Protein AF-0000000075212877 (afdb_homodimer)

Foldseek 3Di:
DDDDDDPPPDDDDPDPDPDDDDDDDDDDDDDDPPPPPPPVPPPPVPPPDPPPCPVPPPPDDDPPLPDAFDFDPPDDFPAWQWKFKWFADVVVPQLLQLCVLLLVQAARGKDWAFHKDKSCSRSHAQDVVSRWDWDWDDDPQDTDTDTSRNNQVLVLRVQLTVLQSVFAWDFFADDQADDDRDDVVSTGDDDPPPGITMTTRNQPFMKTWHWDRPDRMTMIIITTPDHSRFPPWDWDWDDDPQKIKIWIDGPRRTDDIDIYGYDHHDPDPPPPPPPCVVVPPPVPPPVPPVVPPD/DCPDDDDDDDDPDDDDDDDDDDDDDDDDDDPDPPPPPPPVPPPPPPPPDPPPPPVPPPPDDDPPLPPAFDFDPPDDFPAWQWKFKWFADVVVPQLLQLCVLLLVQAARGKAWAFHKDKSCSRSHAQDVVSRWDWDWDDDPQDTDTDTSRNNQVLVLRVQLTVLQSVFAWDFFADDQADDDRDDVVSTGDDDPPPGITMTTRNQPFMKTWHWDRPDRMTMIIITTPDHSRFDPWDWDWDDDPQKIKIWIDGPNRTDDIDIYGYDHHDPDPPPPPPPCVVVVPPVPPPVPPVPPPD

InterPro domains:
  IPR007391 Vancomycin resistance VanW [PF04294] (95-223)
  IPR052913 Glycopeptide antibiotic resistance protein [PTHR35788] (81-235)

Organism: NCBI:txid290054

Sequence (588 aa):
MKKKRNKNIIAVLLILTIIICTVTGCTAGGDKEEETSETTTETTTKPTTTEDLETTFKESDTMKVYPGLSKDSEGDYPYELATYTSYYRSSDETRTANLKAAVSKLNNIKIPDDAVFSFNQTVGKRTITAGYETAKVINGGEFVDGLGGGVCQVSSTLFECVLRANVEIVYRTNHSLEIGYVPLGGDATVQWNSKDFKFKNTLGCDVRIKMTCEGGKLTCKLYGKKDVKPNNVKINIKKDGDQYILTRTVDGKQNYRTVSKYSKPKPKPTTTKKSDKNKKDKKGQRQKRQENHNMKKKRNKNIIAVLLILTIIICTVTGCTAGGDKEEETSETTTETTTKPTTTEDLETTFKESDTMKVYPGLSKDSEGDYPYELATYTSYYRSSDETRTANLKAAVSKLNNIKIPDDAVFSFNQTVGKRTITAGYETAKVINGGEFVDGLGGGVCQVSSTLFECVLRANVEIVYRTNHSLEIGYVPLGGDATVQWNSKDFKFKNTLGCDVRIKMTCEGGKLTCKLYGKKDVKPNNVKINIKKDGDQYILTRTVDGKQNYRTVSKYSKPKPKPTTTKKSDKNKKDKKGQRQKRQENHN

Solvent-accessible surface area (backbone atoms only — not comparable to full-atom values): 34788 Å² total; per-residue (Å²): 137,85,79,86,87,84,84,83,76,78,86,77,86,72,85,72,84,75,86,81,78,82,75,83,88,81,83,78,83,84,78,82,72,78,77,74,75,75,72,74,73,75,72,74,74,69,78,75,72,77,73,75,75,69,74,70,75,68,77,66,76,81,72,73,74,66,77,75,71,49,71,48,85,76,63,79,46,85,28,77,35,27,64,31,74,32,36,38,40,61,77,45,53,45,32,41,46,13,37,42,47,46,36,64,52,43,38,26,29,35,42,48,49,70,35,72,46,44,47,51,73,55,55,46,70,70,34,62,91,69,56,29,33,64,19,63,31,81,55,95,53,35,83,38,80,31,65,28,8,46,39,44,56,54,44,15,34,44,47,52,13,44,57,51,40,65,43,47,79,72,41,75,37,55,46,62,47,71,52,41,58,46,50,59,53,46,49,27,29,59,37,83,96,76,38,45,41,28,34,31,35,71,73,81,40,45,30,33,35,43,48,49,72,56,75,20,33,39,35,28,33,38,24,18,63,50,88,62,54,59,62,65,64,43,80,46,71,44,72,55,89,76,32,20,40,28,37,35,24,48,74,83,39,73,79,46,74,49,78,26,59,59,49,72,66,67,75,72,77,69,76,69,75,72,72,72,66,70,64,64,66,62,65,63,61,61,64,61,61,66,63,65,76,106,139,87,84,74,84,92,87,83,86,89,75,90,73,87,88,79,91,75,90,74,84,86,83,90,87,89,86,84,77,83,80,74,81,71,79,75,74,76,72,78,72,77,72,73,73,68,78,74,74,78,73,75,75,68,74,71,74,69,78,69,76,81,74,75,75,66,77,74,69,49,70,46,85,77,64,81,46,85,27,78,34,28,64,30,74,32,37,38,40,60,76,45,53,45,33,41,45,13,38,42,48,46,36,66,51,44,39,26,27,35,42,46,49,72,35,71,46,45,47,49,73,55,55,46,68,70,34,63,91,67,56,30,33,64,19,63,32,81,56,95,56,34,81,39,80,32,64,28,8,46,38,43,56,54,44,14,34,45,48,52,12,43,57,52,39,65,44,45,80,71,40,75,37,56,45,61,48,72,52,40,58,46,50,60,54,46,48,26,31,59,37,82,95,76,37,46,38,26,32,30,34,72,72,81,39,44,31,34,34,42,48,49,72,56,76,19,34,39,38,28,33,37,23,18,62,49,89,62,54,59,63,65,63,42,81,44,71,45,72,54,89,74,32,20,40,27,38,34,25,48,73,85,39,74,79,45,74,49,79,27,60,58,50,72,67,68,74,72,76,70,74,65,74,74,71,73,67,70,66,67,65,61,70,65,63,64,68,64,64,70,60,66,79,106

pLDDT: mean 72.87, std 33.04, range [15.93, 98.88]

Nearest PDB structures (foldseek):
  7wn7-assembly1_A  TM=7.641E-01  e=2.310E+00  Helicoverpa armigera nucleopolyhedrovirus G4
  6iei-assembly1_A-2  TM=3.269E-01  e=4.871E+00  Borreliella burgdorferi B31
  3a0o-assembly1_A  TM=3.237E-01  e=6.873E+00  Agrobacterium fabrum str. C58
  6h1q-assembly2_B  TM=1.123E-01  e=2.906E+00  Proteus mirabilis HI4320
  5j8b-assembly1_z  TM=1.299E-01  e=5.786E+00  Thermus thermophilus HB8

Secondary structure (DSSP, 8-state):
------------------------------------------------------------S---------B-SSS---EEEEEEEEE--TT-HHHHHHHHHHHHHHTTBEE-TTPEEEHHHHH----TTTT--EEEEEETTEEEEEETTTHHHHHHHHHHHHHHTTPEEEE----SB--SSS-TT-----BTTTB--EEE--SSS-EEEEEEEETTEEEEEEEESS--PPSSEEEEEEEETTEEEEEEEETTEEEEEEEEE-BPPPPP--------GGGSGGGGTGGGTGGGG-/------------------------------------------------------------S-------PPB-SSS---EEEEEEEEE--TT-HHHHHHHHHHHHHHTTBEE-TTPEEEHHHHH----TTTT--EEEEEETTEEEEEETTTHHHHHHHHHHHHHHTTPEEEE----SB--SSS-TT-----BTTTB--EEE--SSS-EEEEEEEETTEEEEEEEESS--PPSSEEEEEEEETTEEEEEEEETTEEEEEEEEE-BPPPPP--------GGGGGGGSGGGGGGGGG-

Radius of gyration: 38.79 Å; Cα contacts (8 Å, |Δi|>4): 1041; chains: 2; bounding box: 151×91×124 Å

Structure (mmCIF, N/CA/C/O backbone):
data_AF-0000000075212877-model_v1
#
loop_
_entity.id
_entity.type
_entity.pdbx_description
1 polymer 'VanW like protein'
#
loop_
_atom_site.group_PDB
_atom_site.id
_atom_site.type_symbol
_atom_site.label_atom_id
_atom_site.label_alt_id
_atom_site.label_comp_id
_atom_site.label_asym_id
_atom_site.label_entity_id
_atom_site.label_seq_id
_atom_site.pdbx_PDB_ins_code
_atom_site.Cartn_x
_atom_site.Cartn_y
_atom_site.Cartn_z
_atom_site.occupancy
_atom_site.B_iso_or_equiv
_atom_site.auth_seq_id
_atom_site.auth_comp_id
_atom_site.auth_asym_id
_atom_site.auth_atom_id
_atom_site.pdbx_PDB_model_num
ATOM 1 N N . MET A 1 1 ? -76.25 20.5 21.688 1 19.52 1 MET A N 1
ATOM 2 C CA . MET A 1 1 ? -76.875 21 20.469 1 19.52 1 MET A CA 1
ATOM 3 C C . MET A 1 1 ? -76 20.703 19.25 1 19.52 1 MET A C 1
ATOM 5 O O . MET A 1 1 ? -74.75 20.688 19.344 1 19.52 1 MET A O 1
ATOM 9 N N . LYS A 1 2 ? -76.5 20.547 17.984 1 18.95 2 LYS A N 1
ATOM 10 C CA . LYS A 1 2 ? -76.25 19.656 16.859 1 18.95 2 LYS A CA 1
ATOM 11 C C . LYS A 1 2 ? -75 20.047 16.094 1 18.95 2 LYS A C 1
ATOM 13 O O . LYS A 1 2 ? -74.312 19.203 15.516 1 18.95 2 LYS A O 1
ATOM 18 N N . LYS A 1 3 ? -74.25 21.203 15.727 1 17.47 3 LYS A N 1
ATOM 19 C CA . LYS A 1 3 ? -74.688 21.562 14.383 1 17.47 3 LYS A CA 1
ATOM 20 C C . LYS A 1 3 ? -73.812 20.875 13.328 1 17.47 3 LYS A C 1
ATOM 22 O O . LYS A 1 3 ? -74.25 20.578 12.227 1 17.47 3 LYS A O 1
ATOM 27 N N . LYS A 1 4 ? -72.375 20.906 13.336 1 21.28 4 LYS A N 1
ATOM 28 C CA . LYS A 1 4 ? -71.812 21.391 12.07 1 21.28 4 LYS A CA 1
ATOM 29 C C . LYS A 1 4 ? -71.938 20.344 10.977 1 21.28 4 LYS A C 1
ATOM 31 O O . LYS A 1 4 ? -72.062 19.156 11.266 1 21.28 4 LYS A O 1
ATOM 36 N N . ARG A 1 5 ? -71.438 20.75 9.68 1 19.56 5 ARG A N 1
ATOM 37 C CA . ARG A 1 5 ? -71.75 20.922 8.258 1 19.56 5 ARG A CA 1
ATOM 38 C C . ARG A 1 5 ? -71.25 19.719 7.453 1 19.56 5 ARG A C 1
ATOM 40 O O . ARG A 1 5 ? -70.375 19 7.867 1 19.56 5 ARG A O 1
ATOM 47 N N . ASN A 1 6 ? -72 19.5 6.367 1 18.17 6 ASN A N 1
ATOM 48 C CA . ASN A 1 6 ? -72.375 18.672 5.238 1 18.17 6 ASN A CA 1
ATOM 49 C C . ASN A 1 6 ? -71.25 18.406 4.273 1 18.17 6 ASN A C 1
ATOM 51 O O . ASN A 1 6 ? -70.375 19.281 4.055 1 18.17 6 ASN A O 1
ATOM 55 N N . LYS A 1 7 ? -70.875 17.094 3.934 1 20.92 7 LYS A N 1
ATOM 56 C CA . LYS A 1 7 ? -70.125 16.141 3.121 1 20.92 7 LYS A CA 1
ATOM 57 C C . LYS A 1 7 ? -70.312 16.422 1.633 1 20.92 7 LYS A C 1
ATOM 59 O O . LYS A 1 7 ? -71.062 15.727 0.96 1 20.92 7 LYS A O 1
ATOM 64 N N . ASN A 1 8 ? -70.25 17.906 1.256 1 17.84 8 ASN A N 1
ATOM 65 C CA . ASN A 1 8 ? -70.688 18.062 -0.124 1 17.84 8 ASN A CA 1
ATOM 66 C C . ASN A 1 8 ? -69.875 17.141 -1.07 1 17.84 8 ASN A C 1
ATOM 68 O O . ASN A 1 8 ? -68.688 17.062 -0.998 1 17.84 8 ASN A O 1
ATOM 72 N N . ILE A 1 9 ? -70.5 16.203 -1.883 1 19.92 9 ILE A N 1
ATOM 73 C CA . ILE A 1 9 ? -70.5 15.094 -2.822 1 19.92 9 ILE A CA 1
ATOM 74 C C . ILE A 1 9 ? -70 15.562 -4.188 1 19.92 9 ILE A C 1
ATOM 76 O O . ILE A 1 9 ? -69.875 14.758 -5.113 1 19.92 9 ILE A O 1
ATOM 80 N N . ILE A 1 10 ? -69.562 16.953 -4.328 1 18.31 10 ILE A N 1
ATOM 81 C CA . ILE A 1 10 ? -70.062 17.375 -5.641 1 18.31 10 ILE A CA 1
ATOM 82 C C . ILE A 1 10 ? -69.438 16.5 -6.723 1 18.31 10 ILE A C 1
ATOM 84 O O . ILE A 1 10 ? -68.375 15.859 -6.496 1 18.31 10 ILE A O 1
ATOM 88 N N . ALA A 1 11 ? -69 17.188 -7.863 1 16.73 11 ALA A N 1
ATOM 89 C CA . ALA A 1 11 ? -69.5 17.312 -9.227 1 16.73 11 ALA A CA 1
ATOM 90 C C . ALA A 1 11 ? -68.688 16.391 -10.18 1 16.73 11 ALA A C 1
ATOM 92 O O . ALA A 1 11 ? -67.5 16.156 -9.992 1 16.73 11 ALA A O 1
ATOM 93 N N . VAL A 1 12 ? -69.375 15.727 -11.164 1 17.75 12 VAL A N 1
ATOM 94 C CA . VAL A 1 12 ? -69.625 14.75 -12.227 1 17.75 12 VAL A CA 1
ATOM 95 C C . VAL A 1 12 ? -68.75 15.094 -13.438 1 17.75 12 VAL A C 1
ATOM 97 O O . VAL A 1 12 ? -68.312 14.203 -14.18 1 17.75 12 VAL A O 1
ATOM 100 N N . LEU A 1 13 ? -68.188 16.359 -13.688 1 17.2 13 LEU A N 1
ATOM 101 C CA . LEU A 1 13 ? -68.5 16.672 -15.078 1 17.2 13 LEU A CA 1
ATOM 102 C C . LEU A 1 13 ? -67.625 15.867 -16.031 1 17.2 13 LEU A C 1
ATOM 104 O O . LEU A 1 13 ? -66.438 15.883 -15.914 1 17.2 13 LEU A O 1
ATOM 108 N N . LEU A 1 14 ? -68.25 14.914 -16.859 1 18.52 14 LEU A N 1
ATOM 109 C CA . LEU A 1 14 ? -68 13.875 -17.859 1 18.52 14 LEU A CA 1
ATOM 110 C C . LEU A 1 14 ? -67.438 14.484 -19.141 1 18.52 14 LEU A C 1
ATOM 112 O O . LEU A 1 14 ? -67 13.758 -20.031 1 18.52 14 LEU A O 1
ATOM 116 N N . ILE A 1 15 ? -67.25 15.844 -19.281 1 17.92 15 ILE A N 1
ATOM 117 C CA . ILE A 1 15 ? -67.562 16.141 -20.656 1 17.92 15 ILE A CA 1
ATOM 118 C C . ILE A 1 15 ? -66.625 15.445 -21.594 1 17.92 15 ILE A C 1
ATOM 120 O O . ILE A 1 15 ? -65.375 15.477 -21.375 1 17.92 15 ILE A O 1
ATOM 124 N N . LEU A 1 16 ? -67.125 14.703 -22.672 1 18.7 16 LEU A N 1
ATOM 125 C CA . LEU A 1 16 ? -67 13.797 -23.797 1 18.7 16 LEU A CA 1
ATOM 126 C C . LEU A 1 16 ? -66.312 14.469 -24.953 1 18.7 16 LEU A C 1
ATOM 128 O O . LEU A 1 16 ? -65.875 13.805 -25.922 1 18.7 16 LEU A O 1
ATOM 132 N N . THR A 1 17 ? -65.812 15.75 -24.781 1 17.48 17 THR A N 1
ATOM 133 C CA . THR A 1 17 ? -65.875 16.344 -26.109 1 17.48 17 THR A CA 1
ATOM 134 C C . THR A 1 17 ? -65.062 15.578 -27.125 1 17.48 17 THR A C 1
ATOM 136 O O . THR A 1 17 ? -63.938 15.109 -26.797 1 17.48 17 THR A O 1
ATOM 139 N N . ILE A 1 18 ? -65.625 15.328 -28.406 1 18.27 18 ILE A N 1
ATOM 140 C CA . ILE A 1 18 ? -65.688 14.641 -29.688 1 18.27 18 ILE A CA 1
ATOM 141 C C . ILE A 1 18 ? -64.562 15.172 -30.609 1 18.27 18 ILE A C 1
ATOM 143 O O . ILE A 1 18 ? -64.25 14.547 -31.609 1 18.27 18 ILE A O 1
ATOM 147 N N . ILE A 1 19 ? -63.781 16.203 -30.219 1 18.06 19 ILE A N 1
ATOM 148 C CA . ILE A 1 19 ? -63.594 17.031 -31.406 1 18.06 19 ILE A CA 1
ATOM 149 C C . ILE A 1 19 ? -62.875 16.219 -32.469 1 18.06 19 ILE A C 1
ATOM 151 O O . ILE A 1 19 ? -61.969 15.438 -32.188 1 18.06 19 ILE A O 1
ATOM 155 N N . ILE A 1 20 ? -63.188 16.578 -33.812 1 17.33 20 ILE A N 1
ATOM 156 C CA . ILE A 1 20 ? -63.344 16.344 -35.219 1 17.33 20 ILE A CA 1
ATOM 157 C C . ILE A 1 20 ? -61.969 16.219 -35.875 1 17.33 20 ILE A C 1
ATOM 159 O O . ILE A 1 20 ? -61.062 16.953 -35.531 1 17.33 20 ILE A O 1
ATOM 163 N N . CYS A 1 21 ? -61.875 15.25 -36.812 1 17.59 21 CYS A N 1
ATOM 164 C CA . CYS A 1 21 ? -61.031 14.422 -37.656 1 17.59 21 CYS A CA 1
ATOM 165 C C . CYS A 1 21 ? -60.344 15.258 -38.75 1 17.59 21 CYS A C 1
ATOM 167 O O . CYS A 1 21 ? -59.562 14.742 -39.531 1 17.59 21 CYS A O 1
ATOM 169 N N . THR A 1 22 ? -60.562 16.641 -38.719 1 16.67 22 THR A N 1
ATOM 170 C CA . THR A 1 22 ? -60.625 16.953 -40.156 1 16.67 22 THR A CA 1
ATOM 171 C C . THR A 1 22 ? -59.281 16.641 -40.812 1 16.67 22 THR A C 1
ATOM 173 O O . THR A 1 22 ? -58.219 16.828 -40.25 1 16.67 22 THR A O 1
ATOM 176 N N . VAL A 1 23 ? -59.344 16.062 -42.156 1 17.3 23 VAL A N 1
ATOM 177 C CA . VAL A 1 23 ? -58.688 15.32 -43.219 1 17.3 23 VAL A CA 1
ATOM 178 C C . VAL A 1 23 ? -57.75 16.234 -43.969 1 17.3 23 VAL A C 1
ATOM 180 O O . VAL A 1 23 ? -57.094 15.805 -44.938 1 17.3 23 VAL A O 1
ATOM 183 N N . THR A 1 24 ? -57.406 17.484 -43.594 1 16.86 24 THR A N 1
ATOM 184 C CA . THR A 1 24 ? -57.312 18.281 -44.812 1 16.86 24 THR A CA 1
ATOM 185 C C . THR A 1 24 ? -56.188 17.766 -45.719 1 16.86 24 THR A C 1
ATOM 187 O O . THR A 1 24 ? -55.219 17.156 -45.219 1 16.86 24 THR A O 1
ATOM 190 N N . GLY A 1 25 ? -56.156 18.266 -47.125 1 17.17 25 GLY A N 1
ATOM 191 C CA . GLY A 1 25 ? -55.875 18.016 -48.5 1 17.17 25 GLY A CA 1
ATOM 192 C C . GLY A 1 25 ? -54.375 18.047 -48.844 1 17.17 25 GLY A C 1
ATOM 193 O O . GLY A 1 25 ? -53.594 18.609 -48.062 1 17.17 25 GLY A O 1
ATOM 194 N N . CYS A 1 26 ? -54.031 17.656 -50.156 1 16.5 26 CYS A N 1
ATOM 195 C CA . CYS A 1 26 ? -53.094 16.938 -51.031 1 16.5 26 CYS A CA 1
ATOM 196 C C . CYS A 1 26 ? -51.906 17.828 -51.406 1 16.5 26 CYS A C 1
ATOM 198 O O . CYS A 1 26 ? -50.812 17.344 -51.656 1 16.5 26 CYS A O 1
ATOM 200 N N . THR A 1 27 ? -52 19.203 -51.531 1 17.23 27 THR A N 1
ATOM 201 C CA . THR A 1 27 ? -51.625 19.531 -52.906 1 17.23 27 THR A CA 1
ATOM 202 C C . THR A 1 27 ? -50.125 19.422 -53.094 1 17.23 27 THR A C 1
ATOM 204 O O . THR A 1 27 ? -49.375 19.516 -52.125 1 17.23 27 THR A O 1
ATOM 207 N N . ALA A 1 28 ? -49.656 19.375 -54.5 1 17.09 28 ALA A N 1
ATOM 208 C CA . ALA A 1 28 ? -48.688 18.828 -55.469 1 17.09 28 ALA A CA 1
ATOM 209 C C . ALA A 1 28 ? -47.406 19.672 -55.5 1 17.09 28 ALA A C 1
ATOM 211 O O . ALA A 1 28 ? -46.406 19.266 -56.094 1 17.09 28 ALA A O 1
ATOM 212 N N . GLY A 1 29 ? -47.344 20.906 -54.906 1 16.8 29 GLY A N 1
ATOM 213 C CA . GLY A 1 29 ? -46.688 21.828 -55.812 1 16.8 29 GLY A CA 1
ATOM 214 C C . GLY A 1 29 ? -45.219 21.469 -56.062 1 16.8 29 GLY A C 1
ATOM 215 O O . GLY A 1 29 ? -44.625 20.75 -55.281 1 16.8 29 GLY A O 1
ATOM 216 N N . GLY A 1 30 ? -44.688 21.953 -57.281 1 17.84 30 GLY A N 1
ATOM 217 C CA . GLY A 1 30 ? -43.719 21.719 -58.312 1 17.84 30 GLY A CA 1
ATOM 218 C C . GLY A 1 30 ? -42.281 21.875 -57.844 1 17.84 30 GLY A C 1
ATOM 219 O O . GLY A 1 30 ? -42.031 22.297 -56.719 1 17.84 30 GLY A O 1
ATOM 220 N N . ASP A 1 31 ? -41.438 22.344 -58.781 1 18.61 31 ASP A N 1
ATOM 221 C CA . ASP A 1 31 ? -40.219 21.875 -59.469 1 18.61 31 ASP A CA 1
ATOM 222 C C . ASP A 1 31 ? -38.969 22.422 -58.812 1 18.61 31 ASP A C 1
ATOM 224 O O . ASP A 1 31 ? -37.906 21.766 -58.812 1 18.61 31 ASP A O 1
ATOM 228 N N . LYS A 1 32 ? -38.969 23.75 -58.375 1 18.73 32 LYS A N 1
ATOM 229 C CA . LYS A 1 32 ? -37.844 24.484 -58.969 1 18.73 32 LYS A CA 1
ATOM 230 C C . LYS A 1 32 ? -36.531 24.047 -58.344 1 18.73 32 LYS A C 1
ATOM 232 O O . LYS A 1 32 ? -36.438 23.75 -57.156 1 18.73 32 LYS A O 1
ATOM 237 N N . GLU A 1 33 ? -35.562 23.766 -59.188 1 19.69 33 GLU A N 1
ATOM 238 C CA . GLU A 1 33 ? -34.25 23.125 -59.281 1 19.69 33 GLU A CA 1
ATOM 239 C C . GLU A 1 33 ? -33.219 23.938 -58.5 1 19.69 33 GLU A C 1
ATOM 241 O O . GLU A 1 33 ? -32.031 23.547 -58.438 1 19.69 33 GLU A O 1
ATOM 246 N N . GLU A 1 34 ? -33.625 24.859 -57.562 1 19.12 34 GLU A N 1
ATOM 247 C CA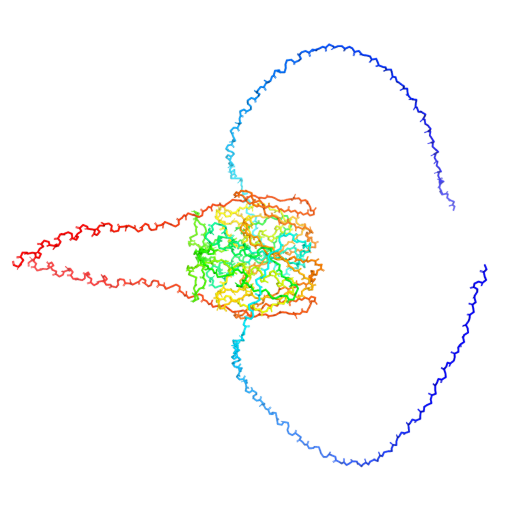 . GLU A 1 34 ? -32.531 25.844 -57.469 1 19.12 34 GLU A CA 1
ATOM 248 C C . GLU A 1 34 ? -31.219 25.188 -57.062 1 19.12 34 GLU A C 1
ATOM 250 O O . GLU A 1 34 ? -31.219 24.297 -56.188 1 19.12 34 GLU A O 1
ATOM 255 N N . GLU A 1 35 ? -30.188 25.406 -57.875 1 21.27 35 GLU A N 1
ATOM 256 C CA . GLU A 1 35 ? -28.797 25 -58.031 1 21.27 35 GLU A CA 1
ATOM 257 C C . GLU A 1 35 ? -27.969 25.391 -56.812 1 21.27 35 GLU A C 1
ATOM 259 O O . GLU A 1 35 ? -27.719 26.578 -56.562 1 21.27 35 GLU A O 1
ATOM 264 N N . THR A 1 36 ? -28.375 25.078 -55.562 1 19.56 36 THR A N 1
ATOM 265 C CA . THR A 1 36 ? -27.672 25.734 -54.5 1 19.56 36 THR A CA 1
ATOM 266 C C . THR A 1 36 ? -26.188 25.391 -54.5 1 19.56 36 THR A C 1
ATOM 268 O O . THR A 1 36 ? -25.828 24.219 -54.562 1 19.56 36 THR A O 1
ATOM 271 N N . SER A 1 37 ? -25.453 26.328 -55.062 1 21.23 37 SER A N 1
ATOM 272 C CA . SER A 1 37 ? -24 26.391 -55.219 1 21.23 37 SER A CA 1
ATOM 273 C C . SER A 1 37 ? -23.297 26.125 -53.875 1 21.23 37 SER A C 1
ATOM 275 O O . SER A 1 37 ? -23.562 26.797 -52.875 1 21.23 37 SER A O 1
ATOM 277 N N . GLU A 1 38 ? -23.094 24.875 -53.562 1 20.94 38 GLU A N 1
ATOM 278 C CA . GLU A 1 38 ? -22.484 24.469 -52.281 1 20.94 38 GLU A CA 1
ATOM 279 C C . GLU A 1 38 ? -21.109 25.109 -52.125 1 20.94 38 GLU A C 1
ATOM 281 O O . GLU A 1 38 ? -20.188 24.828 -52.875 1 20.94 38 GLU A O 1
ATOM 286 N N . THR A 1 39 ? -21.156 26.484 -51.969 1 21.67 39 THR A N 1
ATOM 287 C CA . THR A 1 39 ? -19.859 27.109 -51.719 1 21.67 39 THR A CA 1
ATOM 288 C C . THR A 1 39 ? -19.141 26.406 -50.562 1 21.67 39 THR A C 1
ATOM 290 O O . THR A 1 39 ? -19.656 26.297 -49.469 1 21.67 39 THR A O 1
ATOM 293 N N . THR A 1 40 ? -18.359 25.422 -50.938 1 20.88 40 THR A N 1
ATOM 294 C CA . THR A 1 40 ? -17.562 24.625 -50.031 1 20.88 40 THR A CA 1
ATOM 295 C C . THR A 1 40 ? -16.703 25.516 -49.125 1 20.88 40 THR A C 1
ATOM 297 O O . THR A 1 40 ? -15.82 26.219 -49.625 1 20.88 40 THR A O 1
ATOM 300 N N . THR A 1 41 ? -17.312 26.453 -48.344 1 20.64 41 THR A N 1
ATOM 301 C CA . THR A 1 41 ? -16.453 27.328 -47.562 1 20.64 41 THR A CA 1
ATOM 302 C C . THR A 1 41 ? -15.445 26.5 -46.75 1 20.64 41 THR A C 1
ATOM 304 O O . THR A 1 41 ? -15.82 25.672 -45.938 1 20.64 41 THR A O 1
ATOM 307 N N . GLU A 1 42 ? -14.352 26.188 -47.375 1 22.28 42 GLU A N 1
ATOM 308 C CA . GLU A 1 42 ? -13.211 25.562 -46.719 1 22.28 42 GLU A CA 1
ATOM 309 C C . GLU A 1 42 ? -12.836 26.297 -45.438 1 22.28 42 GLU A C 1
ATOM 311 O O . GLU A 1 42 ? -12.383 27.438 -45.5 1 22.28 42 GLU A O 1
ATOM 316 N N . THR A 1 43 ? -13.719 26.406 -44.469 1 22.27 43 THR A N 1
ATOM 317 C CA . THR A 1 43 ? -13.344 27.141 -43.25 1 22.27 43 THR A CA 1
ATOM 318 C C . THR A 1 43 ? -12.023 26.609 -42.688 1 22.27 43 THR A C 1
ATOM 320 O O . THR A 1 43 ? -11.922 25.438 -42.344 1 22.27 43 THR A O 1
ATOM 323 N N . THR A 1 44 ? -10.969 27.047 -43.219 1 21.89 44 THR A N 1
ATOM 324 C CA . THR A 1 44 ? -9.617 26.812 -42.719 1 21.89 44 THR A CA 1
ATOM 325 C C . THR A 1 44 ? -9.539 27.078 -41.219 1 21.89 44 THR A C 1
ATOM 327 O O . THR A 1 44 ? -9.719 28.219 -40.781 1 21.89 44 THR A O 1
ATOM 330 N N . THR A 1 45 ? -10.281 26.375 -40.375 1 22.31 45 THR A N 1
ATOM 331 C CA . THR A 1 45 ? -10.203 26.703 -38.969 1 22.31 45 THR A CA 1
ATOM 332 C C . THR A 1 45 ? -8.75 26.703 -38.469 1 22.31 45 THR A C 1
ATOM 334 O O . THR A 1 45 ? -8.062 25.688 -38.594 1 22.31 45 THR A O 1
ATOM 337 N N . LYS A 1 46 ? -8.078 27.812 -38.656 1 23.83 46 LYS A N 1
ATOM 338 C CA . LYS A 1 46 ? -6.754 28.062 -38.094 1 23.83 46 LYS A CA 1
ATOM 339 C C . LYS A 1 46 ? -6.652 27.547 -36.656 1 23.83 46 LYS A C 1
ATOM 341 O O . LYS A 1 46 ? -7.496 27.875 -35.812 1 23.83 46 LYS A O 1
ATOM 346 N N . PRO A 1 47 ? -5.98 26.422 -36.469 1 22.64 47 PRO A N 1
ATOM 347 C CA . PRO A 1 47 ? -5.902 25.875 -35.125 1 22.64 47 PRO A CA 1
ATOM 348 C C . PRO A 1 47 ? -5.484 26.922 -34.094 1 22.64 47 PRO A C 1
ATOM 350 O O . PRO A 1 47 ? -4.492 27.625 -34.281 1 22.64 47 PRO A O 1
ATOM 353 N N . THR A 1 48 ? -6.387 27.75 -33.531 1 23.67 48 THR A N 1
ATOM 354 C CA . THR A 1 48 ? -6.031 28.703 -32.469 1 23.67 48 THR A CA 1
ATOM 355 C C . THR A 1 48 ? -5.008 28.094 -31.516 1 23.67 48 THR A C 1
ATOM 357 O O . THR A 1 48 ? -5.203 26.984 -31.016 1 23.67 48 THR A O 1
ATOM 360 N N . THR A 1 49 ? -3.803 28.516 -31.641 1 23.2 49 THR A N 1
ATOM 361 C CA . THR A 1 49 ? -2.631 28.312 -30.797 1 23.2 49 THR A CA 1
ATOM 362 C C . THR A 1 49 ? -3.014 28.344 -29.328 1 23.2 49 THR A C 1
ATOM 364 O O . THR A 1 49 ? -3.658 29.281 -28.859 1 23.2 49 THR A O 1
ATOM 367 N N . THR A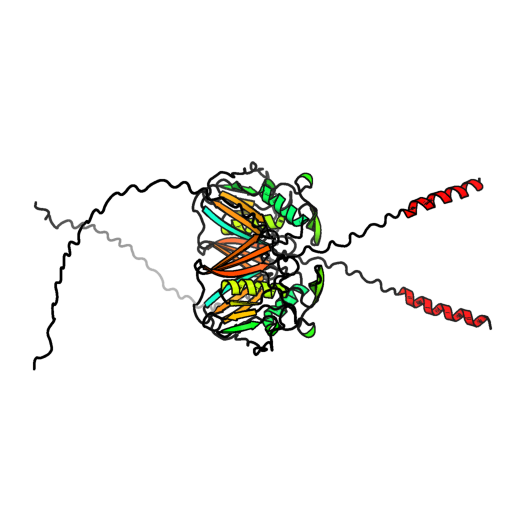 1 50 ? -3.131 27.188 -28.734 1 23 50 THR A N 1
ATOM 368 C CA . THR A 1 50 ? -3.498 26.938 -27.344 1 23 50 THR A CA 1
ATOM 369 C C . THR A 1 50 ? -2.83 27.938 -26.422 1 23 50 THR A C 1
ATOM 371 O O . THR A 1 50 ? -1.604 28.094 -26.422 1 23 50 THR A O 1
ATOM 374 N N . GLU A 1 51 ? -3.424 29.125 -26.203 1 25.5 51 GLU A N 1
ATOM 375 C CA . GLU A 1 51 ? -3.086 30.109 -25.172 1 25.5 51 GLU A CA 1
ATOM 376 C C . GLU A 1 51 ? -2.416 29.438 -23.984 1 25.5 51 GLU A C 1
ATOM 378 O O . GLU A 1 51 ? -2.863 28.391 -23.516 1 25.5 51 GLU A O 1
ATOM 383 N N . ASP A 1 52 ? -1.182 29.703 -23.891 1 24.19 52 ASP A N 1
ATOM 384 C CA . ASP A 1 52 ? -0.278 29.469 -22.766 1 24.19 52 ASP A CA 1
ATOM 385 C C . ASP A 1 52 ? -0.95 29.812 -21.438 1 24.19 52 ASP A C 1
ATOM 387 O O . ASP A 1 52 ? -1.182 30.984 -21.141 1 24.19 52 ASP A O 1
ATOM 391 N N . LEU A 1 53 ? -2.057 29.219 -21.141 1 24.42 53 LEU A N 1
ATOM 392 C CA . LEU A 1 53 ? -2.67 29.516 -19.859 1 24.42 53 LEU A CA 1
ATOM 393 C C . LEU A 1 53 ? -1.609 29.641 -18.766 1 24.42 53 LEU A C 1
ATOM 395 O O . LEU A 1 53 ? -1.058 28.625 -18.312 1 24.42 53 LEU A O 1
ATOM 399 N N . GLU A 1 54 ? -0.757 30.656 -18.953 1 25.47 54 GLU A N 1
ATOM 400 C CA . GLU A 1 54 ? -0.008 31.141 -17.797 1 25.47 54 GLU A CA 1
ATOM 401 C C . GLU A 1 54 ? -0.878 31.156 -16.531 1 25.47 54 GLU A C 1
ATOM 403 O O . GLU A 1 54 ? -1.812 31.953 -16.438 1 25.47 54 GLU A O 1
ATOM 408 N N . THR A 1 55 ? -1.248 30.031 -16.094 1 25.78 55 THR A N 1
ATOM 409 C CA . THR A 1 55 ? -1.886 30.031 -14.781 1 25.78 55 THR A CA 1
ATOM 410 C C . THR A 1 55 ? -1.154 30.984 -13.828 1 25.78 55 THR A C 1
ATOM 412 O O . THR A 1 55 ? -0.025 30.703 -13.422 1 25.78 55 THR A O 1
ATOM 415 N N . THR A 1 56 ? -1.17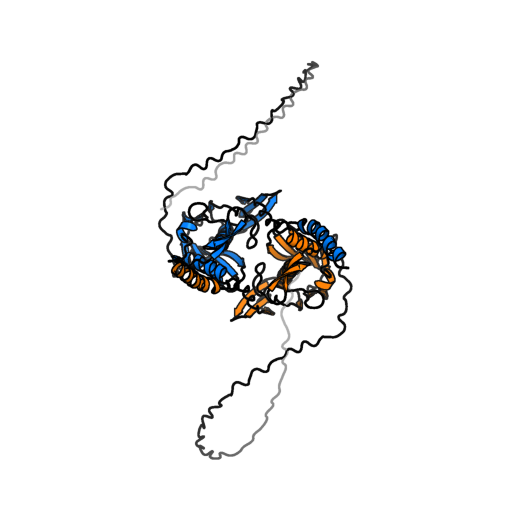4 32.25 -14.125 1 25.3 56 THR A N 1
ATOM 416 C CA . THR A 1 56 ? -0.829 33.219 -13.094 1 25.3 56 THR A CA 1
ATOM 417 C C . THR A 1 56 ? -1.4 32.812 -11.742 1 25.3 56 THR A C 1
ATOM 419 O O . THR A 1 56 ? -2.617 32.719 -11.586 1 25.3 56 THR A O 1
ATOM 422 N N . PHE A 1 57 ? -0.635 32.062 -11.141 1 25.5 57 PHE A N 1
ATOM 423 C CA . PHE A 1 57 ? -0.892 31.828 -9.727 1 25.5 57 PHE A CA 1
ATOM 424 C C . PHE A 1 57 ? -1.093 33.125 -8.984 1 25.5 57 PHE A C 1
ATOM 426 O O . PHE A 1 57 ? -0.156 33.938 -8.844 1 25.5 57 PHE A O 1
ATOM 433 N N . LYS A 1 58 ? -2.195 33.812 -9.211 1 29.62 58 LYS A N 1
ATOM 434 C CA . LYS A 1 58 ? -2.477 34.906 -8.289 1 29.62 58 LYS A CA 1
ATOM 435 C C . LYS A 1 58 ? -2.254 34.469 -6.844 1 29.62 58 LYS A C 1
ATOM 437 O O . LYS A 1 58 ? -2.766 33.438 -6.41 1 29.62 58 LYS A O 1
ATOM 442 N N . GLU A 1 59 ? -1.132 34.906 -6.266 1 28.89 59 GLU A N 1
ATOM 443 C CA . GLU A 1 59 ? -0.915 34.938 -4.82 1 28.89 59 GLU A CA 1
ATOM 444 C C . GLU A 1 59 ? -2.197 35.312 -4.082 1 28.89 59 GLU A C 1
ATOM 446 O O . GLU A 1 59 ? -2.654 36.438 -4.156 1 28.89 59 GLU A O 1
ATOM 451 N N . SER A 1 60 ? -3.297 34.625 -4.336 1 29.41 60 SER A N 1
ATOM 452 C CA . SER A 1 60 ? -4.434 35.125 -3.576 1 29.41 60 SER A CA 1
ATOM 453 C C . SER A 1 60 ? -3.994 35.656 -2.215 1 29.41 60 SER A C 1
ATOM 455 O O . SER A 1 60 ? -2.928 35.281 -1.717 1 29.41 60 SER A O 1
ATOM 457 N N . ASP A 1 61 ? -4.785 36.625 -1.636 1 29.45 61 ASP A N 1
ATOM 458 C CA . ASP A 1 61 ? -4.75 37.406 -0.403 1 29.45 61 ASP A CA 1
ATOM 459 C C . ASP A 1 61 ? -4.203 36.562 0.757 1 29.45 61 ASP A C 1
ATOM 461 O O . ASP A 1 61 ? -4.102 35.344 0.66 1 29.45 61 ASP A O 1
ATOM 465 N N . THR A 1 62 ? -4.461 37.156 2.08 1 31 62 THR A N 1
ATOM 466 C CA . THR A 1 62 ? -4.109 36.938 3.477 1 31 62 THR A CA 1
ATOM 467 C C . THR A 1 62 ? -4.434 35.5 3.885 1 31 62 THR A C 1
ATOM 469 O O . THR A 1 62 ? -5.598 35.094 3.873 1 31 62 THR A O 1
ATOM 472 N N . MET A 1 63 ? -3.818 34.625 3.471 1 33.38 63 MET A N 1
ATOM 473 C CA . MET A 1 63 ? -4.082 33.281 3.943 1 33.38 63 MET A CA 1
ATOM 474 C C . MET A 1 63 ? -4.387 33.25 5.438 1 33.38 63 MET A C 1
ATOM 476 O O . MET A 1 63 ? -3.525 33.594 6.254 1 33.38 63 MET A O 1
ATOM 480 N N . LYS A 1 64 ? -5.582 33.656 5.738 1 35.78 64 LYS A N 1
ATOM 481 C CA . LYS A 1 64 ? -6.082 33.531 7.105 1 35.78 64 LYS A CA 1
ATOM 482 C C . LYS A 1 64 ? -5.531 32.281 7.773 1 35.78 64 LYS A C 1
ATOM 484 O O . LYS A 1 64 ? -5.68 31.172 7.246 1 35.78 64 LYS A O 1
ATOM 489 N N . VAL A 1 65 ? -4.383 32.438 8.438 1 36.97 65 VAL A N 1
ATOM 490 C CA . VAL A 1 65 ? -3.914 31.484 9.43 1 36.97 65 VAL A CA 1
ATOM 491 C C . VAL A 1 65 ? -5.09 31 10.273 1 36.97 65 VAL A C 1
ATOM 493 O O . VAL A 1 65 ? -5.73 31.797 10.969 1 36.97 65 VAL A O 1
ATOM 496 N N . TYR A 1 66 ? -5.93 30.188 9.836 1 43.72 66 TYR A N 1
ATOM 497 C CA . TYR A 1 66 ? -6.902 29.609 10.758 1 43.72 66 TYR A CA 1
ATOM 498 C C . TYR A 1 66 ? -6.242 29.234 12.078 1 43.72 66 TYR A C 1
ATOM 500 O O . TYR A 1 66 ? -5.059 28.875 12.109 1 43.72 66 TYR A O 1
ATOM 508 N N . PRO A 1 67 ? -6.711 29.719 13.164 1 50.44 67 PRO A N 1
ATOM 509 C CA . PRO A 1 67 ? -6.246 29.266 14.477 1 50.44 67 PRO A CA 1
ATOM 510 C C . PRO A 1 67 ? -5.957 27.766 14.516 1 50.44 67 PRO A C 1
ATOM 512 O O . PRO A 1 67 ? -6.547 27 13.75 1 50.44 67 PRO A O 1
ATOM 515 N N . GLY A 1 68 ? -4.672 27.312 14.961 1 63.84 68 GLY A N 1
ATOM 516 C CA . GLY A 1 68 ? -4.195 25.953 15.109 1 63.84 68 GLY A CA 1
ATOM 517 C C . GLY A 1 68 ? -5.262 25 15.625 1 63.84 68 GLY A C 1
ATOM 518 O O . GLY A 1 68 ? -6.047 25.359 16.516 1 63.84 68 GLY A O 1
ATOM 519 N N . LEU A 1 69 ? -5.75 24.062 14.789 1 83.06 69 LEU A N 1
ATOM 520 C CA . LEU A 1 69 ? -6.625 22.984 15.234 1 83.06 69 LEU A CA 1
ATOM 521 C C . LEU A 1 69 ? -6.109 22.359 16.516 1 83.06 69 LEU A C 1
ATOM 523 O O . LEU A 1 69 ? -4.902 22.344 16.766 1 83.06 69 LEU A O 1
ATOM 527 N N . SER A 1 70 ? -7.086 22.094 17.453 1 87.56 70 SER A N 1
ATOM 528 C CA . SER A 1 70 ? -6.715 21.516 18.734 1 87.56 70 SER A CA 1
ATOM 529 C C . SER A 1 70 ? -6.914 20 18.75 1 87.56 70 SER A C 1
ATOM 531 O O . SER A 1 70 ? -7.719 19.469 17.984 1 87.56 70 SER A O 1
ATOM 533 N N . LYS A 1 71 ? -6.137 19.406 19.625 1 91.56 71 LYS A N 1
ATOM 534 C CA . LYS A 1 71 ? -6.312 17.969 19.844 1 91.56 71 LYS A CA 1
ATOM 535 C C . LYS A 1 71 ? -7.492 17.688 20.766 1 91.56 71 LYS A C 1
ATOM 537 O O . LYS A 1 71 ? -7.77 18.469 21.688 1 91.56 71 LYS A O 1
ATOM 542 N N . ASP A 1 72 ? -8.219 16.703 20.531 1 90.19 72 ASP A N 1
ATOM 543 C CA . ASP A 1 72 ? -9.289 16.203 21.391 1 90.19 72 ASP A CA 1
ATOM 544 C C . ASP A 1 72 ? -9.148 14.703 21.625 1 90.19 72 ASP A C 1
ATOM 546 O O . ASP A 1 72 ? -9.805 13.898 20.953 1 90.19 72 ASP A O 1
ATOM 550 N N . SER A 1 73 ? -8.375 14.328 22.641 1 88.19 73 SER A N 1
ATOM 551 C CA . SER A 1 73 ? -8.062 12.93 22.922 1 88.19 73 SER A CA 1
ATOM 552 C C . SER A 1 73 ? -9.164 12.266 23.734 1 88.19 73 SER A C 1
ATOM 554 O O . SER A 1 73 ? -9.273 11.039 23.75 1 88.19 73 SER A O 1
ATOM 556 N N . GLU A 1 74 ? -9.977 13.078 24.266 1 89 74 GLU A N 1
ATOM 557 C CA . GLU A 1 74 ? -10.93 12.523 25.219 1 89 74 GLU A CA 1
ATOM 558 C C . GLU A 1 74 ? -12.344 12.523 24.641 1 89 74 GLU A C 1
ATOM 560 O O . GLU A 1 74 ? -13.242 11.891 25.203 1 89 74 GLU A O 1
ATOM 565 N N . GLY A 1 75 ? -12.5 13.297 23.672 1 91.44 75 GLY A N 1
ATOM 566 C CA . GLY A 1 75 ? -13.828 13.375 23.094 1 91.44 75 GLY A CA 1
ATOM 567 C C . GLY A 1 75 ? -14.32 12.055 22.547 1 91.44 75 GLY A C 1
ATOM 568 O O . GLY A 1 75 ? -13.516 11.164 22.234 1 91.44 75 GLY A O 1
ATOM 569 N N . ASP A 1 76 ? -15.641 11.969 22.438 1 93.69 76 ASP A N 1
ATOM 570 C CA . ASP A 1 76 ? -16.266 10.758 21.922 1 93.69 76 ASP A CA 1
ATOM 571 C C . ASP A 1 76 ? -16.562 10.883 20.438 1 93.69 76 ASP A C 1
ATOM 573 O O . ASP A 1 76 ? -17.375 11.719 20.016 1 93.69 76 ASP A O 1
ATOM 577 N N . TYR A 1 77 ? -15.953 10.148 19.672 1 97.25 77 TYR A N 1
ATOM 578 C CA . TYR A 1 77 ? -16.141 10.016 18.219 1 97.25 77 TYR A CA 1
ATOM 579 C C . TYR A 1 77 ? -16.422 8.57 17.844 1 97.25 77 TYR A C 1
ATOM 581 O O . TYR A 1 77 ? -15.547 7.887 17.297 1 97.25 77 TYR A O 1
ATOM 589 N N . PRO A 1 78 ? -17.609 8.125 17.969 1 96.88 78 PRO A N 1
ATOM 590 C CA . PRO A 1 78 ? -17.844 6.684 17.938 1 96.88 78 PRO A CA 1
ATOM 591 C C . PRO A 1 78 ? -17.906 6.125 16.516 1 96.88 78 PRO A C 1
ATOM 593 O O . PRO A 1 78 ? -17.891 4.906 16.328 1 96.88 78 PRO A O 1
ATOM 596 N N . TYR A 1 79 ? -17.984 6.949 15.508 1 98.12 79 TYR A N 1
ATOM 597 C CA . TYR A 1 79 ? -18.203 6.434 14.164 1 98.12 79 TYR A CA 1
ATOM 598 C C . TYR A 1 79 ? -16.953 6.543 13.32 1 98.12 79 TYR A C 1
ATOM 600 O O . TYR A 1 79 ? -16.469 7.645 13.047 1 98.12 79 TYR A O 1
ATOM 608 N N . GLU A 1 80 ? -16.406 5.371 12.898 1 98.38 80 GLU A N 1
ATOM 609 C CA . GLU A 1 80 ? -15.336 5.383 11.906 1 98.38 80 GLU A CA 1
ATOM 610 C C . GLU A 1 80 ? -15.875 5.676 10.508 1 98.38 80 GLU A C 1
ATOM 612 O O . GLU A 1 80 ? -16.703 4.93 9.992 1 98.38 80 GLU A O 1
ATOM 617 N N . LEU A 1 81 ? -15.367 6.754 9.93 1 98.5 81 LEU A N 1
ATOM 618 C CA . LEU A 1 81 ? -15.906 7.215 8.656 1 98.5 81 LEU A CA 1
ATOM 619 C C . LEU A 1 81 ? -15.062 6.695 7.492 1 98.5 81 LEU A C 1
ATOM 621 O O . LEU A 1 81 ? -15.578 6.496 6.391 1 98.5 81 LEU A O 1
ATOM 625 N N . ALA A 1 82 ? -13.797 6.57 7.691 1 98.56 82 ALA A N 1
ATOM 626 C CA . ALA A 1 82 ? -12.875 6.094 6.664 1 98.56 82 ALA A CA 1
ATOM 627 C C . ALA A 1 82 ? -11.547 5.652 7.281 1 98.56 82 ALA A C 1
ATOM 629 O O . ALA A 1 82 ? -11.219 6.039 8.406 1 98.56 82 ALA A O 1
ATOM 630 N N . THR A 1 83 ? -10.812 4.844 6.57 1 98.5 83 THR A N 1
ATOM 631 C CA . THR A 1 83 ? -9.5 4.359 6.973 1 98.5 83 THR A CA 1
ATOM 632 C C . THR A 1 83 ? -8.617 4.121 5.754 1 98.5 83 THR A C 1
ATOM 634 O O . THR A 1 83 ? -9.117 3.795 4.672 1 98.5 83 THR A O 1
ATOM 637 N N . TYR A 1 84 ? -7.398 4.34 5.875 1 98.56 84 TYR A N 1
ATOM 638 C CA . TYR A 1 84 ? -6.406 4.008 4.863 1 98.56 84 TYR A CA 1
ATOM 639 C C . TYR A 1 84 ? -5.062 3.68 5.504 1 98.56 84 TYR A C 1
ATOM 641 O O . TYR A 1 84 ? -4.668 4.305 6.488 1 98.56 84 TYR A O 1
ATOM 649 N N . THR A 1 85 ? -4.344 2.705 4.934 1 98.56 85 THR A N 1
ATOM 650 C CA . THR A 1 85 ? -3.055 2.271 5.461 1 98.56 85 THR A CA 1
ATOM 651 C C . THR A 1 85 ? -2.01 2.221 4.348 1 98.56 85 THR A C 1
ATOM 653 O O . THR A 1 85 ? -2.293 1.751 3.244 1 98.56 85 THR A O 1
ATOM 656 N N . SER A 1 86 ? -0.898 2.826 4.555 1 98.38 86 SER A N 1
ATOM 657 C CA . SER A 1 86 ? 0.305 2.639 3.75 1 98.38 86 SER A CA 1
ATOM 658 C C . SER A 1 86 ? 1.404 1.95 4.555 1 98.38 86 SER A C 1
ATOM 660 O O . SER A 1 86 ? 1.287 1.796 5.77 1 98.38 86 SER A O 1
ATOM 662 N N . TYR A 1 87 ? 2.498 1.529 3.885 1 97.69 87 TYR A N 1
ATOM 663 C CA . TYR A 1 87 ? 3.486 0.681 4.543 1 97.69 87 TYR A CA 1
ATOM 664 C C . TYR A 1 87 ? 4.887 1.271 4.414 1 97.69 87 TYR A C 1
ATOM 666 O O . TYR A 1 87 ? 5.156 2.047 3.494 1 97.69 87 TYR A O 1
ATOM 674 N N . TYR A 1 88 ? 5.691 0.941 5.355 1 96.38 88 TYR A N 1
ATOM 675 C CA . TYR A 1 88 ? 7.07 1.417 5.402 1 96.38 88 TYR A CA 1
ATOM 676 C C . TYR A 1 88 ? 7.973 0.407 6.098 1 96.38 88 TYR A C 1
ATOM 678 O O . TYR A 1 88 ? 7.492 -0.505 6.773 1 96.38 88 TYR A O 1
ATOM 686 N N . ARG A 1 89 ? 9.273 0.517 5.863 1 94 89 ARG A N 1
ATOM 687 C CA . ARG A 1 89 ? 10.266 -0.307 6.559 1 94 89 ARG A CA 1
ATOM 688 C C . ARG A 1 89 ? 10.641 0.31 7.898 1 94 89 ARG A C 1
ATOM 690 O O . ARG A 1 89 ? 11.305 1.351 7.945 1 94 89 ARG A O 1
ATOM 697 N N . SER A 1 90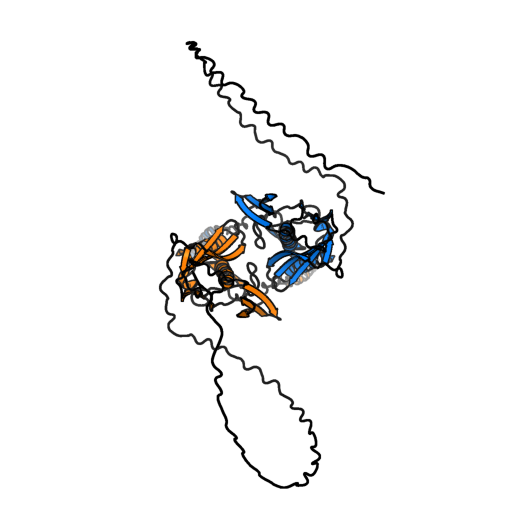 ? 10.289 -0.376 8.93 1 94 90 SER A N 1
ATOM 698 C CA . SER A 1 90 ? 10.57 0.16 10.258 1 94 90 SER A CA 1
ATOM 699 C C . SER A 1 90 ? 12.07 0.16 10.547 1 94 90 SER A C 1
ATOM 701 O O . SER A 1 90 ? 12.539 0.875 11.438 1 94 90 SER A O 1
ATOM 703 N N . SER A 1 91 ? 12.844 -0.591 9.758 1 91.81 91 SER A N 1
ATOM 704 C CA . SER A 1 91 ? 14.289 -0.668 9.93 1 91.81 91 SER A CA 1
ATOM 705 C C . SER A 1 91 ? 14.969 0.619 9.477 1 91.81 91 SER A C 1
ATOM 707 O O . SER A 1 91 ? 16.141 0.86 9.805 1 91.81 91 SER A O 1
ATOM 709 N N . ASP A 1 92 ? 14.328 1.355 8.594 1 93 92 ASP A N 1
ATOM 710 C CA . ASP A 1 92 ? 14.797 2.699 8.273 1 93 92 ASP A CA 1
ATOM 711 C C . ASP A 1 92 ? 14.516 3.664 9.43 1 93 92 ASP A C 1
ATOM 713 O O . ASP A 1 92 ? 13.516 4.379 9.414 1 93 92 ASP A O 1
ATOM 717 N N . GLU A 1 93 ? 15.375 3.721 10.312 1 93.56 93 GLU A N 1
ATOM 718 C CA . GLU A 1 93 ? 15.133 4.324 11.617 1 93.56 93 GLU A CA 1
ATOM 719 C C . GLU A 1 93 ? 14.883 5.824 11.492 1 93.56 93 GLU A C 1
ATOM 721 O O . GLU A 1 93 ? 13.969 6.359 12.133 1 93.56 93 GLU A O 1
ATOM 726 N N . THR A 1 94 ? 15.695 6.559 10.688 1 94.88 94 THR A N 1
ATOM 727 C CA . THR A 1 94 ? 15.555 8.008 10.594 1 94.88 94 THR A CA 1
ATOM 728 C C . THR A 1 94 ? 14.25 8.375 9.883 1 94.88 94 THR A C 1
ATOM 730 O O . THR A 1 94 ? 13.547 9.289 10.312 1 94.88 94 THR A O 1
ATOM 733 N N . ARG A 1 95 ? 13.977 7.648 8.828 1 96.62 95 ARG A N 1
ATOM 734 C CA . ARG A 1 95 ? 12.711 7.879 8.133 1 96.62 95 ARG A CA 1
ATOM 735 C C . ARG A 1 95 ? 11.523 7.574 9.039 1 96.62 95 ARG A C 1
ATOM 737 O O . ARG A 1 95 ? 10.547 8.328 9.07 1 96.62 95 ARG A O 1
ATOM 744 N N . THR A 1 96 ? 11.609 6.523 9.797 1 97 96 THR A N 1
ATOM 745 C CA . THR A 1 96 ? 10.547 6.125 10.719 1 97 96 THR A CA 1
ATOM 746 C C . THR A 1 96 ? 10.352 7.18 11.805 1 97 96 THR A C 1
ATOM 748 O O . THR A 1 96 ? 9.211 7.5 12.164 1 97 96 THR A O 1
ATOM 751 N N . ALA A 1 97 ? 11.453 7.66 12.32 1 97.12 97 ALA A N 1
ATOM 752 C CA . ALA A 1 97 ? 11.359 8.719 13.328 1 97.12 97 ALA A CA 1
ATOM 753 C C . ALA A 1 97 ? 10.617 9.93 12.773 1 97.12 97 ALA A C 1
ATOM 755 O O . ALA A 1 97 ? 9.82 10.555 13.477 1 97.12 97 ALA A O 1
ATOM 756 N N . ASN A 1 98 ? 10.891 10.297 11.508 1 97.81 98 ASN A N 1
ATOM 757 C CA . ASN A 1 98 ? 10.211 11.414 10.859 1 97.81 98 ASN A CA 1
ATOM 758 C C . ASN A 1 98 ? 8.711 11.156 10.719 1 97.81 98 ASN A C 1
ATOM 760 O O . ASN A 1 98 ? 7.898 12.055 10.961 1 97.81 98 ASN A O 1
ATOM 764 N N . LEU A 1 99 ? 8.359 9.891 10.305 1 98.44 99 LEU A N 1
ATOM 765 C CA . LEU A 1 99 ? 6.953 9.508 10.234 1 98.44 99 LEU A CA 1
ATOM 766 C C . LEU A 1 99 ? 6.273 9.695 11.586 1 98.44 99 LEU A C 1
ATOM 768 O O . LEU A 1 99 ? 5.207 10.312 11.664 1 98.44 99 LEU A O 1
ATOM 772 N N . LYS A 1 100 ? 6.914 9.211 12.602 1 97.81 100 LYS A N 1
ATOM 773 C CA . LYS A 1 100 ? 6.348 9.266 13.945 1 97.81 100 LYS A CA 1
ATOM 774 C C . LYS A 1 100 ? 6.215 10.711 14.43 1 97.81 100 LYS A C 1
ATOM 776 O O . LYS A 1 100 ? 5.234 11.062 15.086 1 97.81 100 LYS A O 1
ATOM 781 N N . ALA A 1 101 ? 7.207 11.523 14.133 1 97.25 101 ALA A N 1
ATOM 782 C CA . ALA A 1 101 ? 7.152 12.93 14.516 1 97.25 101 ALA A CA 1
ATOM 783 C C . ALA A 1 101 ? 5.957 13.633 13.875 1 97.25 101 ALA A C 1
ATOM 785 O O . ALA A 1 101 ? 5.219 14.359 14.547 1 97.25 101 ALA A O 1
ATOM 786 N N . ALA A 1 102 ? 5.734 13.414 12.625 1 97.75 102 ALA A N 1
ATOM 787 C CA . ALA A 1 102 ? 4.602 14.023 11.93 1 97.75 102 ALA A CA 1
ATOM 788 C C . ALA A 1 102 ? 3.277 13.492 12.469 1 97.75 102 ALA A C 1
ATOM 790 O O . ALA A 1 102 ? 2.34 14.258 12.695 1 97.75 102 ALA A O 1
ATOM 791 N N . VAL A 1 103 ? 3.213 12.188 12.664 1 98.19 103 VAL A N 1
ATOM 792 C CA . VAL A 1 103 ? 2.01 11.531 13.164 1 98.19 103 VAL A CA 1
ATOM 793 C C . VAL A 1 103 ? 1.645 12.094 14.531 1 98.19 103 VAL A C 1
ATOM 795 O O . VAL A 1 103 ? 0.468 12.32 14.828 1 98.19 103 VAL A O 1
ATOM 798 N N . SER A 1 104 ? 2.623 12.305 15.344 1 96.81 104 SER A N 1
ATOM 799 C CA . SER A 1 104 ? 2.379 12.805 16.688 1 96.81 104 SER A CA 1
ATOM 800 C C . SER A 1 104 ? 1.684 14.164 16.656 1 96.81 104 SER A C 1
ATOM 802 O O . SER A 1 104 ? 0.933 14.508 17.578 1 96.81 104 SER A O 1
ATOM 804 N N . LYS A 1 105 ? 1.896 14.938 15.641 1 95.31 105 LYS A N 1
ATOM 805 C CA . LYS A 1 105 ? 1.281 16.25 15.5 1 95.31 105 LYS A CA 1
ATOM 806 C C . LYS A 1 105 ? -0.146 16.141 14.969 1 95.31 105 LYS A C 1
ATOM 808 O O . LYS A 1 105 ? -0.965 17.047 15.188 1 95.31 105 LYS A O 1
ATOM 813 N N . LEU A 1 106 ? -0.436 15.062 14.375 1 97.12 106 LEU A N 1
ATOM 814 C CA . LEU A 1 106 ? -1.711 14.906 13.688 1 97.12 106 LEU A CA 1
ATOM 815 C C . LEU A 1 106 ? -2.691 14.094 14.523 1 97.12 106 LEU A C 1
ATOM 817 O O . LEU A 1 106 ? -3.902 14.32 14.461 1 97.12 106 LEU A O 1
ATOM 821 N N . ASN A 1 107 ? -2.15 13.156 15.273 1 97.75 107 ASN A N 1
ATOM 822 C CA . ASN A 1 107 ? -3.006 12.234 16 1 97.75 107 ASN A CA 1
ATOM 823 C C . ASN A 1 107 ? -3.91 12.961 16.984 1 97.75 107 ASN A C 1
ATOM 825 O O . ASN A 1 107 ? -3.436 13.773 17.781 1 97.75 107 ASN A O 1
ATOM 829 N N . ASN A 1 108 ? -5.203 12.75 16.844 1 97.81 108 ASN A N 1
ATOM 830 C CA . ASN A 1 108 ? -6.262 13.242 17.719 1 97.81 108 ASN A CA 1
ATOM 831 C C . ASN A 1 108 ? -6.613 14.695 17.406 1 97.81 108 ASN A C 1
ATOM 833 O O . ASN A 1 108 ? -7.277 15.367 18.203 1 97.81 108 ASN A O 1
ATOM 837 N N . ILE A 1 109 ? -6.18 15.188 16.312 1 97.31 109 ILE A N 1
ATOM 838 C CA . ILE A 1 109 ? -6.594 16.531 15.914 1 97.31 109 ILE A CA 1
ATOM 839 C C . ILE A 1 109 ? -8.094 16.531 15.625 1 97.31 109 ILE A C 1
ATOM 841 O O . ILE A 1 109 ? -8.602 15.672 14.914 1 97.31 109 ILE A O 1
ATOM 845 N N . LYS A 1 110 ? -8.734 17.453 16.219 1 97.44 110 LYS A N 1
ATOM 846 C CA . LYS A 1 110 ? -10.148 17.719 15.93 1 97.44 110 LYS A CA 1
ATOM 847 C C . LYS A 1 110 ? -10.305 18.719 14.797 1 97.44 110 LYS A C 1
ATOM 849 O O . LYS A 1 110 ? -9.633 19.766 14.781 1 97.44 110 LYS A O 1
ATOM 854 N N . ILE A 1 111 ? -11.172 18.406 13.922 1 97.88 111 ILE A N 1
ATOM 855 C CA . ILE A 1 111 ? -11.531 19.328 12.852 1 97.88 111 ILE A CA 1
ATOM 856 C C . ILE A 1 111 ? -13.016 19.672 12.945 1 97.88 111 ILE A C 1
ATOM 858 O O . ILE A 1 111 ? -13.867 18.844 12.633 1 97.88 111 ILE A O 1
ATOM 862 N N . PRO A 1 112 ? -13.258 20.891 13.336 1 96.94 112 PRO A N 1
ATOM 863 C CA . PRO A 1 112 ? -14.664 21.297 13.453 1 96.94 112 PRO A CA 1
ATOM 864 C C . PRO A 1 112 ? -15.398 21.266 12.117 1 96.94 112 PRO A C 1
ATOM 866 O O . PRO A 1 112 ? -14.773 21.359 11.062 1 96.94 112 PRO A O 1
ATOM 869 N N . ASP A 1 113 ? -16.688 21.109 12.312 1 96.81 113 ASP A N 1
ATOM 870 C CA . ASP A 1 113 ? -17.516 21.219 11.125 1 96.81 113 ASP A CA 1
ATOM 871 C C . ASP A 1 113 ? -17.25 22.516 10.367 1 96.81 113 ASP A C 1
ATOM 873 O O . ASP A 1 113 ? -17.078 23.578 10.984 1 96.81 113 ASP A O 1
ATOM 877 N N . ASP A 1 114 ? -17.062 22.406 9.109 1 96.69 114 ASP A N 1
ATOM 878 C CA . ASP A 1 114 ? -16.922 23.516 8.164 1 96.69 114 ASP A CA 1
ATOM 879 C C . ASP A 1 114 ? -15.531 24.141 8.266 1 96.69 114 ASP A C 1
ATOM 881 O O . ASP A 1 114 ? -15.234 25.125 7.582 1 96.69 114 ASP A O 1
ATOM 885 N N . ALA A 1 115 ? -14.656 23.578 9.062 1 96.94 115 ALA A N 1
ATOM 886 C CA . ALA A 1 115 ? -13.297 24.094 9.172 1 96.94 115 ALA A CA 1
ATOM 887 C C . ALA A 1 115 ? -12.398 23.531 8.07 1 96.94 115 ALA A C 1
ATOM 889 O O . ALA A 1 115 ? -12.609 22.406 7.617 1 96.94 115 ALA A O 1
ATOM 890 N N . VAL A 1 116 ? -11.445 24.297 7.695 1 97.38 116 VAL A N 1
ATOM 891 C CA . VAL A 1 116 ? -10.43 23.859 6.742 1 97.38 116 VAL A CA 1
ATOM 892 C C . VAL A 1 116 ? -9.195 23.375 7.488 1 97.38 116 VAL A C 1
ATOM 894 O O . VAL A 1 116 ? -8.68 24.062 8.375 1 97.38 116 VAL A O 1
ATOM 897 N N . PHE A 1 117 ? -8.797 22.266 7.18 1 97.94 117 PHE A N 1
ATOM 898 C CA . PHE A 1 117 ? -7.555 21.672 7.676 1 97.94 117 PHE A CA 1
ATOM 899 C C . PHE A 1 117 ? -6.398 21.984 6.734 1 97.94 117 PHE A C 1
ATOM 901 O O . PHE A 1 117 ? -6.539 21.891 5.512 1 97.94 117 PHE A O 1
ATOM 908 N N . SER A 1 118 ? -5.344 22.344 7.324 1 97.31 118 SER A N 1
ATOM 909 C CA . SER A 1 118 ? -4.074 22.516 6.621 1 97.31 118 SER A CA 1
ATOM 910 C C . SER A 1 118 ? -2.98 21.656 7.238 1 97.31 118 SER A C 1
ATOM 912 O O . SER A 1 118 ? -2.721 21.734 8.438 1 97.31 118 SER A O 1
ATOM 914 N N . PHE A 1 119 ? -2.336 20.859 6.359 1 98.06 119 PHE A N 1
ATOM 915 C CA . PHE A 1 119 ? -1.281 19.984 6.855 1 98.06 119 PHE A CA 1
ATOM 916 C C . PHE A 1 119 ? -0.117 20.797 7.41 1 98.06 119 PHE A C 1
ATOM 918 O O . PHE A 1 119 ? 0.354 20.547 8.516 1 98.06 119 PHE A O 1
ATOM 925 N N . ASN A 1 120 ? 0.369 21.766 6.695 1 95.75 120 ASN A N 1
ATOM 926 C CA . ASN A 1 120 ? 1.534 22.547 7.098 1 95.75 120 ASN A CA 1
ATOM 927 C C . ASN A 1 120 ? 1.256 23.359 8.359 1 95.75 120 ASN A C 1
ATOM 929 O O . ASN A 1 120 ? 2.119 23.484 9.234 1 95.75 120 ASN A O 1
ATOM 933 N N . GLN A 1 121 ? 0.082 23.844 8.445 1 93.62 121 GLN A N 1
ATOM 934 C CA . GLN A 1 121 ? -0.251 24.609 9.633 1 93.62 121 GLN A CA 1
ATOM 935 C C . GLN A 1 121 ? -0.346 23.719 10.867 1 93.62 121 GLN A C 1
ATOM 937 O O . GLN A 1 121 ? -0.018 24.156 11.977 1 93.62 121 GLN A O 1
ATOM 942 N N . THR A 1 122 ? -0.703 22.531 10.641 1 95.19 122 THR A N 1
ATOM 943 C CA . THR A 1 122 ? -0.916 21.609 11.758 1 95.19 122 THR A CA 1
ATOM 944 C C . THR A 1 122 ? 0.393 20.938 12.164 1 95.19 122 THR A C 1
ATOM 946 O O . THR A 1 122 ? 0.732 20.891 13.352 1 95.19 122 THR A O 1
ATOM 949 N N . VAL A 1 123 ? 1.133 20.469 11.227 1 94.88 123 VAL A N 1
ATOM 950 C CA . VAL A 1 123 ? 2.326 19.672 11.484 1 94.88 123 VAL A CA 1
ATOM 951 C C . VAL A 1 123 ? 3.535 20.594 11.656 1 94.88 123 VAL A C 1
ATOM 953 O O . VAL A 1 123 ? 4.461 20.266 12.406 1 94.88 123 VAL A O 1
ATOM 956 N N . GLY A 1 124 ? 3.545 21.719 10.961 1 92.31 124 GLY A N 1
ATOM 957 C CA . GLY A 1 124 ? 4.617 22.688 11.102 1 92.31 124 GLY A CA 1
ATOM 958 C C . GLY A 1 124 ? 5.82 22.391 10.227 1 92.31 124 GLY A C 1
ATOM 959 O O . GLY A 1 124 ? 5.812 21.406 9.477 1 92.31 124 GLY A O 1
ATOM 960 N N . LYS A 1 125 ? 6.789 23.266 10.352 1 91.06 125 LYS A N 1
ATOM 961 C CA . LYS A 1 125 ? 8.023 23.141 9.586 1 91.06 125 LYS A CA 1
ATOM 962 C C . LYS A 1 125 ? 8.844 21.938 10.047 1 91.06 125 LYS A C 1
ATOM 964 O O . LYS A 1 125 ? 8.906 21.656 11.242 1 91.06 125 LYS A O 1
ATOM 969 N N . ARG A 1 126 ? 9.5 21.312 9.086 1 92.5 126 ARG A N 1
ATOM 970 C CA . ARG A 1 126 ? 10.344 20.156 9.414 1 92.5 126 ARG A CA 1
ATOM 971 C C . ARG A 1 126 ? 11.75 20.609 9.797 1 92.5 126 ARG A C 1
ATOM 973 O O . ARG A 1 126 ? 12.602 20.797 8.93 1 92.5 126 ARG A O 1
ATOM 980 N N . THR A 1 127 ? 11.953 20.812 11.094 1 90.25 127 THR A N 1
ATOM 981 C CA . THR A 1 127 ? 13.242 21.25 11.609 1 90.25 127 THR A CA 1
ATOM 982 C C . THR A 1 127 ? 13.828 20.234 12.57 1 90.25 127 THR A C 1
ATOM 984 O O . THR A 1 127 ? 13.117 19.359 13.062 1 90.25 127 THR A O 1
ATOM 987 N N . ILE A 1 128 ? 15.086 20.391 12.766 1 88.69 128 ILE A N 1
ATOM 988 C CA . ILE A 1 128 ? 15.758 19.531 13.742 1 88.69 128 ILE A CA 1
ATOM 989 C C . ILE A 1 128 ? 15.109 19.719 15.117 1 88.69 128 ILE A C 1
ATOM 991 O O . ILE A 1 128 ? 14.852 18.734 15.82 1 88.69 128 ILE A O 1
ATOM 995 N N . THR A 1 129 ? 14.852 20.938 15.461 1 90.25 129 THR A N 1
ATOM 996 C CA . THR A 1 129 ? 14.273 21.25 16.766 1 90.25 129 THR A CA 1
ATOM 997 C C . THR A 1 129 ? 12.883 20.641 16.891 1 90.25 129 THR A C 1
ATOM 999 O O . THR A 1 129 ? 12.453 20.297 18 1 90.25 129 THR A O 1
ATOM 1002 N N . ALA A 1 130 ? 12.305 20.422 15.812 1 89.5 130 ALA A N 1
ATOM 1003 C CA . ALA A 1 130 ? 10.961 19.844 15.82 1 89.5 130 ALA A CA 1
ATOM 1004 C C . ALA A 1 130 ? 11.023 18.328 15.852 1 89.5 130 ALA A C 1
ATOM 1006 O O . ALA A 1 130 ? 9.984 17.656 15.906 1 89.5 130 ALA A O 1
ATOM 1007 N N . GLY A 1 131 ? 12.227 17.75 15.727 1 89.88 131 GLY A N 1
ATOM 1008 C CA . GLY A 1 131 ? 12.383 16.312 15.898 1 89.88 131 GLY A CA 1
ATOM 1009 C C . GLY A 1 131 ? 12.633 15.586 14.602 1 89.88 131 GLY A C 1
ATOM 1010 O O . GLY A 1 131 ? 12.648 14.352 14.57 1 89.88 131 GLY A O 1
ATOM 1011 N N . TYR A 1 132 ? 12.875 16.297 13.586 1 93.88 132 TYR A N 1
ATOM 1012 C CA . TYR A 1 132 ? 13.031 15.656 12.289 1 93.88 132 TYR A CA 1
ATOM 1013 C C . TYR A 1 132 ? 14.492 15.367 11.992 1 93.88 132 TYR A C 1
ATOM 1015 O O . TYR A 1 132 ? 15.375 16.156 12.359 1 93.88 132 TYR A O 1
ATOM 1023 N N . GLU A 1 133 ? 14.68 14.258 11.32 1 95.25 133 GLU A N 1
ATOM 1024 C CA . GLU A 1 133 ? 16 13.773 10.938 1 95.25 133 GLU A CA 1
ATOM 1025 C C . GLU A 1 133 ? 16.156 13.742 9.422 1 95.25 133 GLU A C 1
ATOM 1027 O O . GLU A 1 133 ? 15.195 13.977 8.688 1 95.25 133 GLU A O 1
ATOM 1032 N N . THR A 1 134 ? 17.438 13.562 9.062 1 93.38 134 THR A N 1
ATOM 1033 C CA . THR A 1 134 ? 17.734 13.516 7.637 1 93.38 134 THR A CA 1
ATOM 1034 C C . THR A 1 134 ? 17.328 12.156 7.055 1 93.38 134 THR A C 1
ATOM 1036 O O . THR A 1 134 ? 17.625 11.117 7.641 1 93.38 134 THR A O 1
ATOM 1039 N N . ALA A 1 135 ? 16.641 12.164 5.977 1 94.06 135 ALA A N 1
ATOM 1040 C CA . ALA A 1 135 ? 16.234 11.023 5.156 1 94.06 135 ALA A CA 1
ATOM 1041 C C . ALA A 1 135 ? 15.953 11.461 3.721 1 94.06 135 ALA A C 1
ATOM 1043 O O . ALA A 1 135 ? 16.141 12.625 3.367 1 94.06 135 ALA A O 1
ATOM 1044 N N . LYS A 1 136 ? 15.602 10.461 2.869 1 90.56 136 LYS A N 1
ATOM 1045 C CA . LYS A 1 136 ? 15.438 10.766 1.45 1 90.56 136 LYS A CA 1
ATOM 1046 C C . LYS A 1 136 ? 14.234 11.672 1.215 1 90.56 136 LYS A C 1
ATOM 1048 O O . LYS A 1 136 ? 13.125 11.375 1.672 1 90.56 136 LYS A O 1
ATOM 1053 N N . VAL A 1 137 ? 14.461 12.75 0.553 1 91.38 137 VAL A N 1
ATOM 1054 C CA . VAL A 1 137 ? 13.445 13.688 0.081 1 91.38 137 VAL A CA 1
ATOM 1055 C C . VAL A 1 137 ? 13.586 13.891 -1.426 1 91.38 137 VAL A C 1
ATOM 1057 O O . VAL A 1 137 ? 14.617 13.539 -2.01 1 91.38 137 VAL A O 1
ATOM 1060 N N . ILE A 1 138 ? 12.555 14.406 -2.064 1 88.38 138 ILE A N 1
ATOM 1061 C CA . ILE A 1 138 ? 12.633 14.758 -3.479 1 88.38 138 ILE A CA 1
ATOM 1062 C C . ILE A 1 138 ? 12.961 16.234 -3.629 1 88.38 138 ILE A C 1
ATOM 1064 O O . ILE A 1 138 ? 12.25 17.094 -3.104 1 88.38 138 ILE A O 1
ATOM 1068 N N . ASN A 1 139 ? 13.953 16.5 -4.223 1 86 139 ASN A N 1
ATOM 1069 C CA . ASN A 1 139 ? 14.375 17.859 -4.547 1 86 139 ASN A CA 1
ATOM 1070 C C . ASN A 1 139 ? 14.977 17.938 -5.949 1 86 139 ASN A C 1
ATOM 1072 O O . ASN A 1 139 ? 15.914 17.203 -6.27 1 86 139 ASN A O 1
ATOM 1076 N N . GLY A 1 140 ? 14.414 18.828 -6.758 1 80.12 140 GLY A N 1
ATOM 1077 C CA . GLY A 1 140 ? 14.953 19.047 -8.094 1 80.12 140 GLY A CA 1
ATOM 1078 C C . GLY A 1 140 ? 14.906 17.797 -8.961 1 80.12 140 GLY A C 1
ATOM 1079 O O . GLY A 1 140 ? 15.859 17.516 -9.695 1 80.12 140 GLY A O 1
ATOM 1080 N N . GLY A 1 141 ? 14 16.984 -8.711 1 84.25 141 GLY A N 1
ATOM 1081 C CA . GLY A 1 141 ? 13.812 15.82 -9.555 1 84.25 141 GLY A CA 1
ATOM 1082 C C . GLY A 1 141 ? 14.695 14.648 -9.148 1 84.25 141 GLY A C 1
ATOM 1083 O O . GLY A 1 141 ? 14.953 13.75 -9.953 1 84.25 141 GLY A O 1
ATOM 1084 N N . GLU A 1 142 ? 15.234 14.742 -7.965 1 87.19 142 GLU A N 1
ATOM 1085 C CA . GLU A 1 142 ? 16.078 13.672 -7.457 1 87.19 142 GLU A CA 1
ATOM 1086 C C . GLU A 1 142 ? 15.75 13.336 -6.008 1 87.19 142 GLU A C 1
ATOM 1088 O O . GLU A 1 142 ? 15.25 14.188 -5.266 1 87.19 142 GLU A O 1
ATOM 1093 N N . PHE A 1 143 ? 16.078 12.055 -5.719 1 88.25 143 PHE A N 1
ATOM 1094 C CA . PHE A 1 143 ? 16.047 11.68 -4.312 1 88.25 143 PHE A CA 1
ATOM 1095 C C . PHE A 1 143 ? 17.359 12.055 -3.623 1 88.25 143 PHE A C 1
ATOM 1097 O O . PHE A 1 143 ? 18.422 11.586 -4.02 1 88.25 143 PHE A O 1
ATOM 1104 N N . VAL A 1 144 ? 17.25 13.031 -2.686 1 88.88 144 VAL A N 1
ATOM 1105 C CA . VAL A 1 144 ? 18.438 13.477 -1.97 1 88.88 144 VAL A CA 1
ATOM 1106 C C . VAL A 1 144 ? 18.188 13.422 -0.465 1 88.88 144 VAL A C 1
ATOM 1108 O O . VAL A 1 144 ? 17.031 13.32 -0.024 1 88.88 144 VAL A O 1
ATOM 1111 N N . ASP A 1 145 ? 19.234 13.414 0.288 1 90.38 145 ASP A N 1
ATOM 1112 C CA . ASP A 1 145 ? 19.078 13.477 1.737 1 90.38 145 ASP A CA 1
ATOM 1113 C C . ASP A 1 145 ? 18.594 14.859 2.176 1 90.38 145 ASP A C 1
ATOM 1115 O O . ASP A 1 145 ? 19.078 15.875 1.674 1 90.38 145 ASP A O 1
ATOM 1119 N N . GLY A 1 146 ? 17.609 14.969 2.996 1 90.31 146 GLY A N 1
ATOM 1120 C CA . GLY A 1 146 ? 17.062 16.188 3.543 1 90.31 146 GLY A CA 1
ATOM 1121 C C . GLY A 1 146 ? 16.234 15.977 4.801 1 90.31 146 GLY A C 1
ATOM 1122 O O . GLY A 1 146 ? 15.875 14.844 5.121 1 90.31 146 GLY A O 1
ATOM 1123 N N . LEU A 1 147 ? 15.977 17.016 5.477 1 91.25 147 LEU A N 1
ATOM 1124 C CA . LEU A 1 147 ? 15.234 16.938 6.727 1 91.25 147 LEU A CA 1
ATOM 1125 C C . LEU A 1 147 ? 13.773 16.562 6.465 1 91.25 147 LEU A C 1
ATOM 1127 O O . LEU A 1 147 ? 13.156 17.094 5.539 1 91.25 147 LEU A O 1
ATOM 1131 N N . GLY A 1 148 ? 13.297 15.609 7.289 1 94.38 148 GLY A N 1
ATOM 1132 C CA . GLY A 1 148 ? 11.875 15.312 7.266 1 94.38 148 GLY A CA 1
ATOM 1133 C C . GLY A 1 148 ? 11.5 14.281 6.215 1 94.38 148 GLY A C 1
ATOM 1134 O O . GLY A 1 148 ? 10.328 14.148 5.863 1 94.38 148 GLY A O 1
ATOM 1135 N N . GLY A 1 149 ? 12.531 13.648 5.648 1 95.12 149 GLY A N 1
ATOM 1136 C CA . GLY A 1 149 ? 12.188 12.562 4.738 1 95.12 149 GLY A CA 1
ATOM 1137 C C . GLY A 1 149 ? 11.164 11.602 5.316 1 95.12 149 GLY A C 1
ATOM 1138 O O . GLY A 1 149 ? 11.289 11.18 6.469 1 95.12 149 GLY A O 1
ATOM 1139 N N . GLY A 1 150 ? 10.117 11.289 4.508 1 96.06 150 GLY A N 1
ATOM 1140 C CA . GLY A 1 150 ? 9.055 10.438 5.008 1 96.06 150 GLY A CA 1
ATOM 1141 C C . GLY A 1 150 ? 7.77 11.188 5.301 1 96.06 150 GLY A C 1
ATOM 1142 O O . GLY A 1 150 ? 6.68 10.609 5.25 1 96.06 150 GLY A O 1
ATOM 1143 N N . VAL A 1 151 ? 7.762 12.414 5.512 1 97.31 151 VAL A N 1
ATOM 1144 C CA . VAL A 1 151 ? 6.617 13.188 5.965 1 97.31 151 VAL A CA 1
ATOM 1145 C C . VAL A 1 151 ? 5.535 13.195 4.887 1 97.31 151 VAL A C 1
ATOM 1147 O O . VAL A 1 151 ? 4.344 13.172 5.199 1 97.31 151 VAL A O 1
ATOM 1150 N N . CYS A 1 152 ? 5.926 13.211 3.672 1 97.62 152 CYS A N 1
ATOM 1151 C CA . CYS A 1 152 ? 4.938 13.258 2.6 1 97.62 152 CYS A CA 1
ATOM 1152 C C . CYS A 1 152 ? 4.152 11.953 2.521 1 97.62 152 CYS A C 1
ATOM 1154 O O . CYS A 1 152 ? 3.084 11.906 1.909 1 97.62 152 CYS A O 1
ATOM 1156 N N . GLN A 1 153 ? 4.695 10.828 3.016 1 98.38 153 GLN A N 1
ATOM 1157 C CA . GLN A 1 153 ? 3.875 9.633 3.129 1 98.38 153 GLN A CA 1
ATOM 1158 C C . GLN A 1 153 ? 2.721 9.844 4.105 1 98.38 153 GLN A C 1
ATOM 1160 O O . GLN A 1 153 ? 1.623 9.32 3.898 1 98.38 153 GLN A O 1
ATOM 1165 N N . VAL A 1 154 ? 2.928 10.617 5.18 1 98.75 154 VAL A N 1
ATOM 1166 C CA . VAL A 1 154 ? 1.885 10.922 6.156 1 98.75 154 VAL A CA 1
ATOM 1167 C C . VAL A 1 154 ? 0.775 11.727 5.488 1 98.75 154 VAL A C 1
ATOM 1169 O O . VAL A 1 154 ? -0.405 11.391 5.602 1 98.75 154 VAL A O 1
ATOM 1172 N N . SER A 1 155 ? 1.153 12.727 4.734 1 98.75 155 SER A N 1
ATOM 1173 C CA . SER A 1 155 ? 0.154 13.547 4.062 1 98.75 155 SER A CA 1
ATOM 1174 C C . SER A 1 155 ? -0.593 12.75 2.998 1 98.75 155 SER A C 1
ATOM 1176 O O . SER A 1 155 ? -1.806 12.906 2.836 1 98.75 155 SER A O 1
ATOM 1178 N N . SER A 1 156 ? 0.142 11.93 2.262 1 98.88 156 SER A N 1
ATOM 1179 C CA . SER A 1 156 ? -0.487 11.117 1.227 1 98.88 156 SER A CA 1
ATOM 1180 C C . SER A 1 156 ? -1.457 10.102 1.829 1 98.88 156 SER A C 1
ATOM 1182 O O . SER A 1 156 ? -2.529 9.859 1.274 1 98.88 156 SER A O 1
ATOM 1184 N N . THR A 1 157 ? -1.093 9.508 2.945 1 98.88 157 THR A N 1
ATOM 1185 C CA . THR A 1 157 ? -1.978 8.594 3.654 1 98.88 157 THR A CA 1
ATOM 1186 C C . THR A 1 157 ? -3.23 9.312 4.141 1 98.88 157 THR A C 1
ATOM 1188 O O . THR A 1 157 ? -4.34 8.789 4.035 1 98.88 157 THR A O 1
ATOM 1191 N N . LEU A 1 158 ? -3.057 10.508 4.668 1 98.88 158 LEU A N 1
ATOM 1192 C CA . LEU A 1 158 ? -4.18 11.336 5.094 1 98.88 158 LEU A CA 1
ATOM 1193 C C . LEU A 1 158 ? -5.086 11.672 3.914 1 98.88 158 LEU A C 1
ATOM 1195 O O . LEU A 1 158 ? -6.309 11.562 4.02 1 98.88 158 LEU A O 1
ATOM 1199 N N . PHE A 1 159 ? -4.508 12.031 2.777 1 98.88 159 PHE A N 1
ATOM 1200 C CA . PHE A 1 159 ? -5.266 12.352 1.575 1 98.88 159 PHE A CA 1
ATOM 1201 C C . PHE A 1 159 ? -6.141 11.172 1.156 1 98.88 159 PHE A C 1
ATOM 1203 O O . PHE A 1 159 ? -7.344 11.336 0.944 1 98.88 159 PHE A O 1
ATOM 1210 N N . GLU A 1 160 ? -5.527 10.023 1.099 1 98.81 160 GLU A N 1
ATOM 1211 C CA . GLU A 1 160 ? -6.262 8.812 0.732 1 98.81 160 GLU A CA 1
ATOM 1212 C C . GLU A 1 160 ? -7.398 8.539 1.711 1 98.81 160 GLU A C 1
ATOM 1214 O O . GLU A 1 160 ? -8.484 8.109 1.308 1 98.81 160 GLU A O 1
ATOM 1219 N N . CYS A 1 161 ? -7.172 8.789 2.971 1 98.81 161 CYS A N 1
ATOM 1220 C CA . CYS A 1 161 ? -8.172 8.547 4.004 1 98.81 161 CYS A CA 1
ATOM 1221 C C . CYS A 1 161 ? -9.352 9.5 3.854 1 98.81 161 CYS A C 1
ATOM 1223 O O . CYS A 1 161 ? -10.5 9.062 3.744 1 98.81 161 CYS A O 1
ATOM 1225 N N . VAL A 1 162 ? -9.102 10.758 3.746 1 98.62 162 VAL A N 1
ATOM 1226 C CA . VAL A 1 162 ? -10.18 11.742 3.775 1 98.62 162 VAL A CA 1
ATOM 1227 C C . VAL A 1 162 ? -10.922 11.727 2.441 1 98.62 162 VAL A C 1
ATOM 1229 O O . VAL A 1 162 ? -12.102 12.094 2.379 1 98.62 162 VAL A O 1
ATOM 1232 N N . LEU A 1 163 ? -10.266 11.328 1.321 1 98.38 163 LEU A N 1
ATOM 1233 C CA . LEU A 1 163 ? -10.961 11.078 0.066 1 98.38 163 LEU A CA 1
ATOM 1234 C C . LEU A 1 163 ? -12.117 10.109 0.274 1 98.38 163 LEU A C 1
ATOM 1236 O O . LEU A 1 163 ? -13.219 10.328 -0.245 1 98.38 163 LEU A O 1
ATOM 1240 N N . ARG A 1 164 ? -11.844 9.148 1.061 1 98.5 164 ARG A N 1
ATOM 1241 C CA . ARG A 1 164 ? -12.805 8.07 1.269 1 98.5 164 ARG A CA 1
ATOM 1242 C C . ARG A 1 164 ? -13.875 8.477 2.275 1 98.5 164 ARG A C 1
ATOM 1244 O O . ARG A 1 164 ? -14.914 7.824 2.379 1 98.5 164 ARG A O 1
ATOM 1251 N N . ALA A 1 165 ? -13.625 9.539 3.02 1 98.44 165 ALA A N 1
ATOM 1252 C CA . ALA A 1 165 ? -14.609 10.078 3.949 1 98.44 165 ALA A CA 1
ATOM 1253 C C . ALA A 1 165 ? -15.508 11.102 3.262 1 98.44 165 ALA A C 1
ATOM 1255 O O . ALA A 1 165 ? -16.422 11.656 3.883 1 98.44 165 ALA A O 1
ATOM 1256 N N . ASN A 1 166 ? -15.164 11.359 2.018 1 98 166 ASN A N 1
ATOM 1257 C CA . ASN A 1 166 ? -15.984 12.227 1.174 1 98 166 ASN A CA 1
ATOM 1258 C C . ASN A 1 166 ? -15.945 13.68 1.653 1 98 166 ASN A C 1
ATOM 1260 O O . ASN A 1 166 ? -16.953 14.367 1.637 1 98 166 ASN A O 1
ATOM 1264 N N . VAL A 1 167 ? -14.875 14.117 2.148 1 98 167 VAL A N 1
ATOM 1265 C CA . VAL A 1 167 ? -14.711 15.531 2.49 1 98 167 VAL A CA 1
ATOM 1266 C C . VAL A 1 167 ? -14.359 16.328 1.24 1 98 167 VAL A C 1
ATOM 1268 O O . VAL A 1 167 ? -14.023 15.75 0.202 1 98 167 VAL A O 1
ATOM 1271 N N . GLU A 1 168 ? -14.445 17.562 1.346 1 98.12 168 GLU A N 1
ATOM 1272 C CA . GLU A 1 168 ? -14.062 18.453 0.244 1 98.12 168 GLU A CA 1
ATOM 1273 C C . GLU A 1 168 ? -12.555 18.688 0.225 1 98.12 168 GLU A C 1
ATOM 1275 O O . GLU A 1 168 ? -11.977 19.141 1.214 1 98.12 168 GLU A O 1
ATOM 1280 N N . ILE A 1 169 ? -12.008 18.359 -0.907 1 98.62 169 ILE A N 1
ATOM 1281 C CA . ILE A 1 169 ? -10.578 18.641 -1.068 1 98.62 169 ILE A CA 1
ATOM 1282 C C . ILE A 1 169 ? -10.383 20.094 -1.517 1 98.62 169 ILE A C 1
ATOM 1284 O O . ILE A 1 169 ? -10.93 20.516 -2.539 1 98.62 169 ILE A O 1
ATOM 1288 N N . VAL A 1 170 ? -9.555 20.828 -0.73 1 98.38 170 VAL A N 1
ATOM 1289 C CA . VAL A 1 170 ? -9.359 22.266 -0.973 1 98.38 170 VAL A CA 1
ATOM 1290 C C . VAL A 1 170 ? -8.078 22.469 -1.777 1 98.38 170 VAL A C 1
ATOM 1292 O O . VAL A 1 170 ? -8.047 23.297 -2.689 1 98.38 170 VAL A O 1
ATOM 1295 N N . TYR A 1 171 ? -6.977 21.797 -1.448 1 97.88 171 TYR A N 1
ATOM 1296 C CA . TYR A 1 171 ? -5.684 21.938 -2.107 1 97.88 171 TYR A CA 1
ATOM 1297 C C . TYR A 1 171 ? -4.895 20.641 -2.041 1 97.88 171 TYR A C 1
ATOM 1299 O O . TYR A 1 171 ? -4.758 20.047 -0.969 1 97.88 171 TYR A O 1
ATOM 1307 N N . ARG A 1 172 ? -4.391 20.156 -3.199 1 98.5 172 ARG A N 1
ATOM 1308 C CA . ARG A 1 172 ? -3.6 18.938 -3.316 1 98.5 172 ARG A CA 1
ATOM 1309 C C . ARG A 1 172 ? -2.703 18.984 -4.547 1 98.5 172 ARG A C 1
ATOM 1311 O O . ARG A 1 172 ? -3.15 19.359 -5.637 1 98.5 172 ARG A O 1
ATOM 1318 N N . THR A 1 173 ? -1.438 18.672 -4.32 1 97.12 173 THR A N 1
ATOM 1319 C CA . THR A 1 173 ? -0.492 18.531 -5.418 1 97.12 173 THR A CA 1
ATOM 1320 C C . THR A 1 173 ? 0.256 17.203 -5.316 1 97.12 173 THR A C 1
ATOM 1322 O O . THR A 1 173 ? 0.525 16.719 -4.215 1 97.12 173 THR A O 1
ATOM 1325 N N . ASN A 1 174 ? 0.493 16.609 -6.496 1 97.19 174 ASN A N 1
ATOM 1326 C CA . ASN A 1 174 ? 1.287 15.391 -6.512 1 97.19 174 ASN A CA 1
ATOM 1327 C C . ASN A 1 174 ? 2.781 15.695 -6.406 1 97.19 174 ASN A C 1
ATOM 1329 O O . ASN A 1 174 ? 3.199 16.844 -6.559 1 97.19 174 ASN A O 1
ATOM 1333 N N . HIS A 1 175 ? 3.596 14.703 -6.152 1 96.31 175 HIS A N 1
ATOM 1334 C CA . HIS A 1 175 ? 5.051 14.797 -6.18 1 96.31 175 HIS A CA 1
ATOM 1335 C C . HIS A 1 175 ? 5.562 15.062 -7.59 1 96.31 175 HIS A C 1
ATOM 1337 O O . HIS A 1 175 ? 4.836 14.852 -8.562 1 96.31 175 HIS A O 1
ATOM 1343 N N . SER A 1 176 ? 6.824 15.562 -7.672 1 94.44 176 SER A N 1
ATOM 1344 C CA . SER A 1 176 ? 7.465 15.75 -8.969 1 94.44 176 SER A CA 1
ATOM 1345 C C . SER A 1 176 ? 7.934 14.414 -9.547 1 94.44 176 SER A C 1
ATOM 1347 O O . SER A 1 176 ? 7.988 14.242 -10.766 1 94.44 176 SER A O 1
ATOM 1349 N N . LEU A 1 177 ? 8.32 13.492 -8.648 1 95.25 177 LEU A N 1
ATOM 1350 C CA . LEU A 1 177 ? 8.727 12.148 -9.023 1 95.25 177 LEU A CA 1
ATOM 1351 C C . LEU A 1 177 ? 7.73 11.109 -8.523 1 95.25 177 LEU A C 1
ATOM 1353 O O . LEU A 1 177 ? 6.977 11.375 -7.586 1 95.25 177 LEU A O 1
ATOM 1357 N N . GLU A 1 178 ? 7.746 9.938 -9.188 1 95.25 178 GLU A N 1
ATOM 1358 C CA . GLU A 1 178 ? 6.887 8.844 -8.742 1 95.25 178 GLU A CA 1
ATOM 1359 C C . GLU A 1 178 ? 7.285 8.359 -7.352 1 95.25 178 GLU A C 1
ATOM 1361 O O . GLU A 1 178 ? 8.469 8.328 -7.016 1 95.25 178 GLU A O 1
ATOM 1366 N N . ILE A 1 179 ? 6.316 8.016 -6.574 1 94.31 179 ILE A N 1
ATOM 1367 C CA . ILE A 1 179 ? 6.523 7.387 -5.273 1 94.31 179 ILE A CA 1
ATOM 1368 C C . ILE A 1 179 ? 5.867 6.008 -5.258 1 94.31 179 ILE A C 1
ATOM 1370 O O . ILE A 1 179 ? 5.156 5.641 -6.199 1 94.31 179 ILE A O 1
ATOM 1374 N N . GLY A 1 180 ? 6.129 5.254 -4.148 1 94.19 180 GLY A N 1
ATOM 1375 C CA . GLY A 1 180 ? 5.695 3.867 -4.23 1 94.19 180 GLY A CA 1
ATOM 1376 C C . GLY A 1 180 ? 4.82 3.445 -3.064 1 94.19 180 GLY A C 1
ATOM 1377 O O . GLY A 1 180 ? 4.414 2.287 -2.975 1 94.19 180 GLY A O 1
ATOM 1378 N N . TYR A 1 181 ? 4.422 4.379 -2.135 1 95.75 181 TYR A N 1
ATOM 1379 C CA . TYR A 1 181 ? 3.734 3.938 -0.927 1 95.75 181 TYR A CA 1
ATOM 1380 C C . TYR A 1 181 ? 2.232 4.16 -1.042 1 95.75 181 TYR A C 1
ATOM 1382 O O . TYR A 1 181 ? 1.465 3.721 -0.182 1 95.75 181 TYR A O 1
ATOM 1390 N N . VAL A 1 182 ? 1.802 4.867 -1.985 1 97.81 182 VAL A N 1
ATOM 1391 C CA . VAL A 1 182 ? 0.409 4.992 -2.404 1 97.81 182 VAL A CA 1
ATOM 1392 C C . VAL A 1 182 ? 0.318 4.906 -3.926 1 97.81 182 VAL A C 1
ATOM 1394 O O . VAL A 1 182 ? 1.33 5.02 -4.621 1 97.81 182 VAL A O 1
ATOM 1397 N N . PRO A 1 183 ? -0.879 4.68 -4.508 1 97.69 183 PRO A N 1
ATOM 1398 C CA . PRO A 1 183 ? -0.976 4.633 -5.969 1 97.69 183 PRO A CA 1
ATOM 1399 C C . PRO A 1 183 ? -0.525 5.93 -6.633 1 97.69 183 PRO A C 1
ATOM 1401 O O . PRO A 1 183 ? -0.769 7.016 -6.102 1 97.69 183 PRO A O 1
ATOM 1404 N N . LEU A 1 184 ? 0.159 5.73 -7.801 1 97.38 184 LEU A N 1
ATOM 1405 C CA . LEU A 1 184 ? 0.464 6.93 -8.57 1 97.38 184 LEU A CA 1
ATOM 1406 C C . LEU A 1 184 ? -0.804 7.727 -8.867 1 97.38 184 LEU A C 1
ATOM 1408 O O . LEU A 1 184 ? -1.81 7.16 -9.305 1 97.38 184 LEU A O 1
ATOM 1412 N N . GLY A 1 185 ? -0.746 8.992 -8.539 1 98 185 GLY A N 1
ATOM 1413 C CA . GLY A 1 185 ? -1.922 9.844 -8.641 1 98 185 GLY A CA 1
ATOM 1414 C C . GLY A 1 185 ? -2.646 10.016 -7.316 1 98 185 GLY A C 1
ATOM 1415 O O . GLY A 1 185 ? -3.502 10.891 -7.184 1 98 185 GLY A O 1
ATOM 1416 N N . GLY A 1 186 ? -2.297 9.211 -6.355 1 98.38 186 GLY A N 1
ATOM 1417 C CA . GLY A 1 186 ? -2.971 9.242 -5.066 1 98.38 186 GLY A CA 1
ATOM 1418 C C . GLY A 1 186 ? -2.152 9.906 -3.979 1 98.38 186 GLY A C 1
ATOM 1419 O O . GLY A 1 186 ? -2.465 9.773 -2.793 1 98.38 186 GLY A O 1
ATOM 1420 N N . ASP A 1 187 ? -1.101 10.586 -4.332 1 98.44 187 ASP A N 1
ATOM 1421 C CA . ASP A 1 187 ? -0.21 11.211 -3.359 1 98.44 187 ASP A CA 1
ATOM 1422 C C . ASP A 1 187 ? -0.583 12.68 -3.137 1 98.44 187 ASP A C 1
ATOM 1424 O O . ASP A 1 187 ? -1.324 13.266 -3.93 1 98.44 187 ASP A O 1
ATOM 1428 N N . ALA A 1 188 ? -0.127 13.234 -2.062 1 98.62 188 ALA A N 1
ATOM 1429 C CA . ALA A 1 188 ? -0.224 14.648 -1.713 1 98.62 188 ALA A CA 1
ATOM 1430 C C . ALA A 1 188 ? 1.107 15.18 -1.186 1 98.62 188 ALA A C 1
ATOM 1432 O O . ALA A 1 188 ? 1.541 14.805 -0.093 1 98.62 188 ALA A O 1
ATOM 1433 N N . THR A 1 189 ? 1.669 16.078 -1.908 1 96.94 189 THR A N 1
ATOM 1434 C CA . THR A 1 189 ? 2.975 16.625 -1.549 1 96.94 189 THR A CA 1
ATOM 1435 C C . THR A 1 189 ? 2.82 17.828 -0.635 1 96.94 189 THR A C 1
ATOM 1437 O O . THR A 1 189 ? 1.921 18.656 -0.828 1 96.94 189 THR A O 1
ATOM 1440 N N . VAL A 1 190 ? 3.668 17.875 0.365 1 96.56 190 VAL A N 1
ATOM 1441 C CA . VAL A 1 190 ? 3.721 19.047 1.236 1 96.56 190 VAL A CA 1
ATOM 1442 C C . VAL A 1 190 ? 5.16 19.547 1.338 1 96.56 190 VAL A C 1
ATOM 1444 O O . VAL A 1 190 ? 6.102 18.75 1.346 1 96.56 190 VAL A O 1
ATOM 1447 N N . GLN A 1 191 ? 5.297 20.734 1.293 1 92.44 191 GLN A N 1
ATOM 1448 C CA . GLN A 1 191 ? 6.547 21.469 1.469 1 92.44 191 GLN A CA 1
ATOM 1449 C C . GLN A 1 191 ? 6.305 22.797 2.158 1 92.44 191 GLN A C 1
ATOM 1451 O O . GLN A 1 191 ? 5.488 23.609 1.701 1 92.44 191 GLN A O 1
ATOM 1456 N N . TRP A 1 192 ? 7.074 22.969 3.197 1 90 192 TRP A N 1
ATOM 1457 C CA . TRP A 1 192 ? 6.852 24.188 3.959 1 90 192 TRP A CA 1
ATOM 1458 C C . TRP A 1 192 ? 6.957 25.406 3.059 1 90 192 TRP A C 1
ATOM 1460 O O . TRP A 1 192 ? 7.91 25.547 2.285 1 90 192 TRP A O 1
ATOM 1470 N N . ASN A 1 193 ? 5.992 26.25 3.057 1 82.88 193 ASN A N 1
ATOM 1471 C CA . ASN A 1 193 ? 5.875 27.547 2.402 1 82.88 193 ASN A CA 1
ATOM 1472 C C . ASN A 1 193 ? 5.719 27.406 0.891 1 82.88 193 ASN A C 1
ATOM 1474 O O . ASN A 1 193 ? 5.938 28.359 0.145 1 82.88 193 ASN A O 1
ATOM 1478 N N . SER A 1 194 ? 5.477 26.234 0.399 1 87.19 194 SER A N 1
ATOM 1479 C CA . SER A 1 194 ? 5.273 26.109 -1.042 1 87.19 194 SER A CA 1
ATOM 1480 C C . SER A 1 194 ? 4.09 25.203 -1.362 1 87.19 194 SER A C 1
ATOM 1482 O O . SER A 1 194 ? 3.154 25.625 -2.053 1 87.19 194 SER A O 1
ATOM 1484 N N . LYS A 1 195 ? 4.137 23.984 -0.926 1 94.56 195 LYS A N 1
ATOM 1485 C CA . LYS A 1 195 ? 3.057 23.031 -1.196 1 94.56 195 LYS A CA 1
ATOM 1486 C C . LYS A 1 195 ? 2.395 22.578 0.097 1 94.56 195 LYS A C 1
ATOM 1488 O O . LYS A 1 195 ? 3.078 22.234 1.067 1 94.56 195 LYS A O 1
ATOM 1493 N N . ASP A 1 196 ? 1.068 22.562 0.111 1 96.5 196 ASP A N 1
ATOM 1494 C CA . ASP A 1 196 ? 0.281 22.141 1.265 1 96.5 196 ASP A CA 1
ATOM 1495 C C . ASP A 1 196 ? -0.788 21.125 0.857 1 96.5 196 ASP A C 1
ATOM 1497 O O . ASP A 1 196 ? -0.997 20.891 -0.333 1 96.5 196 ASP A O 1
ATOM 1501 N N . PHE A 1 197 ? -1.28 20.469 1.827 1 98.5 197 PHE A N 1
ATOM 1502 C CA . PHE A 1 197 ? -2.498 19.688 1.648 1 98.5 197 PHE A CA 1
ATOM 1503 C C . PHE A 1 197 ? -3.617 20.219 2.539 1 98.5 197 PHE A C 1
ATOM 1505 O O . PHE A 1 197 ? -3.455 20.312 3.756 1 98.5 197 PHE A O 1
ATOM 1512 N N . LYS A 1 198 ? -4.711 20.547 1.893 1 98.12 198 LYS A N 1
ATOM 1513 C CA . LYS A 1 198 ? -5.828 21.141 2.611 1 98.12 198 LYS A CA 1
ATOM 1514 C C . LYS A 1 198 ? -7.152 20.484 2.219 1 98.12 198 LYS A C 1
ATOM 1516 O O . LYS A 1 198 ? -7.375 20.188 1.046 1 98.12 198 LYS A O 1
ATOM 1521 N N . PHE A 1 199 ? -7.941 20.297 3.225 1 98.44 199 PHE A N 1
ATOM 1522 C CA . PHE A 1 199 ? -9.305 19.844 2.98 1 98.44 199 PHE A CA 1
ATOM 1523 C C . PHE A 1 199 ? -10.273 20.5 3.957 1 98.44 199 PHE A C 1
ATOM 1525 O O . PHE A 1 199 ? -9.859 21.031 4.992 1 98.44 199 PHE A O 1
ATOM 1532 N N . LYS A 1 200 ? -11.531 20.516 3.578 1 98.12 200 LYS A N 1
ATOM 1533 C CA . LYS A 1 200 ? -12.586 21.094 4.398 1 98.12 200 LYS A CA 1
ATOM 1534 C C . LYS A 1 200 ? -13.523 20.031 4.941 1 98.12 200 LYS A C 1
ATOM 1536 O O . LYS A 1 200 ? -13.953 19.141 4.203 1 98.12 200 LYS A O 1
ATOM 1541 N N . ASN A 1 201 ? -13.797 20.125 6.258 1 98 201 ASN A N 1
ATOM 1542 C CA . ASN A 1 201 ? -14.797 19.25 6.855 1 98 201 ASN A CA 1
ATOM 1543 C C . ASN A 1 201 ? -16.219 19.672 6.492 1 98 201 ASN A C 1
ATOM 1545 O O . ASN A 1 201 ? -16.75 20.625 7.082 1 98 201 ASN A O 1
ATOM 1549 N N . THR A 1 202 ? -16.797 18.922 5.652 1 97.5 202 THR A N 1
ATOM 1550 C CA . THR A 1 202 ? -18.141 19.25 5.191 1 97.5 202 THR A CA 1
ATOM 1551 C C . THR A 1 202 ? -19.141 18.188 5.625 1 97.5 202 THR A C 1
ATOM 1553 O O . THR A 1 202 ? -20.156 17.984 4.965 1 97.5 202 THR A O 1
ATOM 1556 N N . LEU A 1 203 ? -18.844 17.516 6.664 1 97.44 203 LEU A N 1
ATOM 1557 C CA . LEU A 1 203 ? -19.594 16.312 6.996 1 97.44 203 LEU A CA 1
ATOM 1558 C C . LEU A 1 203 ? -20.734 16.625 7.961 1 97.44 203 LEU A C 1
ATOM 1560 O O . LEU A 1 203 ? -21.562 15.758 8.258 1 97.44 203 LEU A O 1
ATOM 1564 N N . GLY A 1 204 ? -20.844 17.844 8.484 1 97.38 204 GLY A N 1
ATOM 1565 C CA . GLY A 1 204 ? -21.969 18.25 9.32 1 97.38 204 GLY A CA 1
ATOM 1566 C C . GLY A 1 204 ? -21.75 17.953 10.789 1 97.38 204 GLY A C 1
ATOM 1567 O O . GLY A 1 204 ? -22.688 18.031 11.586 1 97.38 204 GLY A O 1
ATOM 1568 N N . CYS A 1 205 ? -20.562 17.547 11.141 1 97.88 205 CYS A N 1
ATOM 1569 C CA . CYS A 1 205 ? -20.188 17.312 12.531 1 97.88 205 CYS A CA 1
ATOM 1570 C C . CYS A 1 205 ? -18.672 17.406 12.703 1 97.88 205 CYS A C 1
ATOM 1572 O O . CYS A 1 205 ? -17.938 17.453 11.727 1 97.88 205 CYS A O 1
ATOM 1574 N N . ASP A 1 206 ? -18.234 17.5 13.945 1 97.56 206 ASP A N 1
ATOM 1575 C CA . ASP A 1 206 ? -16.812 17.453 14.234 1 97.56 206 ASP A CA 1
ATOM 1576 C C . ASP A 1 206 ? -16.234 16.078 13.898 1 97.56 206 ASP A C 1
ATOM 1578 O O . ASP A 1 206 ? -16.891 15.062 14.086 1 97.56 206 ASP A O 1
ATOM 1582 N N . VAL A 1 207 ? -15.008 16.125 13.414 1 98.38 207 VAL A N 1
ATOM 1583 C CA . VAL A 1 207 ? -14.305 14.883 13.148 1 98.38 207 VAL A CA 1
ATOM 1584 C C . VAL A 1 207 ? -12.922 14.914 13.812 1 98.38 207 VAL A C 1
ATOM 1586 O O . VAL A 1 207 ? -12.43 15.984 14.18 1 98.38 207 VAL A O 1
ATOM 1589 N N . ARG A 1 208 ? -12.391 13.719 13.992 1 98.44 208 ARG A N 1
ATOM 1590 C CA . ARG A 1 208 ? -11.078 13.578 14.617 1 98.44 208 ARG A CA 1
ATOM 1591 C C . ARG A 1 208 ? -10.18 12.664 13.789 1 98.44 208 ARG A C 1
ATOM 1593 O O . ARG A 1 208 ? -10.617 11.602 13.336 1 98.44 208 ARG A O 1
ATOM 1600 N N . ILE A 1 209 ? -8.977 13.078 13.586 1 98.62 209 ILE A N 1
ATOM 1601 C CA . ILE A 1 209 ? -7.973 12.25 12.93 1 98.62 209 ILE A CA 1
ATOM 1602 C C . ILE A 1 209 ? -7.309 11.336 13.961 1 98.62 209 ILE A C 1
ATOM 1604 O O . ILE A 1 209 ? -6.84 11.797 15 1 98.62 209 ILE A O 1
ATOM 1608 N N . LYS A 1 210 ? -7.34 10.102 13.719 1 98.56 210 LYS A N 1
ATOM 1609 C CA . LYS A 1 210 ? -6.523 9.125 14.445 1 98.56 210 LYS A CA 1
ATOM 1610 C C . LYS A 1 210 ? -5.453 8.531 13.531 1 98.56 210 LYS A C 1
ATOM 1612 O O . LYS A 1 210 ? -5.773 7.953 12.492 1 98.56 210 LYS A O 1
ATOM 1617 N N . MET A 1 211 ? -4.254 8.75 13.914 1 98.25 211 MET A N 1
ATOM 1618 C CA . MET A 1 211 ? -3.166 8.227 13.094 1 98.25 211 MET A CA 1
ATOM 1619 C C . MET A 1 211 ? -2.186 7.418 13.93 1 98.25 211 MET A C 1
ATOM 1621 O O . MET A 1 211 ? -1.859 7.801 15.055 1 98.25 211 MET A O 1
ATOM 1625 N N . THR A 1 212 ? -1.726 6.293 13.383 1 97.94 212 THR A N 1
ATOM 1626 C CA . THR A 1 212 ? -0.762 5.426 14.055 1 97.94 212 THR A CA 1
ATOM 1627 C C . THR A 1 212 ? 0.376 5.051 13.109 1 97.94 212 THR A C 1
ATOM 1629 O O . THR A 1 212 ? 0.179 4.969 11.891 1 97.94 212 THR A O 1
ATOM 1632 N N . CYS A 1 213 ? 1.497 4.957 13.609 1 97.69 213 CYS A N 1
ATOM 1633 C CA . CYS A 1 213 ? 2.717 4.562 12.914 1 97.69 213 CYS A CA 1
ATOM 1634 C C . CYS A 1 213 ? 3.475 3.5 13.703 1 97.69 213 CYS A C 1
ATOM 1636 O O . CYS A 1 213 ? 4.344 3.824 14.516 1 97.69 213 CYS A O 1
ATOM 1638 N N . GLU A 1 214 ? 3.16 2.271 13.445 1 96.06 214 GLU A N 1
ATOM 1639 C CA . GLU A 1 214 ? 3.736 1.166 14.203 1 96.06 214 GLU A CA 1
ATOM 1640 C C . GLU A 1 214 ? 3.83 -0.097 13.352 1 96.06 214 GLU A C 1
ATOM 1642 O O . GLU A 1 214 ? 2.936 -0.381 12.555 1 96.06 214 GLU A O 1
ATOM 1647 N N . GLY A 1 215 ? 4.984 -0.827 13.539 1 94 215 GLY A N 1
ATOM 1648 C CA . GLY A 1 215 ? 5.121 -2.123 12.891 1 94 215 GLY A CA 1
ATOM 1649 C C . GLY A 1 215 ? 5.117 -2.035 11.375 1 94 215 GLY A C 1
ATOM 1650 O O . GLY A 1 215 ? 4.57 -2.91 10.703 1 94 215 GLY A O 1
ATOM 1651 N N . GLY A 1 216 ? 5.574 -0.993 10.828 1 96.44 216 GLY A N 1
ATOM 1652 C CA . GLY A 1 216 ? 5.652 -0.851 9.383 1 96.44 216 GLY A CA 1
ATOM 1653 C C . GLY A 1 216 ? 4.336 -0.433 8.75 1 96.44 216 GLY A C 1
ATOM 1654 O O . GLY A 1 216 ? 4.176 -0.504 7.531 1 96.44 216 GLY A O 1
ATOM 1655 N N . LYS A 1 217 ? 3.42 -0.049 9.602 1 98.06 217 LYS A N 1
ATOM 1656 C CA . LYS A 1 217 ? 2.111 0.4 9.141 1 98.06 217 LYS A CA 1
ATOM 1657 C C . LYS A 1 217 ? 1.863 1.857 9.523 1 98.06 217 LYS A C 1
ATOM 1659 O O . LYS A 1 217 ? 2.084 2.252 10.664 1 98.06 217 LYS A O 1
ATOM 1664 N N . LEU A 1 218 ? 1.56 2.594 8.547 1 98.69 218 LEU A N 1
ATOM 1665 C CA . LEU A 1 218 ? 1.037 3.941 8.75 1 98.69 218 LEU A CA 1
ATOM 1666 C C . LEU A 1 218 ? -0.456 3.998 8.445 1 98.69 218 LEU A C 1
ATOM 1668 O O . LEU A 1 218 ? -0.86 3.879 7.285 1 98.69 218 LEU A O 1
ATOM 1672 N N . THR A 1 219 ? -1.283 4.195 9.477 1 98.81 219 THR A N 1
ATOM 1673 C CA . THR A 1 219 ? -2.73 4.113 9.312 1 98.81 219 THR A CA 1
ATOM 1674 C C . THR A 1 219 ? -3.395 5.426 9.719 1 98.81 219 THR A C 1
ATOM 1676 O O . THR A 1 219 ? -3.068 5.996 10.766 1 98.81 219 THR A O 1
ATOM 1679 N N . CYS A 1 220 ? -4.238 5.883 8.891 1 98.88 220 CYS A N 1
ATOM 1680 C CA . CYS A 1 220 ? -5.094 7.023 9.195 1 98.88 220 CYS A CA 1
ATOM 1681 C C . CYS A 1 220 ? -6.559 6.602 9.266 1 98.88 220 CYS A C 1
ATOM 1683 O O . CYS A 1 220 ? -7.043 5.883 8.391 1 98.88 220 CYS A O 1
ATOM 1685 N N . LYS A 1 221 ? -7.188 7.031 10.273 1 98.75 221 LYS A N 1
ATOM 1686 C CA . LYS A 1 221 ? -8.633 6.895 10.43 1 98.75 221 LYS A CA 1
ATOM 1687 C C . LYS A 1 221 ? -9.289 8.242 10.703 1 98.75 221 LYS A C 1
ATOM 1689 O O . LYS A 1 221 ? -8.742 9.07 11.438 1 98.75 221 LYS A O 1
ATOM 1694 N N . LEU A 1 222 ? -10.398 8.43 10.117 1 98.75 222 LEU A N 1
ATOM 1695 C CA . LEU A 1 222 ? -11.242 9.586 10.422 1 98.75 222 LEU A CA 1
ATOM 1696 C C . LEU A 1 222 ? -12.492 9.156 11.18 1 98.75 222 LEU A C 1
ATOM 1698 O O . LEU A 1 222 ? -13.234 8.281 10.727 1 98.75 222 LEU A O 1
ATOM 1702 N N . TYR A 1 223 ? -12.68 9.789 12.336 1 98.56 223 TYR A N 1
ATOM 1703 C CA . TYR A 1 223 ? -13.836 9.484 13.164 1 98.56 223 TYR A CA 1
ATOM 1704 C C . TYR A 1 223 ? -14.789 10.68 13.234 1 98.56 223 TYR A C 1
ATOM 1706 O O . TYR A 1 223 ? -14.352 11.828 13.25 1 98.56 223 TYR A O 1
ATOM 1714 N N . GLY A 1 224 ? -16.078 10.375 13.359 1 98.5 224 GLY A N 1
ATOM 1715 C CA . GLY A 1 224 ? -17.078 11.414 13.453 1 98.5 224 GLY A CA 1
ATOM 1716 C C . GLY A 1 224 ? -17.969 11.273 14.672 1 98.5 224 GLY A C 1
ATOM 1717 O O . GLY A 1 224 ? -18.094 10.188 15.234 1 98.5 224 GLY A O 1
ATOM 1718 N N . LYS A 1 225 ? -18.547 12.336 15.055 1 97.44 225 LYS A N 1
ATOM 1719 C CA . LYS A 1 225 ? -19.5 12.352 16.172 1 97.44 225 LYS A CA 1
ATOM 1720 C C . LYS A 1 225 ? -20.859 11.828 15.734 1 97.44 225 LYS A C 1
ATOM 1722 O O . LYS A 1 225 ? -21.672 11.438 16.578 1 97.44 225 LYS A O 1
ATOM 1727 N N . LYS A 1 226 ? -21.078 11.891 14.492 1 97.62 226 LYS A N 1
ATOM 1728 C CA . LYS A 1 226 ? -22.297 11.359 13.898 1 97.62 226 LYS A CA 1
ATOM 1729 C C . LYS A 1 226 ? -21.984 10.281 12.859 1 97.62 226 LYS A C 1
ATOM 1731 O O . LYS A 1 226 ? -20.859 10.195 12.367 1 97.62 226 LYS A O 1
ATOM 1736 N N . ASP A 1 227 ? -23.016 9.43 12.594 1 96.88 227 ASP A N 1
ATOM 1737 C CA . ASP A 1 227 ? -22.859 8.398 11.57 1 96.88 227 ASP A CA 1
ATOM 1738 C C . ASP A 1 227 ? -23.078 8.977 10.172 1 96.88 227 ASP A C 1
ATOM 1740 O O . ASP A 1 227 ? -24.141 8.812 9.586 1 96.88 227 ASP A O 1
ATOM 1744 N N . VAL A 1 228 ? -22.094 9.578 9.742 1 96.94 228 VAL A N 1
ATOM 1745 C CA . VAL A 1 228 ? -22.172 10.203 8.43 1 96.94 228 VAL A CA 1
ATOM 1746 C C . VAL A 1 228 ? -21.25 9.477 7.453 1 96.94 228 VAL A C 1
ATOM 1748 O O . VAL A 1 228 ? -20.703 10.086 6.527 1 96.94 228 VAL A O 1
ATOM 1751 N N . LYS A 1 229 ? -20.969 8.227 7.719 1 96.12 229 LYS A N 1
ATOM 1752 C CA . LYS A 1 229 ? -20.141 7.422 6.816 1 96.12 229 LYS A CA 1
ATOM 1753 C C . LYS A 1 229 ? -20.734 7.406 5.406 1 96.12 229 LYS A C 1
ATOM 1755 O O . LYS A 1 229 ? -21.906 7.062 5.223 1 96.12 229 LYS A O 1
ATOM 1760 N N . PRO A 1 230 ? -19.938 7.832 4.504 1 93.81 230 PRO A N 1
ATOM 1761 C CA . PRO A 1 230 ? -20.469 7.805 3.143 1 93.81 230 PRO A CA 1
ATOM 1762 C C . PRO A 1 230 ? -20.656 6.383 2.607 1 93.81 230 PRO A C 1
ATOM 1764 O O . PRO A 1 230 ? -19.828 5.504 2.9 1 93.81 230 PRO A O 1
ATOM 1767 N N . ASN A 1 231 ? -21.656 6.266 1.918 1 90.44 231 ASN A N 1
ATOM 1768 C CA . ASN A 1 231 ? -21.891 4.969 1.296 1 90.44 231 ASN A CA 1
ATOM 1769 C C . ASN A 1 231 ? -21.391 4.934 -0.142 1 90.44 231 ASN A C 1
ATOM 1771 O O . ASN A 1 231 ? -21.422 5.945 -0.845 1 90.44 231 ASN A O 1
ATOM 1775 N N . ASN A 1 232 ? -20.891 3.848 -0.634 1 93.56 232 ASN A N 1
ATOM 1776 C CA . ASN A 1 232 ? -20.516 3.557 -2.016 1 93.56 232 ASN A CA 1
ATOM 1777 C C . ASN A 1 232 ? -19.484 4.547 -2.541 1 93.56 232 ASN A C 1
ATOM 1779 O O . ASN A 1 232 ? -19.688 5.156 -3.596 1 93.56 232 ASN A O 1
ATOM 1783 N N . VAL A 1 233 ? -18.547 4.82 -1.749 1 97.25 233 VAL A N 1
ATOM 1784 C CA . VAL A 1 233 ? -17.438 5.656 -2.207 1 97.25 233 VAL A CA 1
ATOM 1785 C C . VAL A 1 233 ? -16.469 4.82 -3.041 1 97.25 233 VAL A C 1
ATOM 1787 O O . VAL A 1 233 ? -16.031 3.748 -2.611 1 97.25 233 VAL A O 1
ATOM 1790 N N . LYS A 1 234 ? -16.188 5.281 -4.258 1 97.12 234 LYS A N 1
ATOM 1791 C CA . LYS A 1 234 ? -15.227 4.613 -5.137 1 97.12 234 LYS A CA 1
ATOM 1792 C C . LYS A 1 234 ? -14.125 5.57 -5.578 1 97.12 234 LYS A C 1
ATOM 1794 O O . LYS A 1 234 ? -14.406 6.68 -6.039 1 97.12 234 LYS A O 1
ATOM 1799 N N . ILE A 1 235 ? -12.93 5.129 -5.332 1 97.88 235 ILE A N 1
ATOM 1800 C CA . ILE A 1 235 ? -11.766 5.859 -5.836 1 97.88 235 ILE A CA 1
ATOM 1801 C C . ILE A 1 235 ? -11.164 5.113 -7.027 1 97.88 235 ILE A C 1
ATOM 1803 O O . ILE A 1 235 ? -10.867 3.92 -6.93 1 97.88 235 ILE A O 1
ATOM 1807 N N . ASN A 1 236 ? -11.07 5.844 -8.086 1 97.19 236 ASN A N 1
ATOM 1808 C CA . ASN A 1 236 ? -10.484 5.262 -9.289 1 97.19 236 ASN A CA 1
ATOM 1809 C C . ASN A 1 236 ? -9.32 6.098 -9.805 1 97.19 236 ASN A C 1
ATOM 1811 O O . ASN A 1 236 ? -9.391 7.328 -9.828 1 97.19 236 ASN A O 1
ATOM 1815 N N . ILE A 1 237 ? -8.289 5.426 -10.195 1 97.12 237 ILE A N 1
ATOM 1816 C CA . ILE A 1 237 ? -7.18 6.102 -10.852 1 97.12 237 ILE A CA 1
ATOM 1817 C C . ILE A 1 237 ? -6.898 5.434 -12.203 1 97.12 237 ILE A C 1
ATOM 1819 O O . ILE A 1 237 ? -6.613 4.238 -12.258 1 97.12 237 ILE A O 1
ATOM 1823 N N . LYS A 1 238 ? -6.93 6.203 -13.203 1 95.94 238 LYS A N 1
ATOM 1824 C CA . LYS A 1 238 ? -6.684 5.73 -14.562 1 95.94 238 LYS A CA 1
ATOM 1825 C C . LYS A 1 238 ? -5.453 6.406 -15.164 1 95.94 238 LYS A C 1
ATOM 1827 O O . LYS A 1 238 ? -5.305 7.625 -15.078 1 95.94 238 LYS A O 1
ATOM 1832 N N . LYS A 1 239 ? -4.645 5.578 -15.695 1 94.38 239 LYS A N 1
ATOM 1833 C CA . LYS A 1 239 ? -3.525 6.137 -16.453 1 94.38 239 LYS A CA 1
ATOM 1834 C C . LYS A 1 239 ? -3.947 6.508 -17.875 1 94.38 239 LYS A C 1
ATOM 1836 O O . LYS A 1 239 ? -4.59 5.715 -18.562 1 94.38 239 LYS A O 1
ATOM 1841 N N . ASP A 1 240 ? -3.717 7.715 -18.234 1 94.88 240 ASP A N 1
ATOM 1842 C CA . ASP A 1 240 ? -3.945 8.258 -19.578 1 94.88 240 ASP A CA 1
ATOM 1843 C C . ASP A 1 240 ? -2.682 8.914 -20.125 1 94.88 240 ASP A C 1
ATOM 1845 O O . ASP A 1 240 ? -2.406 10.078 -19.844 1 94.88 240 ASP A O 1
ATOM 1849 N N . GLY A 1 241 ? -1.982 8.172 -20.984 1 93.94 241 GLY A N 1
ATOM 1850 C CA . GLY A 1 241 ? -0.661 8.656 -21.359 1 93.94 241 GLY A CA 1
ATOM 1851 C C . GLY A 1 241 ? 0.273 8.797 -20.172 1 93.94 241 GLY A C 1
ATOM 1852 O O . GLY A 1 241 ? 0.508 7.828 -19.438 1 93.94 241 GLY A O 1
ATOM 1853 N N . ASP A 1 242 ? 0.727 10.055 -19.969 1 93.44 242 ASP A N 1
ATOM 1854 C CA . ASP A 1 242 ? 1.641 10.297 -18.844 1 93.44 242 ASP A CA 1
ATOM 1855 C C . ASP A 1 242 ? 0.898 10.875 -17.641 1 93.44 242 ASP A C 1
ATOM 1857 O O . ASP A 1 242 ? 1.522 11.305 -16.672 1 93.44 242 ASP A O 1
ATOM 1861 N N . GLN A 1 243 ? -0.382 10.82 -17.75 1 96.94 243 GLN A N 1
ATOM 1862 C CA . GLN A 1 243 ? -1.188 11.406 -16.688 1 96.94 243 GLN A CA 1
ATOM 1863 C C . GLN A 1 243 ? -1.898 10.32 -15.883 1 96.94 243 GLN A C 1
ATOM 1865 O O . GLN A 1 243 ? -2.209 9.25 -16.406 1 96.94 243 GLN A O 1
ATOM 1870 N N . TYR A 1 244 ? -2.043 10.633 -14.672 1 97.69 244 TYR A N 1
ATOM 1871 C CA . TYR A 1 244 ? -2.879 9.828 -13.781 1 97.69 244 TYR A CA 1
ATOM 1872 C C . TYR A 1 244 ? -4.105 10.617 -13.328 1 97.69 244 TYR A C 1
ATOM 1874 O O . TYR A 1 244 ? -3.979 11.633 -12.648 1 97.69 244 TYR A O 1
ATOM 1882 N N . ILE A 1 245 ? -5.285 10.109 -13.695 1 98.38 245 ILE A N 1
ATOM 1883 C CA . ILE A 1 245 ? -6.535 10.797 -13.398 1 98.38 245 ILE A CA 1
ATOM 1884 C C . ILE A 1 245 ? -7.254 10.102 -12.242 1 98.38 245 ILE A C 1
ATOM 1886 O O . ILE A 1 245 ? -7.711 8.969 -12.383 1 98.38 245 ILE A O 1
ATOM 1890 N N . LEU A 1 246 ? -7.285 10.758 -11.125 1 98.5 246 LEU A N 1
ATOM 1891 C CA . LEU A 1 246 ? -8 10.258 -9.961 1 98.5 246 LEU A CA 1
ATOM 1892 C C . LEU A 1 246 ? -9.398 10.859 -9.883 1 98.5 246 LEU A C 1
ATOM 1894 O O . LEU A 1 246 ? -9.562 12.078 -9.977 1 98.5 246 LEU A O 1
ATOM 1898 N N . THR A 1 247 ? -10.414 9.969 -9.703 1 98.5 247 THR A N 1
ATOM 1899 C CA . THR A 1 247 ? -11.797 10.406 -9.516 1 98.5 247 THR A CA 1
ATOM 1900 C C . THR A 1 247 ? -12.414 9.742 -8.289 1 98.5 247 THR A C 1
ATOM 1902 O O . THR A 1 247 ? -12.086 8.602 -7.965 1 98.5 247 THR A O 1
ATOM 1905 N N . ARG A 1 248 ? -13.172 10.484 -7.617 1 98.38 248 ARG A N 1
ATOM 1906 C CA . ARG A 1 248 ? -14.031 9.953 -6.562 1 98.38 248 ARG A CA 1
ATOM 1907 C C . ARG A 1 248 ? -15.5 9.984 -6.984 1 98.38 248 ARG A C 1
ATOM 1909 O O . ARG A 1 248 ? -15.984 11.008 -7.469 1 98.38 248 ARG A O 1
ATOM 1916 N N . THR A 1 249 ? -16.125 8.859 -6.832 1 97.94 249 THR A N 1
ATOM 1917 C CA . THR A 1 249 ? -17.562 8.742 -7.059 1 97.94 249 THR A CA 1
ATOM 1918 C C . THR A 1 249 ? -18.281 8.352 -5.773 1 97.94 249 THR A C 1
ATOM 1920 O O . THR A 1 249 ? -17.844 7.453 -5.055 1 97.94 249 THR A O 1
ATOM 1923 N N . VAL A 1 250 ? -19.281 9.062 -5.449 1 96.56 250 VAL A N 1
ATOM 1924 C CA . VAL A 1 250 ? -20.156 8.75 -4.316 1 96.56 250 VAL A CA 1
ATOM 1925 C C . VAL A 1 250 ? -21.578 8.508 -4.809 1 96.56 250 VAL A C 1
ATOM 1927 O O . VAL A 1 250 ? -22.156 9.367 -5.477 1 96.56 250 VAL A O 1
ATOM 1930 N N . ASP A 1 251 ? -22.078 7.316 -4.559 1 94.56 251 ASP A N 1
ATOM 1931 C CA . ASP A 1 251 ? -23.406 6.93 -5.02 1 94.56 251 ASP A CA 1
ATOM 1932 C C . ASP A 1 251 ? -23.531 7.105 -6.531 1 94.56 251 ASP A C 1
ATOM 1934 O O . ASP A 1 251 ? -24.516 7.676 -7.012 1 94.56 251 ASP A O 1
ATOM 1938 N N . GLY A 1 252 ? -22.453 6.781 -7.156 1 94.56 252 GLY A N 1
ATOM 1939 C CA . GLY A 1 252 ? -22.469 6.73 -8.609 1 94.56 252 GLY A CA 1
ATOM 1940 C C . GLY A 1 252 ? -22.188 8.078 -9.258 1 94.56 252 GLY A C 1
ATOM 1941 O O . GLY A 1 252 ? -22.078 8.172 -10.477 1 94.56 252 GLY A O 1
ATOM 1942 N N . LYS A 1 253 ? -22.094 9.102 -8.461 1 96.38 253 LYS A N 1
ATOM 1943 C CA . LYS A 1 253 ? -21.828 10.43 -9.008 1 96.38 253 LYS A CA 1
ATOM 1944 C C . LYS A 1 253 ? -20.406 10.883 -8.703 1 96.38 253 LYS A C 1
ATOM 1946 O O . LYS A 1 253 ? -19.984 10.867 -7.543 1 96.38 253 LYS A O 1
ATOM 1951 N N . GLN A 1 254 ? -19.75 11.234 -9.758 1 97.56 254 GLN A N 1
ATOM 1952 C CA . GLN A 1 254 ? -18.422 11.781 -9.547 1 97.56 254 GLN A CA 1
ATOM 1953 C C . GLN A 1 254 ? -18.469 13.148 -8.875 1 97.56 254 GLN A C 1
ATOM 1955 O O . GLN A 1 254 ? -19.172 14.047 -9.344 1 97.56 254 GLN A O 1
ATOM 1960 N N . ASN A 1 255 ? -17.688 13.367 -7.797 1 97.62 255 ASN A N 1
ATOM 1961 C CA . ASN A 1 255 ? -17.734 14.664 -7.129 1 97.62 255 ASN A CA 1
ATOM 1962 C C . ASN A 1 255 ? -16.328 15.203 -6.848 1 97.62 255 ASN A C 1
ATOM 1964 O O . ASN A 1 255 ? -16.172 16.203 -6.133 1 97.62 255 ASN A O 1
ATOM 1968 N N . TYR A 1 256 ? -15.32 14.508 -7.363 1 98.06 256 TYR A N 1
ATOM 1969 C CA . TYR A 1 256 ? -13.938 14.977 -7.27 1 98.06 256 TYR A CA 1
ATOM 1970 C C . TYR A 1 256 ? -13.094 14.406 -8.398 1 98.06 256 TYR A C 1
ATOM 1972 O O . TYR A 1 256 ? -13.266 13.25 -8.789 1 98.06 256 TYR A O 1
ATOM 1980 N N . ARG A 1 257 ? -12.211 15.156 -8.914 1 98.31 257 ARG A N 1
ATOM 1981 C CA . ARG A 1 257 ? -11.297 14.766 -9.984 1 98.31 257 ARG A CA 1
ATOM 1982 C C . ARG A 1 257 ? -9.992 15.547 -9.898 1 98.31 257 ARG A C 1
ATOM 1984 O O . ARG A 1 257 ? -9.992 16.75 -9.656 1 98.31 257 ARG A O 1
ATOM 1991 N N . THR A 1 258 ? -8.914 14.906 -10.07 1 98 258 THR A N 1
ATOM 1992 C CA . THR A 1 258 ? -7.617 15.562 -10.133 1 98 258 THR A CA 1
ATOM 1993 C C . THR A 1 258 ? -6.672 14.82 -11.078 1 98 258 THR A C 1
ATOM 1995 O O . THR A 1 258 ? -6.832 13.625 -11.305 1 98 258 THR A O 1
ATOM 1998 N N . VAL A 1 259 ? -5.746 15.539 -11.633 1 98.12 259 VAL A N 1
ATOM 1999 C CA . VAL A 1 259 ? -4.789 14.984 -12.586 1 98.12 259 VAL A CA 1
ATOM 2000 C C . VAL A 1 259 ? -3.371 15.125 -12.031 1 98.12 259 VAL A C 1
ATOM 2002 O O . VAL A 1 259 ? -3.006 16.188 -11.516 1 98.12 259 VAL A O 1
ATOM 2005 N N . SER A 1 260 ? -2.623 14.062 -12.125 1 97.94 260 SER A N 1
ATOM 2006 C CA . SER A 1 260 ? -1.234 14.062 -11.68 1 97.94 260 SER A CA 1
ATOM 2007 C C . SER A 1 260 ? -0.288 13.672 -12.812 1 97.94 260 SER A C 1
ATOM 2009 O O . SER A 1 260 ? -0.637 12.859 -13.664 1 97.94 260 SER A O 1
ATOM 2011 N N . LYS A 1 261 ? 0.898 14.266 -12.773 1 96.31 261 LYS A N 1
ATOM 2012 C CA . LYS A 1 261 ? 2.002 13.945 -13.672 1 96.31 261 LYS A CA 1
ATOM 2013 C C . LYS A 1 261 ? 3.322 13.852 -12.914 1 96.31 261 LYS A C 1
ATOM 2015 O O . LYS A 1 261 ? 3.551 14.594 -11.961 1 96.31 261 LYS A O 1
ATOM 2020 N N . TYR A 1 262 ? 4.148 12.938 -13.406 1 95.25 262 TYR A N 1
ATOM 2021 C CA . TYR A 1 262 ? 5.449 12.742 -12.773 1 95.25 262 TYR A CA 1
ATOM 2022 C C . TYR A 1 262 ? 6.574 12.852 -13.789 1 95.25 262 TYR A C 1
ATOM 2024 O O . TYR A 1 262 ? 6.426 12.438 -14.945 1 95.25 262 TYR A O 1
ATOM 2032 N N . SER A 1 263 ? 7.695 13.383 -13.328 1 91.25 263 SER A N 1
ATOM 2033 C CA . SER A 1 263 ? 8.883 13.445 -14.172 1 91.25 263 SER A CA 1
ATOM 2034 C C . SER A 1 263 ? 9.734 12.188 -14.023 1 91.25 263 SER A C 1
ATOM 2036 O O . SER A 1 263 ? 9.625 11.469 -13.031 1 91.25 263 SER A O 1
ATOM 2038 N N . LYS A 1 264 ? 10.523 11.844 -15.008 1 84.44 264 LYS A N 1
ATOM 2039 C CA . LYS A 1 264 ? 11.523 10.789 -14.867 1 84.44 264 LYS A CA 1
ATOM 2040 C C . LYS A 1 264 ? 12.719 11.281 -14.055 1 84.44 264 LYS A C 1
ATOM 2042 O O . LYS A 1 264 ? 13.148 12.43 -14.195 1 84.44 264 LYS A O 1
ATOM 2047 N N . PRO A 1 265 ? 13.219 10.359 -13.266 1 77.62 265 PRO A N 1
ATOM 2048 C CA . PRO A 1 265 ? 14.398 10.781 -12.508 1 77.62 265 PRO A CA 1
ATOM 2049 C C . PRO A 1 265 ? 15.594 11.102 -13.406 1 77.62 265 PRO A C 1
ATOM 2051 O O . PRO A 1 265 ? 15.75 10.492 -14.461 1 77.62 265 PRO A O 1
ATOM 2054 N N . LYS A 1 266 ? 16.359 12.109 -13.055 1 71.12 266 LYS A N 1
ATOM 2055 C CA . LYS A 1 266 ? 17.562 12.438 -13.797 1 71.12 266 LYS A CA 1
ATOM 2056 C C . LYS A 1 266 ? 18.562 11.273 -13.781 1 71.12 266 LYS A C 1
ATOM 2058 O O . LYS A 1 266 ? 18.75 10.633 -12.75 1 71.12 266 LYS A O 1
ATOM 2063 N N . PRO A 1 267 ? 19.016 10.758 -14.914 1 62.94 267 PRO A N 1
ATOM 2064 C CA . PRO A 1 267 ? 19.953 9.641 -14.953 1 62.94 267 PRO A CA 1
ATOM 2065 C C . PRO A 1 267 ? 21.188 9.875 -14.062 1 62.94 267 PRO A C 1
ATOM 2067 O O . PRO A 1 267 ? 21.641 11.008 -13.922 1 62.94 267 PRO A O 1
ATOM 2070 N N . LYS A 1 268 ? 21.438 8.945 -13.125 1 56.88 268 LYS A N 1
ATOM 2071 C CA . LYS A 1 268 ? 22.703 9.086 -12.414 1 56.88 268 LYS A CA 1
ATOM 2072 C C . LYS A 1 268 ? 23.859 9.32 -13.375 1 56.88 268 LYS A C 1
ATOM 2074 O O . LYS A 1 268 ? 23.938 8.688 -14.43 1 56.88 268 LYS A O 1
ATOM 2079 N N . PRO A 1 269 ? 24.609 10.438 -13.18 1 45.81 269 PRO A N 1
ATOM 2080 C CA . PRO A 1 269 ? 25.734 10.633 -14.086 1 45.81 269 PRO A CA 1
ATOM 2081 C C . PRO A 1 269 ? 26.516 9.344 -14.344 1 45.81 269 PRO A C 1
ATOM 2083 O O . PRO A 1 269 ? 26.859 8.625 -13.406 1 45.81 269 PRO A O 1
ATOM 2086 N N . THR A 1 270 ? 26.234 8.727 -15.391 1 41.75 270 THR A N 1
ATOM 2087 C CA . THR A 1 270 ? 27.141 7.648 -15.773 1 41.75 270 THR A CA 1
ATOM 2088 C C . THR A 1 270 ? 28.594 8.055 -15.531 1 41.75 270 THR A C 1
ATOM 2090 O O . THR A 1 270 ? 29.031 9.117 -15.977 1 41.75 270 THR A O 1
ATOM 2093 N N . THR A 1 271 ? 29.125 7.703 -14.43 1 38.72 271 THR A N 1
ATOM 2094 C CA . THR A 1 271 ? 30.578 7.875 -14.406 1 38.72 271 THR A CA 1
ATOM 2095 C C . THR A 1 271 ? 31.203 7.43 -15.719 1 38.72 271 THR A C 1
ATOM 2097 O O . THR A 1 271 ? 31.109 6.258 -16.094 1 38.72 271 THR A O 1
ATOM 2100 N N . THR A 1 272 ? 31.281 8.203 -16.625 1 36.5 272 THR A N 1
ATOM 2101 C CA . THR A 1 272 ? 32.156 7.922 -17.75 1 36.5 272 THR A CA 1
ATOM 2102 C C . THR A 1 272 ? 33.5 7.348 -17.266 1 36.5 272 THR A C 1
ATOM 2104 O O . THR A 1 272 ? 34.219 8 -16.5 1 36.5 272 THR A O 1
ATOM 2107 N N . LYS A 1 273 ? 33.625 6.039 -17.203 1 33.88 273 LYS A N 1
ATOM 2108 C CA . LYS A 1 273 ? 35 5.59 -17.203 1 33.88 273 LYS A CA 1
ATOM 2109 C C . LYS A 1 273 ? 35.844 6.41 -18.172 1 33.88 273 LYS A C 1
ATOM 2111 O O . LYS A 1 273 ? 35.562 6.445 -19.375 1 33.88 273 LYS A O 1
ATOM 2116 N N . LYS A 1 274 ? 36.438 7.477 -17.859 1 33.25 274 LYS A N 1
ATOM 2117 C CA . LYS A 1 274 ? 37.594 7.988 -18.625 1 33.25 274 LYS A CA 1
ATOM 2118 C C . LYS A 1 274 ? 38.469 6.848 -19.125 1 33.25 274 LYS A C 1
ATOM 2120 O O . LYS A 1 274 ? 39 6.059 -18.328 1 33.25 274 LYS A O 1
ATOM 2125 N N . SER A 1 275 ? 38.219 6.273 -20.234 1 32.78 275 SER A N 1
ATOM 2126 C CA . SER A 1 275 ? 39.156 5.418 -20.938 1 32.78 275 SER A CA 1
ATOM 2127 C C . SER A 1 275 ? 40.594 5.914 -20.766 1 32.78 275 SER A C 1
ATOM 2129 O O . SER A 1 275 ? 40.906 7.078 -21.031 1 32.78 275 SER A O 1
ATOM 2131 N N . ASP A 1 276 ? 41.219 5.414 -19.766 1 34.41 276 ASP A N 1
ATOM 2132 C CA . ASP A 1 276 ? 42.656 5.629 -19.625 1 34.41 276 ASP A CA 1
ATOM 2133 C C . ASP A 1 276 ? 43.375 5.406 -20.953 1 34.41 276 ASP A C 1
ATOM 2135 O O . ASP A 1 276 ? 43.719 4.277 -21.281 1 34.41 276 ASP A O 1
ATOM 2139 N N . LYS A 1 277 ? 42.875 5.977 -22.047 1 33.81 277 LYS A N 1
ATOM 2140 C CA . LYS A 1 277 ? 43.625 5.941 -23.297 1 33.81 277 LYS A CA 1
ATOM 2141 C C . LYS A 1 277 ? 45.094 6.336 -23.078 1 33.81 277 LYS A C 1
ATOM 2143 O O . LYS A 1 277 ? 45.875 6.414 -24.031 1 33.81 277 LYS A O 1
ATOM 2148 N N . ASN A 1 278 ? 45.281 7.023 -21.891 1 33.34 278 ASN A N 1
ATOM 2149 C CA . ASN A 1 278 ? 46.656 7.531 -21.953 1 33.34 278 ASN A CA 1
ATOM 2150 C C . ASN A 1 278 ? 47.688 6.418 -21.75 1 33.34 278 ASN A C 1
ATOM 2152 O O . ASN A 1 278 ? 48.875 6.688 -21.547 1 33.34 278 ASN A O 1
ATOM 2156 N N . LYS A 1 279 ? 47.094 5.16 -21.453 1 32.22 279 LYS A N 1
ATOM 2157 C CA . LYS A 1 279 ? 48.219 4.301 -21.094 1 32.22 279 LYS A CA 1
ATOM 2158 C C . LYS A 1 279 ? 48.969 3.855 -22.344 1 32.22 279 LYS A C 1
ATOM 2160 O O . LYS A 1 279 ? 49.844 2.994 -22.25 1 32.22 279 LYS A O 1
ATOM 2165 N N . LYS A 1 280 ? 48.375 4.188 -23.516 1 32.34 280 LYS A N 1
ATOM 2166 C CA . LYS A 1 280 ? 49.094 3.525 -24.594 1 32.34 280 LYS A CA 1
ATOM 2167 C C . LYS A 1 280 ? 50.469 4.117 -24.797 1 32.34 280 LYS A C 1
ATOM 2169 O O . LYS A 1 280 ? 51.312 3.531 -25.484 1 32.34 280 LYS A O 1
ATOM 2174 N N . ASP A 1 281 ? 50.531 5.406 -24.578 1 32.38 281 ASP A N 1
ATOM 2175 C CA . ASP A 1 281 ? 51.688 5.945 -25.281 1 32.38 281 ASP A CA 1
ATOM 2176 C C . ASP A 1 281 ? 52.969 5.586 -24.562 1 32.38 281 ASP A C 1
ATOM 2178 O O . ASP A 1 281 ? 54.062 5.902 -25.047 1 32.38 281 ASP A O 1
ATOM 2182 N N . LYS A 1 282 ? 52.75 5.371 -23.281 1 31.28 282 LYS A N 1
ATOM 2183 C CA . LYS A 1 282 ? 54.062 5.422 -22.609 1 31.28 282 LYS A CA 1
ATOM 2184 C C . LYS A 1 282 ? 54.844 4.125 -22.828 1 31.28 282 LYS A C 1
ATOM 2186 O O . LYS A 1 282 ? 55.906 3.926 -22.234 1 31.28 282 LYS A O 1
ATOM 2191 N N . LYS A 1 283 ? 54.125 3.145 -23.312 1 33.09 283 LYS A N 1
ATOM 2192 C CA . LYS A 1 283 ? 54.875 1.892 -23.375 1 33.09 283 LYS A CA 1
ATOM 2193 C C . LYS A 1 283 ? 55.969 1.968 -24.422 1 33.09 283 LYS A C 1
ATOM 2195 O O . LYS A 1 283 ? 56.75 1.017 -24.594 1 33.09 283 LYS A O 1
ATOM 2200 N N . GLY A 1 284 ? 55.75 2.986 -25.297 1 31.17 284 GLY A N 1
ATOM 2201 C CA . GLY A 1 284 ? 56.75 2.939 -26.359 1 31.17 284 GLY A CA 1
ATOM 2202 C C . GLY A 1 284 ? 58.156 3.195 -25.859 1 31.17 284 GLY A C 1
ATOM 2203 O O . GLY A 1 284 ? 59.125 2.918 -26.562 1 31.17 284 GLY A O 1
ATOM 2204 N N . GLN A 1 285 ? 58.125 4.066 -24.859 1 29.23 285 GLN A N 1
ATOM 2205 C CA . GLN A 1 285 ? 59.438 4.68 -24.734 1 29.23 285 GLN A CA 1
ATOM 2206 C C . GLN A 1 285 ? 60.438 3.721 -24.094 1 29.23 285 GLN A C 1
ATOM 2208 O O . GLN A 1 285 ? 61.625 3.986 -24.078 1 29.23 285 GLN A O 1
ATOM 2213 N N . ARG A 1 286 ? 59.875 2.848 -23.266 1 32.81 286 ARG A N 1
ATOM 2214 C CA . ARG A 1 286 ? 60.875 2.201 -22.438 1 32.81 286 ARG A CA 1
ATOM 2215 C C . ARG A 1 286 ? 61.75 1.266 -23.25 1 32.81 286 ARG A C 1
ATOM 2217 O O . ARG A 1 286 ? 62.719 0.703 -22.734 1 32.81 286 ARG A O 1
ATOM 2224 N N . GLN A 1 287 ? 61.156 0.854 -24.328 1 27.8 287 GLN A N 1
ATOM 2225 C CA . GLN A 1 287 ? 61.969 -0.205 -24.938 1 27.8 287 GLN A CA 1
ATOM 2226 C C . GLN A 1 287 ? 63.344 0.292 -25.297 1 27.8 287 GLN A C 1
ATOM 2228 O O . GLN A 1 287 ? 64.188 -0.489 -25.734 1 27.8 287 GLN A O 1
ATOM 2233 N N . LYS A 1 288 ? 63.406 1.64 -25.453 1 30.41 288 LYS A N 1
ATOM 2234 C CA . LYS A 1 288 ? 64.688 2.047 -26.078 1 30.41 288 LYS A CA 1
ATOM 2235 C C . LYS A 1 288 ? 65.875 1.776 -25.156 1 30.41 288 LYS A C 1
ATOM 2237 O O . LYS A 1 288 ? 67 1.864 -25.594 1 30.41 288 LYS A O 1
ATOM 2242 N N . ARG A 1 289 ? 65.5 1.892 -23.875 1 30.44 289 ARG A N 1
ATOM 2243 C CA . ARG A 1 289 ? 66.75 2.104 -23.141 1 30.44 289 ARG A CA 1
ATOM 2244 C C . ARG A 1 289 ? 67.562 0.813 -23.047 1 30.44 289 ARG A C 1
ATOM 2246 O O . ARG A 1 289 ? 68.75 0.84 -22.734 1 30.44 289 ARG A O 1
ATOM 2253 N N . GLN A 1 290 ? 66.75 -0.268 -22.953 1 29.11 290 GLN A N 1
ATOM 2254 C CA . GLN A 1 290 ? 67.562 -1.406 -22.516 1 29.11 290 GLN A CA 1
ATOM 2255 C C . GLN A 1 290 ? 68.5 -1.836 -23.609 1 29.11 290 GLN A C 1
ATOM 2257 O O . GLN A 1 290 ? 69.312 -2.783 -23.406 1 29.11 290 GLN A O 1
ATOM 2262 N N . GLU A 1 291 ? 68.188 -1.36 -24.812 1 32.78 291 GLU A N 1
ATOM 2263 C CA . GLU A 1 291 ? 69.062 -1.944 -25.828 1 32.78 291 GLU A CA 1
ATOM 2264 C C . GLU A 1 291 ? 70.562 -1.585 -25.562 1 32.78 291 GLU A C 1
ATOM 2266 O O . GLU A 1 291 ? 71.438 -2.141 -26.203 1 32.78 291 GLU A O 1
ATOM 2271 N N . ASN A 1 292 ? 70.75 -0.395 -24.969 1 30.78 292 ASN A N 1
ATOM 2272 C CA . ASN A 1 292 ? 72.125 0.016 -25.109 1 30.78 292 ASN A CA 1
ATOM 2273 C C . ASN A 1 292 ? 73.062 -0.891 -24.312 1 30.78 292 ASN A C 1
ATOM 2275 O O . ASN A 1 292 ? 74.25 -0.752 -24.375 1 30.78 292 ASN A O 1
ATOM 2279 N N . HIS A 1 293 ? 72.5 -1.384 -23.156 1 29.98 293 HIS A N 1
ATOM 2280 C CA . HIS A 1 293 ? 73.562 -1.846 -22.328 1 29.98 293 HIS A CA 1
ATOM 2281 C C . HIS A 1 293 ? 74.062 -3.211 -22.781 1 29.98 293 HIS A C 1
ATOM 2283 O O . HIS A 1 293 ? 74.938 -3.805 -22.141 1 29.98 293 HIS A O 1
ATOM 2289 N N . ASN A 1 294 ? 73.375 -3.82 -23.766 1 23 294 ASN A N 1
ATOM 2290 C CA . ASN A 1 294 ? 74.25 -4.934 -24.109 1 23 294 ASN A CA 1
ATOM 2291 C C . ASN A 1 294 ? 75.5 -4.453 -24.828 1 23 294 ASN A C 1
ATOM 2293 O O . ASN A 1 294 ? 75.438 -3.568 -25.688 1 23 294 ASN A O 1
ATOM 2297 N N . MET B 1 1 ? -69.625 -31.859 -2.014 1 17.33 1 MET B N 1
ATOM 2298 C CA . MET B 1 1 ? -69.812 -32.938 -1.032 1 17.33 1 MET B CA 1
ATOM 2299 C C . MET B 1 1 ? -69 -32.625 0.244 1 17.33 1 MET B C 1
ATOM 2301 O O . MET B 1 1 ? -68.062 -31.812 0.234 1 17.33 1 MET B O 1
ATOM 2305 N N . LYS B 1 2 ? -68.938 -33.625 1.284 1 18.16 2 LYS B N 1
ATOM 2306 C CA . LYS B 1 2 ? -69.312 -33.969 2.67 1 18.16 2 LYS B CA 1
ATOM 2307 C C . LYS B 1 2 ? -68.062 -34 3.535 1 18.16 2 LYS B C 1
ATOM 2309 O O . LYS B 1 2 ? -67.375 -35.031 3.643 1 18.16 2 LYS B O 1
ATOM 2314 N N . LYS B 1 3 ? -67.062 -33.094 3.51 1 17.95 3 LYS B N 1
ATOM 2315 C CA . LYS B 1 3 ? -65.625 -33.219 3.793 1 17.95 3 LYS B CA 1
ATOM 2316 C C . LYS B 1 3 ? -65.375 -33.25 5.297 1 17.95 3 LYS B C 1
ATOM 2318 O O . LYS B 1 3 ? -64.312 -32.812 5.762 1 17.95 3 LYS B O 1
ATOM 2323 N N . LYS B 1 4 ? -66.438 -33.656 6.23 1 17.34 4 LYS B N 1
ATOM 2324 C CA . LYS B 1 4 ? -66.438 -33.469 7.676 1 17.34 4 LYS B CA 1
ATOM 2325 C C . LYS B 1 4 ? -65.312 -34.219 8.344 1 17.34 4 LYS B C 1
ATOM 2327 O O . LYS B 1 4 ? -64.938 -33.906 9.477 1 17.34 4 LYS B O 1
ATOM 2332 N N . ARG B 1 5 ? -64.812 -35.5 7.918 1 17.27 5 ARG B N 1
ATOM 2333 C CA . ARG B 1 5 ? -64.875 -36.469 8.992 1 17.27 5 ARG B CA 1
ATOM 2334 C C . ARG B 1 5 ? -63.875 -36.156 10.102 1 17.27 5 ARG B C 1
ATOM 2336 O O . ARG B 1 5 ? -62.875 -35.5 9.867 1 17.27 5 ARG B O 1
ATOM 2343 N N . ASN B 1 6 ? -63.906 -36.844 11.297 1 17.17 6 ASN B N 1
ATOM 2344 C CA . ASN B 1 6 ? -63.969 -37.062 12.734 1 17.17 6 ASN B CA 1
ATOM 2345 C C . ASN B 1 6 ? -62.594 -37.25 13.336 1 17.17 6 ASN B C 1
ATOM 2347 O O . ASN B 1 6 ? -61.625 -37.5 12.609 1 17.17 6 ASN B O 1
ATOM 2351 N N . LYS B 1 7 ? -62.344 -37.531 14.781 1 18.06 7 LYS B N 1
ATOM 2352 C CA . LYS B 1 7 ? -62.062 -37.281 16.188 1 18.06 7 LYS B CA 1
ATOM 2353 C C . LYS B 1 7 ? -60.875 -38.125 16.656 1 18.06 7 LYS B C 1
ATOM 2355 O O . LYS B 1 7 ? -59.969 -37.625 17.344 1 18.06 7 LYS B O 1
ATOM 2360 N N . ASN B 1 8 ? -61 -39.562 16.891 1 15.93 8 ASN B N 1
ATOM 2361 C CA . ASN B 1 8 ? -60.906 -40.188 18.203 1 15.93 8 ASN B CA 1
ATOM 2362 C C . ASN B 1 8 ? -59.438 -40.5 18.547 1 15.93 8 ASN B C 1
ATOM 2364 O O . ASN B 1 8 ? -58.969 -40.188 19.641 1 15.93 8 ASN B O 1
ATOM 2368 N N . ILE B 1 9 ? -58.688 -41.719 18.234 1 17.08 9 ILE B N 1
ATOM 2369 C CA . ILE B 1 9 ? -58.656 -42.812 19.188 1 17.08 9 ILE B CA 1
ATOM 2370 C C . ILE B 1 9 ? -57.406 -42.719 20.047 1 17.08 9 ILE B C 1
ATOM 2372 O O . ILE B 1 9 ? -57.469 -42.719 21.281 1 17.08 9 ILE B O 1
ATOM 2376 N N . ILE B 1 10 ? -56.344 -43.719 20.016 1 16.97 10 ILE B N 1
ATOM 2377 C CA . ILE B 1 10 ? -56.031 -44.781 20.938 1 16.97 10 ILE B CA 1
ATOM 2378 C C . ILE B 1 10 ? -54.812 -44.406 21.781 1 16.97 10 ILE B C 1
ATOM 2380 O O . ILE B 1 10 ? -53.844 -43.844 21.281 1 16.97 10 ILE B O 1
ATOM 2384 N N . ALA B 1 11 ? -54.719 -44.75 23.219 1 18.11 11 ALA B N 1
ATOM 2385 C CA . ALA B 1 11 ? -54.406 -44.781 24.641 1 18.11 11 ALA B CA 1
ATOM 2386 C C . ALA B 1 11 ? -53.031 -45.406 24.859 1 18.11 11 ALA B C 1
ATOM 2388 O O . ALA B 1 11 ? -52.594 -45.531 26 1 18.11 11 ALA B O 1
ATOM 2389 N N . VAL B 1 12 ? -52 -45.531 23.984 1 17.17 12 VAL B N 1
ATOM 2390 C CA . VAL B 1 12 ? -51.188 -46.688 24.344 1 17.17 12 VAL B CA 1
ATOM 2391 C C . VAL B 1 12 ? -50.5 -46.438 25.688 1 17.17 12 VAL B C 1
ATOM 2393 O O . VAL B 1 12 ? -49.875 -45.406 25.906 1 17.17 12 VAL B O 1
ATOM 2396 N N . LEU B 1 13 ? -50.625 -47.375 26.766 1 16.67 13 LEU B N 1
ATOM 2397 C CA . LEU B 1 13 ? -50.562 -47.781 28.156 1 16.67 13 LEU B CA 1
ATOM 2398 C C . LEU B 1 13 ? -49.125 -48 28.594 1 16.67 13 LEU B C 1
ATOM 2400 O O . LEU B 1 13 ? -48.844 -48.125 29.781 1 16.67 13 LEU B O 1
ATOM 2404 N N . LEU B 1 14 ? -48 -48 27.828 1 17.22 14 LEU B N 1
ATOM 2405 C CA . LEU B 1 14 ? -47.125 -49.094 28.266 1 17.22 14 LEU B CA 1
ATOM 2406 C C . LEU B 1 14 ? -46.594 -48.844 29.656 1 17.22 14 LEU B C 1
ATOM 2408 O O . LEU B 1 14 ? -46.219 -47.688 29.984 1 17.22 14 LEU B O 1
ATOM 2412 N N . ILE B 1 15 ? -46.219 -49.875 30.391 1 16.75 15 ILE B N 1
ATOM 2413 C CA . ILE B 1 15 ? -46.156 -50.594 31.672 1 16.75 15 ILE B CA 1
ATOM 2414 C C . ILE B 1 15 ? -45 -50.062 32.5 1 16.75 15 ILE B C 1
ATOM 2416 O O . ILE B 1 15 ? -44.062 -49.469 31.953 1 16.75 15 ILE B O 1
ATOM 2420 N N . LEU B 1 16 ? -44.25 -51 33.281 1 16.88 16 LEU B N 1
ATOM 2421 C CA . LEU B 1 16 ? -44.281 -51.5 34.656 1 16.88 16 LEU B CA 1
ATOM 2422 C C . LEU B 1 16 ? -43 -51.156 35.406 1 16.88 16 LEU B C 1
ATOM 2424 O O . LEU B 1 16 ? -43.062 -50.625 36.5 1 16.88 16 LEU B O 1
ATOM 2428 N N . THR B 1 17 ? -41.719 -51.812 35.188 1 16.91 17 THR B N 1
ATOM 2429 C CA . THR B 1 17 ? -41.281 -52.625 36.312 1 16.91 17 THR B CA 1
ATOM 2430 C C . THR B 1 17 ? -40.438 -51.812 37.281 1 16.91 17 THR B C 1
ATOM 2432 O O . THR B 1 17 ? -39.844 -50.812 36.906 1 16.91 17 THR B O 1
ATOM 2435 N N . ILE B 1 18 ? -40.062 -52.344 38.656 1 18.2 18 ILE B N 1
ATOM 2436 C CA . ILE B 1 18 ? -40.031 -52.312 40.094 1 18.2 18 ILE B CA 1
ATOM 2437 C C . ILE B 1 18 ? -38.562 -52.188 40.594 1 18.2 18 ILE B C 1
ATOM 2439 O O . ILE B 1 18 ? -38.312 -51.969 41.781 1 18.2 18 ILE B O 1
ATOM 2443 N N . ILE B 1 19 ? -37.438 -52 39.844 1 18.36 19 ILE B N 1
ATOM 2444 C CA . ILE B 1 19 ? -36.344 -52.812 40.406 1 18.36 19 ILE B CA 1
ATOM 2445 C C . ILE B 1 19 ? -35.906 -52.219 41.75 1 18.36 19 ILE B C 1
ATOM 2447 O O . ILE B 1 19 ? -35.594 -51.031 41.812 1 18.36 19 ILE B O 1
ATOM 2451 N N . ILE B 1 20 ? -35.781 -53 42.938 1 17.39 20 ILE B N 1
ATOM 2452 C CA . ILE B 1 20 ? -35.812 -53 44.375 1 17.39 20 ILE B CA 1
ATOM 2453 C C . ILE B 1 20 ? -34.406 -52.688 44.906 1 17.39 20 ILE B C 1
ATOM 2455 O O . ILE B 1 20 ? -34.25 -52.312 46.094 1 17.39 20 ILE B O 1
ATOM 2459 N N . CYS B 1 21 ? -33.281 -52.688 44.188 1 16.88 21 CYS B N 1
ATOM 2460 C CA . CYS B 1 21 ? -32.25 -53.469 44.875 1 16.88 21 CYS B CA 1
ATOM 2461 C C . CYS B 1 21 ? -31.859 -52.781 46.188 1 16.88 21 CYS B C 1
ATOM 2463 O O . CYS B 1 21 ? -31.844 -51.562 46.281 1 16.88 21 CYS B O 1
ATOM 2465 N N . THR B 1 22 ? -31.172 -53.5 47.031 1 16.58 22 THR B N 1
ATOM 2466 C CA . THR B 1 22 ? -30.984 -53.906 48.438 1 16.58 22 THR B CA 1
ATOM 2467 C C . THR B 1 22 ? -30.094 -52.938 49.156 1 16.58 22 THR B C 1
ATOM 2469 O O . THR B 1 22 ? -29.359 -52.156 48.531 1 16.58 22 THR B O 1
ATOM 2472 N N . VAL B 1 23 ? -29.375 -53.375 50.375 1 16.47 23 VAL B N 1
ATOM 2473 C CA . VAL B 1 23 ? -29.453 -53.25 51.812 1 16.47 23 VAL B CA 1
ATOM 2474 C C . VAL B 1 23 ? -28.219 -52.531 52.344 1 16.47 23 VAL B C 1
ATOM 2476 O O . VAL B 1 23 ? -28.312 -51.688 53.25 1 16.47 23 VAL B O 1
ATOM 2479 N N . THR B 1 24 ? -26.828 -52.812 51.969 1 17.75 24 THR B N 1
ATOM 2480 C CA . THR B 1 24 ? -26.062 -53.312 53.125 1 17.75 24 THR B CA 1
ATOM 2481 C C . THR B 1 24 ? -25.562 -52.156 53.969 1 17.75 24 THR B C 1
ATOM 2483 O O . THR B 1 24 ? -25.422 -51.031 53.469 1 17.75 24 THR B O 1
ATOM 2486 N N . GLY B 1 25 ? -24.703 -52.406 55.219 1 16.98 25 GLY B N 1
ATOM 2487 C CA . GLY B 1 25 ? -24.609 -52.125 56.656 1 16.98 25 GLY B CA 1
ATOM 2488 C C . GLY B 1 25 ? -23.656 -50.969 56.969 1 16.98 25 GLY B C 1
ATOM 2489 O O . GLY B 1 25 ? -24.031 -50.062 57.688 1 16.98 25 GLY B O 1
ATOM 2490 N N . CYS B 1 26 ? -22.203 -51.219 57.062 1 17.16 26 CYS B N 1
ATOM 2491 C CA . CYS B 1 26 ? -21.5 -51.281 58.344 1 17.16 26 CYS B CA 1
ATOM 2492 C C . CYS B 1 26 ? -21.031 -49.875 58.75 1 17.16 26 CYS B C 1
ATOM 2494 O O . CYS B 1 26 ? -20.938 -48.969 57.906 1 17.16 26 CYS B O 1
ATOM 2496 N N . THR B 1 27 ? -19.812 -49.781 59.594 1 19.2 27 THR B N 1
ATOM 2497 C CA . THR B 1 27 ? -19.484 -49.312 60.938 1 19.2 27 THR B CA 1
ATOM 2498 C C . THR B 1 27 ? -18.812 -47.938 60.875 1 19.2 27 THR B C 1
ATOM 2500 O O . THR B 1 27 ? -18.234 -47.562 59.844 1 19.2 27 THR B O 1
ATOM 2503 N N . ALA B 1 28 ? -18.719 -47.125 62.062 1 19.44 28 ALA B N 1
ATOM 2504 C CA . ALA B 1 28 ? -18.75 -45.719 62.469 1 19.44 28 ALA B CA 1
ATOM 2505 C C . ALA B 1 28 ? -17.328 -45.125 62.531 1 19.44 28 ALA B C 1
ATOM 2507 O O . ALA B 1 28 ? -17.156 -43.969 62.875 1 19.44 28 ALA B O 1
ATOM 2508 N N . GLY B 1 29 ? -16.266 -45.875 62.188 1 19.25 29 GLY B N 1
ATOM 2509 C CA . GLY B 1 29 ? -15.094 -45.656 63.031 1 19.25 29 GLY B CA 1
ATOM 2510 C C . GLY B 1 29 ? -14.562 -44.25 62.938 1 19.25 29 GLY B C 1
ATOM 2511 O O . GLY B 1 29 ? -14.844 -43.531 61.969 1 19.25 29 GLY B O 1
ATOM 2512 N N . GLY B 1 30 ? -13.812 -43.719 64.062 1 21.03 30 GLY B N 1
ATOM 2513 C CA . GLY B 1 30 ? -13.461 -42.5 64.75 1 21.03 30 GLY B CA 1
ATOM 2514 C C . GLY B 1 30 ? -12.344 -41.719 64.125 1 21.03 30 GLY B C 1
ATOM 2515 O O . GLY B 1 30 ? -11.188 -42.156 64.125 1 21.03 30 GLY B O 1
ATOM 2516 N N . ASP B 1 31 ? -12.391 -41.219 62.875 1 19.25 31 ASP B N 1
ATOM 2517 C CA . ASP B 1 31 ? -11.242 -40.781 62.094 1 19.25 31 ASP B CA 1
ATOM 2518 C C . ASP B 1 31 ? -10.578 -39.562 62.719 1 19.25 31 ASP B C 1
ATOM 2520 O O . ASP B 1 31 ? -11.242 -38.562 62.969 1 19.25 31 ASP B O 1
ATOM 2524 N N . LYS B 1 32 ? -9.578 -39.812 63.562 1 21 32 LYS B N 1
ATOM 2525 C CA . LYS B 1 32 ? -8.633 -38.938 64.188 1 21 32 LYS B CA 1
ATOM 2526 C C . LYS B 1 32 ? -8.086 -37.875 63.25 1 21 32 LYS B C 1
ATOM 2528 O O . LYS B 1 32 ? -7.82 -38.188 62.094 1 21 32 LYS B O 1
ATOM 2533 N N . GLU B 1 33 ? -8.172 -36.562 63.594 1 20.61 33 GLU B N 1
ATOM 2534 C CA . GLU B 1 33 ? -8.031 -35.281 62.938 1 20.61 33 GLU B CA 1
ATOM 2535 C C . GLU B 1 33 ? -6.578 -35 62.594 1 20.61 33 GLU B C 1
ATOM 2537 O O . GLU B 1 33 ? -5.738 -34.781 63.469 1 20.61 33 GLU B O 1
ATOM 2542 N N . GLU B 1 34 ? -5.957 -36 61.844 1 19.77 34 GLU B N 1
ATOM 2543 C CA . GLU B 1 34 ? -4.523 -35.781 61.656 1 19.77 34 GLU B CA 1
ATOM 2544 C C . GLU B 1 34 ? -4.246 -34.406 61.094 1 19.77 34 GLU B C 1
ATOM 2546 O O . GLU B 1 34 ? -4.93 -33.938 60.156 1 19.77 34 GLU B O 1
ATOM 2551 N N . GLU B 1 35 ? -3.529 -33.594 61.906 1 22.86 35 GLU B N 1
ATOM 2552 C CA . GLU B 1 35 ? -3.051 -32.219 61.812 1 22.86 35 GLU B CA 1
ATOM 2553 C C . GLU B 1 35 ? -2.236 -32 60.531 1 22.86 35 GLU B C 1
ATOM 2555 O O . GLU B 1 35 ? -1.168 -32.594 60.375 1 22.86 35 GLU B O 1
ATOM 2560 N N . THR B 1 36 ? -2.812 -32.062 59.281 1 20.83 36 THR B N 1
ATOM 2561 C CA . THR B 1 36 ? -2.082 -32.125 58.031 1 20.83 36 THR B CA 1
ATOM 2562 C C . THR B 1 36 ? -1.261 -30.859 57.844 1 20.83 36 THR B C 1
ATOM 2564 O O . THR B 1 36 ? -1.808 -29.75 57.844 1 20.83 36 THR B O 1
ATOM 2567 N N . SER B 1 37 ? -0.093 -30.938 58.438 1 22.45 37 SER B N 1
ATOM 2568 C CA . SER B 1 37 ? 0.914 -29.891 58.312 1 22.45 37 SER B CA 1
ATOM 2569 C C . SER B 1 37 ? 1.13 -29.484 56.875 1 22.45 37 SER B C 1
ATOM 2571 O O . SER B 1 37 ? 1.394 -30.328 56 1 22.45 37 SER B O 1
ATOM 2573 N N . GLU B 1 38 ? 0.381 -28.438 56.406 1 21.48 38 GLU B N 1
ATOM 2574 C CA . GLU B 1 38 ? 0.35 -27.938 55.031 1 21.48 38 GLU B CA 1
ATOM 2575 C C . GLU B 1 38 ? 1.741 -27.516 54.562 1 21.48 38 GLU B C 1
ATOM 2577 O O . GLU B 1 38 ? 2.312 -26.562 55.094 1 21.48 38 GLU B O 1
ATOM 2582 N N . THR B 1 39 ? 2.656 -28.578 54.5 1 22 39 THR B N 1
ATOM 2583 C CA . THR B 1 39 ? 3.977 -28.203 54.031 1 22 39 THR B CA 1
ATOM 2584 C C . THR B 1 39 ? 3.865 -27.469 52.688 1 22 39 THR B C 1
ATOM 2586 O O . THR B 1 39 ? 3.305 -27.984 51.719 1 22 39 THR B O 1
ATOM 2589 N N . THR B 1 40 ? 3.762 -26.125 52.75 1 21.47 40 THR B N 1
ATOM 2590 C CA . THR B 1 40 ? 3.682 -25.25 51.594 1 21.47 40 THR B CA 1
ATOM 2591 C C . THR B 1 40 ? 4.812 -25.547 50.625 1 21.47 40 THR B C 1
ATOM 2593 O O . THR B 1 40 ? 5.988 -25.375 50.938 1 21.47 40 THR B O 1
ATOM 2596 N N . THR B 1 41 ? 4.895 -26.75 50.031 1 20.92 41 THR B N 1
ATOM 2597 C CA . THR B 1 41 ? 5.984 -27.078 49.125 1 20.92 41 THR B CA 1
ATOM 2598 C C . THR B 1 41 ? 6.125 -26.016 48.031 1 20.92 41 THR B C 1
ATOM 2600 O O . THR B 1 41 ? 5.184 -25.766 47.281 1 20.92 41 THR B O 1
ATOM 2603 N N . GLU B 1 42 ? 6.887 -25 48.312 1 22.98 42 GLU B N 1
ATOM 2604 C CA . GLU B 1 42 ? 7.25 -23.984 47.344 1 22.98 42 GLU B CA 1
ATOM 2605 C C . GLU B 1 42 ? 7.797 -24.609 46.062 1 22.98 42 GLU B C 1
ATOM 2607 O O . GLU B 1 42 ? 8.859 -25.234 46.062 1 22.98 42 GLU B O 1
ATOM 2612 N N . THR B 1 43 ? 7.012 -25.375 45.281 1 22.52 43 THR B N 1
ATOM 2613 C CA . THR B 1 43 ? 7.523 -26 44.094 1 22.52 43 THR B CA 1
ATOM 2614 C C . THR B 1 43 ? 8.211 -24.984 43.188 1 22.52 43 THR B C 1
ATOM 2616 O O . THR B 1 43 ? 7.578 -24.016 42.75 1 22.52 43 THR B O 1
ATOM 2619 N N . THR B 1 44 ? 9.43 -24.719 43.438 1 22.28 44 THR B N 1
ATOM 2620 C CA . THR B 1 44 ? 10.289 -23.906 42.594 1 22.28 44 THR B CA 1
ATOM 2621 C C . THR B 1 44 ? 10.242 -24.391 41.156 1 22.28 44 THR B C 1
ATOM 2623 O O . THR B 1 44 ? 10.672 -25.516 40.844 1 22.28 44 THR B O 1
ATOM 2626 N N . THR B 1 45 ? 9.094 -24.375 40.5 1 21.47 45 THR B N 1
ATOM 2627 C CA . THR B 1 45 ? 9.086 -24.875 39.125 1 21.47 45 THR B CA 1
ATOM 2628 C C . THR B 1 45 ? 10.18 -24.203 38.312 1 21.47 45 THR B C 1
ATOM 2630 O O . THR B 1 45 ? 10.195 -22.969 38.156 1 21.47 45 THR B O 1
ATOM 2633 N N . LYS B 1 46 ? 11.375 -24.766 38.375 1 23.52 46 LYS B N 1
ATOM 2634 C CA . LYS B 1 46 ? 12.469 -24.344 37.5 1 23.52 46 LYS B CA 1
ATOM 2635 C C . LYS B 1 46 ? 11.984 -24.203 36.062 1 23.52 46 LYS B C 1
ATOM 2637 O O . LYS B 1 46 ? 11.336 -25.109 35.531 1 23.52 46 LYS B O 1
ATOM 2642 N N . PRO B 1 47 ? 11.891 -22.984 35.562 1 22.56 47 PRO B N 1
ATOM 2643 C CA . PRO B 1 47 ? 11.398 -22.781 34.188 1 22.56 47 PRO B CA 1
ATOM 2644 C C . PRO B 1 47 ? 12.062 -23.703 33.188 1 22.56 47 PRO B C 1
ATOM 2646 O O . PRO B 1 47 ? 13.289 -23.812 33.156 1 22.56 47 PRO B O 1
ATOM 2649 N N . THR B 1 48 ? 11.586 -24.953 33 1 24.17 48 THR B N 1
ATOM 2650 C CA . THR B 1 48 ? 12.133 -25.828 31.969 1 24.17 48 THR B CA 1
ATOM 2651 C C . THR B 1 48 ? 12.539 -25.031 30.719 1 24.17 48 THR B C 1
ATOM 2653 O O . THR B 1 48 ? 11.766 -24.219 30.219 1 24.17 48 THR B O 1
ATOM 2656 N N . THR B 1 49 ? 13.82 -24.969 30.5 1 23.72 49 THR B N 1
ATOM 2657 C CA . THR B 1 49 ? 14.539 -24.438 29.359 1 23.72 49 THR B CA 1
ATOM 2658 C C . THR B 1 49 ? 13.859 -24.859 28.047 1 23.72 49 THR B C 1
ATOM 2660 O O . THR B 1 49 ? 13.594 -26.031 27.844 1 23.72 49 THR B O 1
ATOM 2663 N N . THR B 1 50 ? 13.094 -23.969 27.484 1 23.33 50 THR B N 1
ATOM 2664 C CA . THR B 1 50 ? 12.336 -24.078 26.234 1 23.33 50 THR B CA 1
ATOM 2665 C C . THR B 1 50 ? 13.133 -24.844 25.188 1 23.33 50 THR B C 1
ATOM 2667 O O . THR B 1 50 ? 14.273 -24.5 24.891 1 23.33 50 THR B O 1
ATOM 2670 N N . GLU B 1 51 ? 13.023 -26.188 25.141 1 26.06 51 GLU B N 1
ATOM 2671 C CA . GLU B 1 51 ? 13.492 -27.078 24.078 1 26.06 51 GLU B CA 1
ATOM 2672 C C . GLU B 1 51 ? 13.562 -26.344 22.734 1 26.06 51 GLU B C 1
ATOM 2674 O O . GLU B 1 51 ? 12.633 -25.609 22.375 1 26.06 51 GLU B O 1
ATOM 2679 N N . ASP B 1 52 ? 14.766 -26.125 22.328 1 24.77 52 ASP B N 1
ATOM 2680 C CA . ASP B 1 52 ? 15.25 -25.656 21.031 1 24.77 52 ASP B CA 1
ATOM 2681 C C . ASP B 1 52 ? 14.531 -26.359 19.891 1 24.77 52 ASP B C 1
ATOM 2683 O O . ASP B 1 52 ? 14.773 -27.531 19.625 1 24.77 52 ASP B O 1
ATOM 2687 N N . LEU B 1 53 ? 13.227 -26.328 19.859 1 24.88 53 LEU B N 1
ATOM 2688 C CA . LEU B 1 53 ? 12.555 -26.969 18.734 1 24.88 53 LEU B CA 1
ATOM 2689 C C . LEU B 1 53 ? 13.297 -26.703 17.438 1 24.88 53 LEU B C 1
ATOM 2691 O O . LEU B 1 53 ? 13.211 -25.609 16.875 1 24.88 53 LEU B O 1
ATOM 2695 N N . GLU B 1 54 ? 14.523 -27.25 17.406 1 25.72 54 GLU B N 1
ATOM 2696 C CA . GLU B 1 54 ? 15.164 -27.406 16.109 1 25.72 54 GLU B CA 1
ATOM 2697 C C . GLU B 1 54 ? 14.18 -27.922 15.062 1 25.72 54 GLU B C 1
ATOM 2699 O O . GLU B 1 54 ? 13.703 -29.047 15.148 1 25.72 54 GLU B O 1
ATOM 2704 N N . THR B 1 55 ? 13.266 -27.109 14.672 1 26.28 55 THR B N 1
ATOM 2705 C CA . THR B 1 55 ? 12.484 -27.5 13.508 1 26.28 55 THR B CA 1
ATOM 2706 C C . THR B 1 55 ? 13.383 -28.109 12.43 1 26.28 55 THR B C 1
ATOM 2708 O O . THR B 1 55 ? 14.195 -27.406 11.82 1 26.28 55 THR B O 1
ATOM 2711 N N . THR B 1 56 ? 13.953 -29.234 12.719 1 26 56 THR B N 1
ATOM 2712 C CA . THR B 1 56 ? 14.531 -30.047 11.648 1 26 56 THR B CA 1
ATOM 2713 C C . THR B 1 56 ? 13.633 -30.047 10.422 1 26 56 THR B C 1
ATOM 2715 O O . THR B 1 56 ? 12.5 -30.531 10.469 1 26 56 THR B O 1
ATOM 2718 N N . PHE B 1 57 ? 13.844 -29.078 9.688 1 25.66 57 PHE B N 1
ATOM 2719 C CA . PHE B 1 57 ? 13.281 -29.094 8.344 1 25.66 57 PHE B CA 1
ATOM 2720 C C . PHE B 1 57 ? 13.641 -30.375 7.617 1 25.66 57 PHE B C 1
ATOM 2722 O O . PHE B 1 57 ? 14.812 -30.625 7.316 1 25.66 57 PHE B O 1
ATOM 2729 N N . LYS B 1 58 ? 13.031 -31.469 7.969 1 29.83 58 LYS B N 1
ATOM 2730 C CA . LYS B 1 58 ? 13.188 -32.625 7.105 1 29.83 58 LYS B CA 1
ATOM 2731 C C . LYS B 1 58 ? 13.008 -32.25 5.637 1 29.83 58 LYS B C 1
ATOM 2733 O O . LYS B 1 58 ? 12.031 -31.609 5.27 1 29.83 58 LYS B O 1
ATOM 2738 N N . GLU B 1 59 ? 14.094 -32.156 4.906 1 29.41 59 GLU B N 1
ATOM 2739 C CA . GLU B 1 59 ? 14.125 -32.188 3.447 1 29.41 59 GLU B CA 1
ATOM 2740 C C . GLU B 1 59 ? 13.094 -33.188 2.891 1 29.41 59 GLU B C 1
ATOM 2742 O O . GLU B 1 59 ? 13.234 -34.375 3.047 1 29.41 59 GLU B O 1
ATOM 2747 N N . SER B 1 60 ? 11.836 -33.031 3.225 1 29.66 60 SER B N 1
ATOM 2748 C CA . SER B 1 60 ? 10.977 -34.031 2.611 1 29.66 60 SER B CA 1
ATOM 2749 C C . SER B 1 60 ? 11.445 -34.375 1.202 1 29.66 60 SER B C 1
ATOM 2751 O O . SER B 1 60 ? 12.078 -33.562 0.535 1 29.66 60 SER B O 1
ATOM 2753 N N . ASP B 1 61 ? 11.414 -35.688 0.797 1 29.94 61 ASP B N 1
ATOM 2754 C CA . ASP B 1 61 ? 11.727 -36.438 -0.402 1 29.94 61 ASP B CA 1
ATOM 2755 C C . ASP B 1 61 ? 11.438 -35.656 -1.666 1 29.94 61 ASP B C 1
ATOM 2757 O O . ASP B 1 61 ? 10.844 -34.562 -1.597 1 29.94 61 ASP B O 1
ATOM 2761 N N . THR B 1 62 ? 10.727 -36.438 -2.709 1 31.28 62 THR B N 1
ATOM 2762 C CA . THR B 1 62 ? 10.523 -36.344 -4.148 1 31.28 62 THR B CA 1
ATOM 2763 C C . THR B 1 62 ? 9.711 -35.125 -4.496 1 31.28 62 THR B C 1
ATOM 2765 O O . THR B 1 62 ? 8.547 -35 -4.098 1 31.28 62 THR B O 1
ATOM 2768 N N . MET B 1 63 ? 10.172 -34.094 -4.465 1 33.19 63 MET B N 1
ATOM 2769 C CA . MET B 1 63 ? 9.438 -32.906 -4.887 1 33.19 63 MET B CA 1
ATOM 2770 C C . MET B 1 63 ? 8.664 -33.156 -6.176 1 33.19 63 MET B C 1
ATOM 2772 O O . MET B 1 63 ? 9.266 -33.312 -7.238 1 33.19 63 MET B O 1
ATOM 2776 N N . LYS B 1 64 ? 7.629 -33.969 -6.086 1 35.31 64 LYS B N 1
ATOM 2777 C CA . LYS B 1 64 ? 6.734 -34.156 -7.223 1 35.31 64 LYS B CA 1
ATOM 2778 C C . LYS B 1 64 ? 6.57 -32.844 -7.996 1 35.31 64 LYS B C 1
ATOM 2780 O O . LYS B 1 64 ? 6.191 -31.828 -7.418 1 35.31 64 LYS B O 1
ATOM 2785 N N . VAL B 1 65 ? 7.449 -32.656 -9.031 1 37.16 65 VAL B N 1
ATOM 2786 C CA . VAL B 1 65 ? 7.25 -31.688 -10.086 1 37.16 65 VAL B CA 1
ATOM 2787 C C . VAL B 1 65 ? 5.797 -31.719 -10.547 1 37.16 65 VAL B C 1
ATOM 2789 O O . VAL B 1 65 ? 5.316 -32.75 -11.039 1 37.16 65 VAL B O 1
ATOM 2792 N N . TYR B 1 66 ? 4.871 -31.188 -9.922 1 44.56 66 TYR B N 1
ATOM 2793 C CA . TYR B 1 66 ? 3.535 -31.062 -10.492 1 44.56 66 TYR B CA 1
ATOM 2794 C C . TYR B 1 66 ? 3.598 -30.578 -11.93 1 44.56 66 TYR B C 1
ATOM 2796 O O . TYR B 1 66 ? 4.504 -29.828 -12.305 1 44.56 66 TYR B O 1
ATOM 2804 N N . PRO B 1 67 ? 3.084 -31.312 -12.883 1 50.88 67 PRO B N 1
ATOM 2805 C CA . PRO B 1 67 ? 2.953 -30.812 -14.258 1 50.88 67 PRO B CA 1
ATOM 2806 C C . PRO B 1 67 ? 2.592 -29.328 -14.32 1 50.88 67 PRO B C 1
ATOM 2808 O O . PRO B 1 67 ? 1.973 -28.812 -13.391 1 50.88 67 PRO B O 1
ATOM 2811 N N . GLY B 1 68 ? 3.408 -28.469 -15.094 1 63.81 68 GLY B N 1
ATOM 2812 C CA . GLY B 1 68 ? 3.234 -27.047 -15.305 1 63.81 68 GLY B CA 1
ATOM 2813 C C . GLY B 1 68 ? 1.786 -26.641 -15.5 1 63.81 68 GLY B C 1
ATOM 2814 O O . GLY B 1 68 ? 1.022 -27.344 -16.156 1 63.81 68 GLY B O 1
ATOM 2815 N N . LEU B 1 69 ? 1.199 -25.922 -14.547 1 83 69 LEU B N 1
ATOM 2816 C CA . LEU B 1 69 ? -0.115 -25.312 -14.703 1 83 69 LEU B CA 1
ATOM 2817 C C . LEU B 1 69 ? -0.226 -24.594 -16.047 1 83 69 LEU B C 1
ATOM 2819 O O . LEU B 1 69 ? 0.776 -24.125 -16.594 1 83 69 LEU B O 1
ATOM 2823 N N . SER B 1 70 ? -1.41 -24.797 -16.703 1 87.81 70 SER B N 1
ATOM 2824 C CA . SER B 1 70 ? -1.632 -24.188 -18.016 1 87.81 70 SER B CA 1
ATOM 2825 C C . SER B 1 70 ? -2.428 -22.891 -17.891 1 87.81 70 SER B C 1
ATOM 2827 O O . SER B 1 70 ? -3.166 -22.703 -16.922 1 87.81 70 SER B O 1
ATOM 2829 N N . LYS B 1 71 ? -2.195 -22.078 -18.906 1 91.62 71 LYS B N 1
ATOM 2830 C CA . LYS B 1 71 ? -2.982 -20.844 -19 1 91.62 71 LYS B CA 1
ATOM 2831 C C . LYS B 1 71 ? -4.363 -21.125 -19.594 1 91.62 71 LYS B C 1
ATOM 2833 O O . LYS B 1 71 ? -4.512 -22 -20.453 1 91.62 71 LYS B O 1
ATOM 2838 N N . ASP B 1 72 ? -5.344 -20.5 -19.141 1 90.69 72 ASP B N 1
ATOM 2839 C CA . ASP B 1 72 ? -6.703 -20.531 -19.672 1 90.69 72 ASP B CA 1
ATOM 2840 C C . ASP B 1 72 ? -7.246 -19.109 -19.875 1 90.69 72 ASP B C 1
ATOM 2842 O O . ASP B 1 72 ? -7.984 -18.609 -19.016 1 90.69 72 ASP B O 1
ATOM 2846 N N . SER B 1 73 ? -6.961 -18.5 -21.016 1 88.12 73 SER B N 1
ATOM 2847 C CA . SER B 1 73 ? -7.32 -17.109 -21.281 1 88.12 73 SER B CA 1
ATOM 2848 C C . SER B 1 73 ? -8.758 -17 -21.781 1 88.12 73 SER B C 1
ATOM 2850 O O . SER B 1 73 ? -9.359 -15.93 -21.703 1 88.12 73 SER B O 1
ATOM 2852 N N . GLU B 1 74 ? -9.258 -18.094 -22.141 1 89.12 74 GLU B N 1
ATOM 2853 C CA . GLU B 1 74 ? -10.555 -18.031 -22.797 1 89.12 74 GLU B CA 1
ATOM 2854 C C . GLU B 1 74 ? -11.664 -18.578 -21.906 1 89.12 74 GLU B C 1
ATOM 2856 O O . GLU B 1 74 ? -12.844 -18.391 -22.188 1 89.12 74 GLU B O 1
ATOM 2861 N N . GLY B 1 75 ? -11.234 -19.297 -20.953 1 91.5 75 GLY B N 1
ATOM 2862 C CA . GLY B 1 75 ? -12.234 -19.891 -20.078 1 91.5 75 GLY B CA 1
ATOM 2863 C C . GLY B 1 75 ? -13.07 -18.844 -19.359 1 91.5 75 GLY B C 1
ATOM 2864 O O . GLY B 1 75 ? -12.656 -17.703 -19.219 1 91.5 75 GLY B O 1
ATOM 2865 N N . ASP B 1 76 ? -14.234 -19.312 -18.938 1 93.75 76 ASP B N 1
ATOM 2866 C CA . ASP B 1 76 ? -15.156 -18.438 -18.219 1 93.75 76 ASP B CA 1
ATOM 2867 C C . ASP B 1 76 ? -15.008 -18.594 -16.703 1 93.75 76 ASP B C 1
ATOM 2869 O O . ASP B 1 76 ? -15.273 -19.672 -16.156 1 93.75 76 ASP B O 1
ATOM 2873 N N . TYR B 1 77 ? -14.562 -17.625 -16.078 1 97.31 77 TYR B N 1
ATOM 2874 C CA . TYR B 1 77 ? -14.43 -17.516 -14.641 1 97.31 77 TYR B CA 1
ATOM 2875 C C . TYR B 1 77 ? -15.18 -16.297 -14.117 1 97.31 77 TYR B C 1
ATOM 2877 O O . TYR B 1 77 ? -14.562 -15.281 -13.758 1 97.31 77 TYR B O 1
ATOM 2885 N N . PRO B 1 78 ? -16.422 -16.391 -13.922 1 96.94 78 PRO B N 1
ATOM 2886 C CA . PRO B 1 78 ? -17.219 -15.172 -13.758 1 96.94 78 PRO B CA 1
ATOM 2887 C C . PRO B 1 78 ? -17.172 -14.617 -12.336 1 96.94 78 PRO B C 1
ATOM 2889 O O . PRO B 1 78 ? -17.609 -13.484 -12.094 1 96.94 78 PRO B O 1
ATOM 2892 N N . TYR B 1 79 ? -16.641 -15.359 -11.406 1 98.19 79 TYR B N 1
ATOM 2893 C CA . T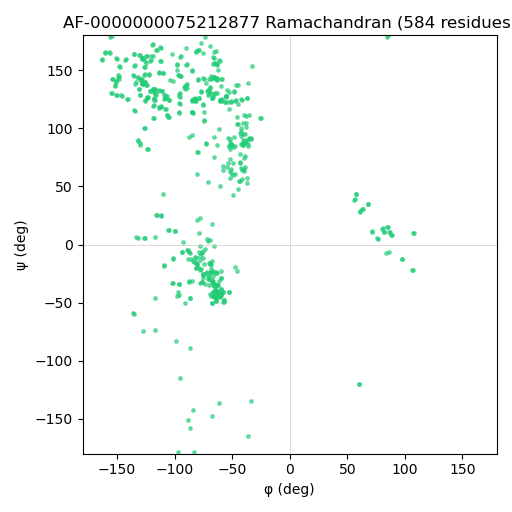YR B 1 79 ? -16.734 -14.914 -10.016 1 98.19 79 TYR B CA 1
ATOM 2894 C C . TYR B 1 79 ? -15.367 -14.445 -9.508 1 98.19 79 TYR B C 1
ATOM 2896 O O . TYR B 1 79 ? -14.43 -15.242 -9.422 1 98.19 79 TYR B O 1
ATOM 2904 N N . GLU B 1 80 ? -15.242 -13.133 -9.156 1 98.38 80 GLU B N 1
ATOM 2905 C CA . GLU B 1 80 ? -14.062 -12.641 -8.461 1 98.38 80 GLU B CA 1
ATOM 2906 C C . GLU B 1 80 ? -14.07 -13.055 -6.992 1 98.38 80 GLU B C 1
ATOM 2908 O O . GLU B 1 80 ? -14.984 -12.695 -6.25 1 98.38 80 GLU B O 1
ATOM 2913 N N . LEU B 1 81 ? -13.062 -13.789 -6.602 1 98.5 81 LEU B N 1
ATOM 2914 C CA . LEU B 1 81 ? -13.039 -14.367 -5.258 1 98.5 81 LEU B CA 1
ATOM 2915 C C . LEU B 1 81 ? -12.227 -13.484 -4.309 1 98.5 81 LEU B C 1
ATOM 2917 O O . LEU B 1 81 ? -12.484 -13.461 -3.105 1 98.5 81 LEU B O 1
ATOM 2921 N N . ALA B 1 82 ? -11.211 -12.859 -4.797 1 98.56 82 ALA B N 1
ATOM 2922 C CA . ALA B 1 82 ? -10.344 -11.992 -4.004 1 98.56 82 ALA B CA 1
ATOM 2923 C C . ALA B 1 82 ? -9.508 -11.086 -4.898 1 98.56 82 ALA B C 1
ATOM 2925 O O . ALA B 1 82 ? -9.336 -11.367 -6.086 1 98.56 82 ALA B O 1
ATOM 2926 N N . THR B 1 83 ? -9.016 -9.992 -4.359 1 98.5 83 THR B N 1
ATOM 2927 C CA . THR B 1 83 ? -8.156 -9.039 -5.043 1 98.5 83 THR B CA 1
ATOM 2928 C C . THR B 1 83 ? -7.18 -8.391 -4.062 1 98.5 83 THR B C 1
ATOM 2930 O O . THR B 1 83 ? -7.496 -8.227 -2.883 1 98.5 83 THR B O 1
ATOM 2933 N N . TYR B 1 84 ? -6.047 -8.117 -4.473 1 98.62 84 TYR B N 1
ATOM 2934 C CA . TYR B 1 84 ? -5.059 -7.355 -3.717 1 98.62 84 TYR B CA 1
ATOM 2935 C C . TYR B 1 84 ? -4.168 -6.543 -4.652 1 98.62 84 TYR B C 1
ATOM 2937 O O . TYR B 1 84 ? -3.805 -7.008 -5.734 1 98.62 84 TYR B O 1
ATOM 2945 N N . THR B 1 85 ? -3.799 -5.316 -4.223 1 98.62 85 THR B N 1
ATOM 2946 C CA . THR B 1 85 ? -2.967 -4.43 -5.031 1 98.62 85 THR B CA 1
ATOM 2947 C C . THR B 1 85 ? -1.795 -3.896 -4.211 1 98.62 85 THR B C 1
ATOM 2949 O O . THR B 1 85 ? -1.962 -3.52 -3.049 1 98.62 85 THR B O 1
ATOM 2952 N N . SER B 1 86 ? -0.612 -4.023 -4.727 1 98.38 86 SER B N 1
ATOM 2953 C CA . SER B 1 86 ? 0.569 -3.318 -4.238 1 98.38 86 SER B CA 1
ATOM 2954 C C . SER B 1 86 ? 1.057 -2.287 -5.246 1 98.38 86 SER B C 1
ATOM 2956 O O . SER B 1 86 ? 0.595 -2.264 -6.391 1 98.38 86 SER B O 1
ATOM 2958 N N . TYR B 1 87 ? 1.997 -1.406 -4.832 1 97.69 87 TYR B N 1
ATOM 2959 C CA . TYR B 1 87 ? 2.357 -0.269 -5.672 1 97.69 87 TYR B CA 1
ATOM 2960 C C . TYR B 1 87 ? 3.861 -0.23 -5.922 1 97.69 87 TYR B C 1
ATOM 2962 O O . TYR B 1 87 ? 4.641 -0.775 -5.137 1 97.69 87 TYR B O 1
ATOM 2970 N N . TYR B 1 88 ? 4.207 0.343 -7.027 1 96.44 88 TYR B N 1
ATOM 2971 C CA . TYR B 1 88 ? 5.602 0.469 -7.434 1 96.44 88 TYR B CA 1
ATOM 2972 C C . TYR B 1 88 ? 5.816 1.723 -8.273 1 96.44 88 TYR B C 1
ATOM 2974 O O . TYR B 1 88 ? 4.852 2.318 -8.766 1 96.44 88 TYR B O 1
ATOM 2982 N N . ARG B 1 89 ? 7.062 2.174 -8.359 1 94.06 89 ARG B N 1
ATOM 2983 C CA . ARG B 1 89 ? 7.418 3.291 -9.227 1 94.06 89 ARG B CA 1
ATOM 2984 C C . ARG B 1 89 ? 7.68 2.816 -10.648 1 94.06 89 ARG B C 1
ATOM 2986 O O . ARG B 1 89 ? 8.68 2.145 -10.914 1 94.06 89 ARG B O 1
ATOM 2993 N N . SER B 1 90 ? 6.844 3.232 -11.531 1 94.06 90 SER B N 1
ATOM 2994 C CA . SER B 1 90 ? 6.98 2.787 -12.914 1 94.06 90 SER B CA 1
ATOM 2995 C C . SER B 1 90 ? 8.227 3.381 -13.562 1 94.06 90 SER B C 1
ATOM 2997 O O . SER B 1 90 ? 8.711 2.869 -14.57 1 94.06 90 SER B O 1
ATOM 2999 N N . SER B 1 91 ? 8.789 4.434 -12.953 1 91.75 91 SER B N 1
ATOM 3000 C CA . SER B 1 91 ? 9.992 5.082 -13.469 1 91.75 91 SER B CA 1
ATOM 3001 C C . SER B 1 91 ? 11.227 4.207 -13.266 1 91.75 91 SER B C 1
ATOM 3003 O O . SER B 1 91 ? 12.266 4.441 -13.875 1 91.75 91 SER B O 1
ATOM 3005 N N . ASP B 1 92 ? 11.164 3.307 -12.289 1 93.06 92 ASP B N 1
ATOM 3006 C CA . ASP B 1 92 ? 12.203 2.287 -12.172 1 93.06 92 ASP B CA 1
ATOM 3007 C C . ASP B 1 92 ? 12.062 1.234 -13.273 1 93.06 92 ASP B C 1
ATOM 3009 O O . ASP B 1 92 ? 11.469 0.176 -13.047 1 93.06 92 ASP B O 1
ATOM 3013 N N . GLU B 1 93 ? 12.625 1.485 -14.336 1 93.5 93 GLU B N 1
ATOM 3014 C CA . GLU B 1 93 ? 12.344 0.763 -15.57 1 93.5 93 GLU B CA 1
ATOM 3015 C C . GLU B 1 93 ? 12.758 -0.701 -15.461 1 93.5 93 GLU B C 1
ATOM 3017 O O . GLU B 1 93 ? 12.023 -1.595 -15.883 1 93.5 93 GLU B O 1
ATOM 3022 N N . THR B 1 94 ? 13.961 -0.982 -14.922 1 94.81 94 THR B N 1
ATOM 3023 C CA . THR B 1 94 ? 14.453 -2.354 -14.867 1 94.81 94 THR B CA 1
ATOM 3024 C C . THR B 1 94 ? 13.633 -3.186 -13.891 1 94.81 94 THR B C 1
ATOM 3026 O O . THR B 1 94 ? 13.281 -4.332 -14.18 1 94.81 94 THR B O 1
ATOM 3029 N N . ARG B 1 95 ? 13.367 -2.586 -12.75 1 96.62 95 ARG B N 1
ATOM 3030 C CA . ARG B 1 95 ? 12.523 -3.277 -11.781 1 96.62 95 ARG B CA 1
ATOM 3031 C C . ARG B 1 95 ? 11.133 -3.531 -12.352 1 96.62 95 ARG B C 1
ATOM 3033 O O . ARG B 1 95 ? 10.578 -4.617 -12.18 1 96.62 95 ARG B O 1
ATOM 3040 N N . THR B 1 96 ? 10.594 -2.576 -13.047 1 97 96 THR B N 1
ATOM 3041 C CA . THR B 1 96 ? 9.273 -2.695 -13.656 1 97 96 THR B CA 1
ATOM 3042 C C . THR B 1 96 ? 9.258 -3.793 -14.719 1 97 96 THR B C 1
ATOM 3044 O O . THR B 1 96 ? 8.305 -4.566 -14.805 1 97 96 THR B O 1
ATOM 3047 N N . ALA B 1 97 ? 10.305 -3.811 -15.516 1 97.06 97 ALA B N 1
ATOM 3048 C CA . ALA B 1 97 ? 10.406 -4.867 -16.516 1 97.06 97 ALA B CA 1
ATOM 3049 C C . ALA B 1 97 ? 10.383 -6.246 -15.867 1 97.06 97 ALA B C 1
ATOM 3051 O O . ALA B 1 97 ? 9.766 -7.176 -16.391 1 97.06 97 ALA B O 1
ATOM 3052 N N . ASN B 1 98 ? 11.078 -6.406 -14.734 1 97.81 98 ASN B N 1
ATOM 3053 C CA . ASN B 1 98 ? 11.094 -7.664 -14 1 97.81 98 ASN B CA 1
ATOM 3054 C C . ASN B 1 98 ? 9.703 -8.031 -13.484 1 97.81 98 ASN B C 1
ATOM 3056 O O . ASN B 1 98 ? 9.297 -9.195 -13.57 1 97.81 98 ASN B O 1
ATOM 3060 N N . LEU B 1 99 ? 8.984 -7.004 -12.93 1 98.44 99 LEU B N 1
ATOM 3061 C CA . LEU B 1 99 ? 7.605 -7.227 -12.492 1 98.44 99 LEU B CA 1
ATOM 3062 C C . LEU B 1 99 ? 6.75 -7.742 -13.648 1 98.44 99 LEU B C 1
ATOM 3064 O O . LEU B 1 99 ? 6.043 -8.742 -13.5 1 98.44 99 LEU B O 1
ATOM 3068 N N . LYS B 1 100 ? 6.863 -7.09 -14.758 1 97.81 100 LYS B N 1
ATOM 3069 C CA . LYS B 1 100 ? 6.062 -7.441 -15.93 1 97.81 100 LYS B CA 1
ATOM 3070 C C . LYS B 1 100 ? 6.41 -8.836 -16.438 1 97.81 100 LYS B C 1
ATOM 3072 O O . LYS B 1 100 ? 5.527 -9.594 -16.844 1 97.81 100 LYS B O 1
ATOM 3077 N N . ALA B 1 101 ? 7.695 -9.164 -16.438 1 97.25 101 ALA B N 1
ATOM 3078 C CA . ALA B 1 101 ? 8.125 -10.492 -16.875 1 97.25 101 ALA B CA 1
ATOM 3079 C C . ALA B 1 101 ? 7.516 -11.586 -16 1 97.25 101 ALA B C 1
ATOM 3081 O O . ALA B 1 101 ? 6.996 -12.578 -16.5 1 97.25 101 ALA B O 1
ATOM 3082 N N . ALA B 1 102 ? 7.527 -11.406 -14.719 1 97.69 102 ALA B N 1
ATOM 3083 C CA . ALA B 1 102 ? 6.949 -12.383 -13.797 1 97.69 102 ALA B CA 1
ATOM 3084 C C . ALA B 1 102 ? 5.434 -12.461 -13.969 1 97.69 102 ALA B C 1
ATOM 3086 O O . ALA B 1 102 ? 4.863 -13.555 -14.008 1 97.69 102 ALA B O 1
ATOM 3087 N N . VAL B 1 103 ? 4.801 -11.312 -14.07 1 98.19 103 VAL B N 1
ATOM 3088 C CA . VAL B 1 103 ? 3.354 -11.227 -14.227 1 98.19 103 VAL B CA 1
ATOM 3089 C C . VAL B 1 103 ? 2.926 -11.961 -15.492 1 98.19 103 VAL B C 1
ATOM 3091 O O . VAL B 1 103 ? 1.908 -12.656 -15.5 1 98.19 103 VAL B O 1
ATOM 3094 N N . SER B 1 104 ? 3.674 -11.805 -16.547 1 96.69 104 SER B N 1
ATOM 3095 C CA . SER B 1 104 ? 3.336 -12.43 -17.812 1 96.69 104 SER B CA 1
ATOM 3096 C C . SER B 1 104 ? 3.283 -13.953 -17.688 1 96.69 104 SER B C 1
ATOM 3098 O O . SER B 1 104 ? 2.537 -14.617 -18.406 1 96.69 104 SER B O 1
ATOM 3100 N N . LYS B 1 105 ? 4.043 -14.508 -16.781 1 95.31 105 LYS B N 1
ATOM 3101 C CA . LYS B 1 105 ? 4.07 -15.953 -16.562 1 95.31 105 LYS B CA 1
ATOM 3102 C C . LYS B 1 105 ? 2.895 -16.406 -15.695 1 95.31 105 LYS B C 1
ATOM 3104 O O . LYS B 1 105 ? 2.486 -17.562 -15.75 1 95.31 105 LYS B O 1
ATOM 3109 N N . LEU B 1 106 ? 2.342 -15.5 -14.992 1 97.12 106 LEU B N 1
ATOM 3110 C CA . LEU B 1 106 ? 1.328 -15.844 -14 1 97.12 106 LEU B CA 1
ATOM 3111 C C . LEU B 1 106 ? -0.071 -15.547 -14.523 1 97.12 106 LEU B C 1
ATOM 3113 O O . LEU B 1 106 ? -1.03 -16.234 -14.18 1 97.12 106 LEU B O 1
ATOM 3117 N N . ASN B 1 107 ? -0.16 -14.5 -15.328 1 97.75 107 ASN B N 1
ATOM 3118 C CA . ASN B 1 107 ? -1.472 -14.047 -15.781 1 97.75 107 ASN B CA 1
ATOM 3119 C C . ASN B 1 107 ? -2.211 -15.133 -16.562 1 97.75 107 ASN B C 1
ATOM 3121 O O . ASN B 1 107 ? -1.658 -15.719 -17.484 1 97.75 107 ASN B O 1
ATOM 3125 N N . ASN B 1 108 ? -3.4 -15.461 -16.109 1 97.75 108 ASN B N 1
ATOM 3126 C CA . ASN B 1 108 ? -4.344 -16.391 -16.719 1 97.75 108 ASN B CA 1
ATOM 3127 C C . ASN B 1 108 ? -3.984 -17.844 -16.406 1 97.75 108 ASN B C 1
ATOM 3129 O O . ASN B 1 108 ? -4.492 -18.766 -17.047 1 97.75 108 ASN B O 1
ATOM 3133 N N . ILE B 1 109 ? -3.137 -18.062 -15.492 1 97.31 109 ILE B N 1
ATOM 3134 C CA . ILE B 1 109 ? -2.855 -19.422 -15.07 1 97.31 109 ILE B CA 1
ATOM 3135 C C . ILE B 1 109 ? -4.102 -20.031 -14.43 1 97.31 109 ILE B C 1
ATOM 3137 O O . ILE B 1 109 ? -4.734 -19.422 -13.57 1 97.31 109 ILE B O 1
ATOM 3141 N N . LYS B 1 110 ? -4.43 -21.172 -14.875 1 97.44 110 LYS B N 1
ATOM 3142 C CA . LYS B 1 110 ? -5.496 -21.969 -14.273 1 97.44 110 LYS B CA 1
ATOM 3143 C C . LYS B 1 110 ? -4.949 -22.891 -13.188 1 97.44 110 LYS B C 1
ATOM 3145 O O . LYS B 1 110 ? -3.928 -23.562 -13.391 1 97.44 110 LYS B O 1
ATOM 3150 N N . ILE B 1 111 ? -5.625 -22.891 -12.109 1 97.88 111 ILE B N 1
ATOM 3151 C CA . ILE B 1 111 ? -5.301 -23.828 -11.031 1 97.88 111 ILE B CA 1
ATOM 3152 C C . ILE B 1 111 ? -6.488 -24.75 -10.781 1 97.88 111 ILE B C 1
ATOM 3154 O O . ILE B 1 111 ? -7.504 -24.328 -10.219 1 97.88 111 ILE B O 1
ATOM 3158 N N . PRO B 1 112 ? -6.316 -25.984 -11.164 1 96.94 112 PRO B N 1
ATOM 3159 C CA . PRO B 1 112 ? -7.418 -26.922 -10.953 1 96.94 112 PRO B CA 1
ATOM 3160 C C . PRO B 1 112 ? -7.746 -27.141 -9.477 1 96.94 112 PRO B C 1
ATOM 3162 O O . PRO B 1 112 ? -6.898 -26.906 -8.617 1 96.94 112 PRO B O 1
ATOM 3165 N N . ASP B 1 113 ? -8.977 -27.547 -9.359 1 96.81 113 ASP B N 1
ATOM 3166 C CA . ASP B 1 113 ? -9.375 -27.906 -8.008 1 96.81 113 ASP B CA 1
ATOM 3167 C C . ASP B 1 113 ? -8.422 -28.953 -7.418 1 96.81 113 ASP B C 1
ATOM 3169 O O . ASP B 1 113 ? -7.996 -29.875 -8.109 1 96.81 113 ASP B O 1
ATOM 3173 N N . ASP B 1 114 ? -8.008 -28.703 -6.227 1 96.75 114 ASP B N 1
ATOM 3174 C CA . ASP B 1 114 ? -7.199 -29.594 -5.406 1 96.75 114 ASP B CA 1
ATOM 3175 C C . ASP B 1 114 ? -5.746 -29.609 -5.875 1 96.75 114 ASP B C 1
ATOM 3177 O O . ASP B 1 114 ? -4.918 -30.344 -5.336 1 96.75 114 ASP B O 1
ATOM 3181 N N . ALA B 1 115 ? -5.406 -28.781 -6.828 1 96.94 115 ALA B N 1
ATOM 3182 C CA . ALA B 1 115 ? -4.023 -28.703 -7.297 1 96.94 115 ALA B CA 1
ATOM 3183 C C . ALA B 1 115 ? -3.201 -27.766 -6.422 1 96.94 115 ALA B C 1
ATOM 3185 O O . ALA B 1 115 ? -3.734 -26.797 -5.867 1 96.94 115 ALA B O 1
ATOM 3186 N N . VAL B 1 116 ? -1.959 -28.062 -6.324 1 97.31 116 VAL B N 1
ATOM 3187 C CA . VAL B 1 116 ? -1.012 -27.203 -5.625 1 97.31 116 VAL B CA 1
ATOM 3188 C C . VAL B 1 116 ? -0.303 -26.281 -6.621 1 97.31 116 VAL B C 1
ATOM 3190 O O . VAL B 1 116 ? 0.211 -26.75 -7.641 1 97.31 116 VAL B O 1
ATOM 3193 N N . PHE B 1 117 ? -0.336 -25.094 -6.367 1 97.88 117 PHE B N 1
ATOM 3194 C CA . PHE B 1 117 ? 0.399 -24.078 -7.121 1 97.88 117 PHE B CA 1
ATOM 3195 C C . PHE B 1 117 ? 1.775 -23.844 -6.508 1 97.88 117 PHE B C 1
ATOM 3197 O O . PHE B 1 117 ? 1.91 -23.75 -5.285 1 97.88 117 PHE B O 1
ATOM 3204 N N . SER B 1 118 ? 2.711 -23.766 -7.348 1 97.31 118 SER B N 1
ATOM 3205 C CA . SER B 1 118 ? 4.066 -23.375 -6.984 1 97.31 118 SER B CA 1
ATOM 3206 C C . SER B 1 118 ? 4.527 -22.172 -7.801 1 97.31 118 SER B C 1
ATOM 3208 O O . SER B 1 118 ? 4.492 -22.203 -9.031 1 97.31 118 SER B O 1
ATOM 3210 N N . PHE B 1 119 ? 4.98 -21.141 -7.066 1 98 119 PHE B N 1
ATOM 3211 C CA . PHE B 1 119 ? 5.43 -19.938 -7.758 1 98 119 PHE B CA 1
ATOM 3212 C C . PHE B 1 119 ? 6.652 -20.234 -8.625 1 98 119 PHE B C 1
ATOM 3214 O O . PHE B 1 119 ? 6.691 -19.875 -9.797 1 98 119 PHE B O 1
ATOM 3221 N N . ASN B 1 120 ? 7.645 -20.891 -8.102 1 95.69 120 ASN B N 1
ATOM 3222 C CA . ASN B 1 120 ? 8.891 -21.141 -8.82 1 95.69 120 ASN B CA 1
ATOM 3223 C C . ASN B 1 120 ? 8.672 -22.062 -10.016 1 95.69 120 ASN B C 1
ATOM 3225 O O . ASN B 1 120 ? 9.266 -21.859 -11.078 1 95.69 120 ASN B O 1
ATOM 3229 N N . GLN B 1 121 ? 7.809 -22.969 -9.844 1 93.75 121 GLN B N 1
ATOM 3230 C CA . GLN B 1 121 ? 7.539 -23.875 -10.953 1 93.75 121 GLN B CA 1
ATOM 3231 C C . GLN B 1 121 ? 6.793 -23.172 -12.078 1 93.75 121 GLN B C 1
ATOM 3233 O O . GLN B 1 121 ? 6.992 -23.469 -13.25 1 93.75 121 GLN B O 1
ATOM 3238 N N . THR B 1 122 ? 6.047 -22.219 -11.711 1 95.19 122 THR B N 1
ATOM 3239 C CA . THR B 1 122 ? 5.215 -21.531 -12.695 1 95.19 122 THR B CA 1
ATOM 3240 C C . THR B 1 122 ? 5.996 -20.406 -13.367 1 95.19 122 THR B C 1
ATOM 3242 O O . THR B 1 122 ? 5.984 -20.281 -14.594 1 95.19 122 THR B O 1
ATOM 3245 N N . VAL B 1 123 ? 6.68 -19.625 -12.609 1 94.88 123 VAL B N 1
ATOM 3246 C CA . VAL B 1 123 ? 7.344 -18.422 -13.109 1 94.88 123 VAL B CA 1
ATOM 3247 C C . VAL B 1 123 ? 8.734 -18.781 -13.617 1 94.88 123 VAL B C 1
ATOM 3249 O O . VAL B 1 123 ? 9.234 -18.156 -14.555 1 94.88 123 VAL B O 1
ATOM 3252 N N . GLY B 1 124 ? 9.375 -19.781 -13.016 1 92.44 124 GLY B N 1
ATOM 3253 C CA . GLY B 1 124 ? 10.68 -20.234 -13.469 1 92.44 124 GLY B CA 1
ATOM 3254 C C . GLY B 1 124 ? 11.82 -19.422 -12.898 1 92.44 124 GLY B C 1
ATOM 3255 O O . GLY B 1 124 ? 11.602 -18.5 -12.109 1 92.44 124 GLY B O 1
ATOM 3256 N N . LYS B 1 125 ? 13 -19.844 -13.289 1 91.25 125 LYS B N 1
ATOM 3257 C CA . LYS B 1 125 ? 14.227 -19.188 -12.844 1 91.25 125 LYS B CA 1
ATOM 3258 C C . LYS B 1 125 ? 14.352 -17.781 -13.422 1 91.25 125 LYS B C 1
ATOM 3260 O O . LYS B 1 125 ? 14 -17.562 -14.586 1 91.25 125 LYS B O 1
ATOM 3265 N N . ARG B 1 126 ? 14.883 -16.891 -12.617 1 92.75 126 ARG B N 1
ATOM 3266 C CA . ARG B 1 126 ? 15.086 -15.531 -13.086 1 92.75 126 ARG B CA 1
ATOM 3267 C C . ARG B 1 126 ? 16.406 -15.398 -13.828 1 92.75 126 ARG B C 1
ATOM 3269 O O . ARG B 1 126 ? 17.453 -15.195 -13.203 1 92.75 126 ARG B O 1
ATOM 3276 N N . THR B 1 127 ? 16.375 -15.531 -15.148 1 90.44 127 THR B N 1
ATOM 3277 C CA . THR B 1 127 ? 17.562 -15.445 -15.984 1 90.44 127 THR B CA 1
ATOM 3278 C C . THR B 1 127 ? 17.422 -14.32 -17 1 90.44 127 THR B C 1
ATOM 3280 O O . THR B 1 127 ? 16.328 -13.836 -17.25 1 90.44 127 THR B O 1
ATOM 3283 N N . ILE B 1 128 ? 18.562 -13.969 -17.516 1 88.88 128 ILE B N 1
ATOM 3284 C CA . ILE B 1 128 ? 18.547 -12.969 -18.578 1 88.88 128 ILE B CA 1
ATOM 3285 C C . ILE B 1 128 ? 17.719 -13.469 -19.75 1 88.88 128 ILE B C 1
ATOM 3287 O O . ILE B 1 128 ? 16.922 -12.719 -20.328 1 88.88 128 ILE B O 1
ATOM 3291 N N . THR B 1 129 ? 17.906 -14.703 -20.094 1 90.44 129 THR B N 1
ATOM 3292 C CA . THR B 1 129 ? 17.203 -15.297 -21.219 1 90.44 129 THR B CA 1
ATOM 3293 C C . THR B 1 129 ? 15.695 -15.32 -20.984 1 90.44 129 THR B C 1
ATOM 3295 O O . THR B 1 129 ? 14.906 -15.227 -21.922 1 90.44 129 THR B O 1
ATOM 3298 N N . ALA B 1 130 ? 15.359 -15.312 -19.781 1 89.62 130 ALA B N 1
ATOM 3299 C CA . ALA B 1 130 ? 13.945 -15.328 -19.422 1 89.62 130 ALA B CA 1
ATOM 3300 C C . ALA B 1 130 ? 13.367 -13.914 -19.391 1 89.62 130 ALA B C 1
ATOM 3302 O O . ALA B 1 130 ? 12.172 -13.734 -19.141 1 89.62 130 ALA B O 1
ATOM 3303 N N . GLY B 1 131 ? 14.219 -12.891 -19.531 1 89.75 131 GLY B N 1
ATOM 3304 C CA . GLY B 1 131 ? 13.727 -11.531 -19.672 1 89.75 131 GLY B CA 1
ATOM 3305 C C . GLY B 1 131 ? 13.977 -10.68 -18.438 1 89.75 131 GLY B C 1
ATOM 3306 O O . GLY B 1 131 ? 13.492 -9.555 -18.344 1 89.75 131 GLY B O 1
ATOM 3307 N N . TYR B 1 132 ? 14.742 -11.195 -17.562 1 93.88 132 TYR B N 1
ATOM 3308 C CA . TYR B 1 132 ? 14.93 -10.469 -16.297 1 93.88 132 TYR B CA 1
ATOM 3309 C C . TYR B 1 132 ? 16.188 -9.602 -16.359 1 93.88 132 TYR B C 1
ATOM 3311 O O . TYR B 1 132 ? 17.188 -9.984 -16.984 1 93.88 132 TYR B O 1
ATOM 3319 N N . GLU B 1 133 ? 16.062 -8.461 -15.695 1 95.25 133 GLU B N 1
ATOM 3320 C CA . GLU B 1 133 ? 17.125 -7.469 -15.625 1 95.25 133 GLU B CA 1
ATOM 3321 C C . GLU B 1 133 ? 17.625 -7.297 -14.195 1 95.25 133 GLU B C 1
ATOM 3323 O O . GLU B 1 133 ? 17.047 -7.852 -13.258 1 95.25 133 GLU B O 1
ATOM 3328 N N . THR B 1 134 ? 18.766 -6.609 -14.156 1 93.38 134 THR B N 1
ATOM 3329 C CA . THR B 1 134 ? 19.344 -6.371 -12.836 1 93.38 134 THR B CA 1
ATOM 3330 C C . THR B 1 134 ? 18.609 -5.258 -12.109 1 93.38 134 THR B C 1
ATOM 3332 O O . THR B 1 134 ? 18.312 -4.211 -12.688 1 93.38 134 THR B O 1
ATOM 3335 N N . ALA B 1 135 ? 18.25 -5.496 -10.906 1 93.94 135 ALA B N 1
ATOM 3336 C CA . ALA B 1 135 ? 17.641 -4.57 -9.953 1 93.94 135 ALA B CA 1
ATOM 3337 C C . ALA B 1 135 ? 17.922 -4.996 -8.516 1 93.94 135 ALA B C 1
ATOM 3339 O O . ALA B 1 135 ? 18.641 -5.969 -8.273 1 93.94 135 ALA B O 1
ATOM 3340 N N . LYS B 1 136 ? 17.406 -4.176 -7.551 1 90.5 136 LYS B N 1
ATOM 3341 C CA . LYS B 1 136 ? 17.734 -4.441 -6.152 1 90.5 136 LYS B CA 1
ATOM 3342 C C . LYS B 1 136 ? 17.094 -5.746 -5.68 1 90.5 136 LYS B C 1
ATOM 3344 O O . LYS B 1 136 ? 15.891 -5.949 -5.832 1 90.5 136 LYS B O 1
ATOM 3349 N N . VAL B 1 137 ? 17.891 -6.621 -5.156 1 91.31 137 VAL B N 1
ATOM 3350 C CA . VAL B 1 137 ? 17.5 -7.859 -4.496 1 91.31 137 VAL B CA 1
ATOM 3351 C C . VAL B 1 137 ? 18.078 -7.902 -3.086 1 91.31 137 VAL B C 1
ATOM 3353 O O . VAL B 1 137 ? 18.984 -7.137 -2.756 1 91.31 137 VAL B O 1
ATOM 3356 N N . ILE B 1 138 ? 17.531 -8.758 -2.234 1 88.38 138 ILE B N 1
ATOM 3357 C CA . ILE B 1 138 ? 18.094 -8.969 -0.903 1 88.38 138 ILE B CA 1
ATOM 3358 C C . ILE B 1 138 ? 19.016 -10.18 -0.918 1 88.38 138 ILE B C 1
ATOM 3360 O O . ILE B 1 138 ? 18.609 -11.281 -1.298 1 88.38 138 ILE B O 1
ATOM 3364 N N . ASN B 1 139 ? 20.156 -9.992 -0.593 1 86.38 139 ASN B N 1
ATOM 3365 C CA . ASN B 1 139 ? 21.156 -11.039 -0.455 1 86.38 139 ASN B CA 1
ATOM 3366 C C . ASN B 1 139 ? 22.062 -10.789 0.746 1 86.38 139 ASN B C 1
ATOM 3368 O O . ASN B 1 139 ? 22.672 -9.719 0.862 1 86.38 139 ASN B O 1
ATOM 3372 N N . GLY B 1 140 ? 22.141 -11.797 1.621 1 80.44 140 GLY B N 1
ATOM 3373 C CA . GLY B 1 140 ? 23.031 -11.695 2.762 1 80.44 140 GLY B CA 1
ATOM 3374 C C . GLY B 1 140 ? 22.703 -10.539 3.684 1 80.44 140 GLY B C 1
ATOM 3375 O O . GLY B 1 140 ? 23.594 -9.852 4.172 1 80.44 140 GLY B O 1
ATOM 3376 N N . GLY B 1 141 ? 21.5 -10.195 3.701 1 84.19 141 GLY B N 1
ATOM 3377 C CA . GLY B 1 141 ? 21.062 -9.156 4.621 1 84.19 141 GLY B CA 1
ATOM 3378 C C . GLY B 1 141 ? 21.266 -7.754 4.078 1 84.19 141 GLY B C 1
ATOM 3379 O O . GLY B 1 141 ? 21.312 -6.789 4.844 1 84.19 141 GLY B O 1
ATOM 3380 N N . GLU B 1 142 ? 21.5 -7.668 2.799 1 87.06 142 GLU B N 1
ATOM 3381 C CA . GLU B 1 142 ? 21.672 -6.371 2.158 1 87.06 142 GLU B CA 1
ATOM 3382 C C . GLU B 1 142 ? 20.891 -6.281 0.856 1 87.06 142 GLU B C 1
ATOM 3384 O O . GLU B 1 142 ? 20.609 -7.301 0.22 1 87.06 142 GLU B O 1
ATOM 3389 N N . PHE B 1 143 ? 20.594 -4.996 0.564 1 88.19 143 PHE B N 1
ATOM 3390 C CA . PHE B 1 143 ? 20.062 -4.746 -0.772 1 88.19 143 PHE B CA 1
ATOM 3391 C C . PHE B 1 143 ? 21.203 -4.59 -1.78 1 88.19 143 PHE B C 1
ATOM 3393 O O . PHE B 1 143 ? 22.047 -3.715 -1.633 1 88.19 143 PHE B O 1
ATOM 3400 N N . VAL B 1 144 ? 21.25 -5.574 -2.711 1 88.81 144 VAL B N 1
ATOM 3401 C CA . VAL B 1 144 ? 22.312 -5.539 -3.723 1 88.81 144 VAL B CA 1
ATOM 3402 C C . VAL B 1 144 ? 21.688 -5.672 -5.113 1 88.81 144 VAL B C 1
ATOM 3404 O O . VAL B 1 144 ? 20.531 -6.059 -5.25 1 88.81 144 VAL B O 1
ATOM 3407 N N . ASP B 1 145 ? 22.438 -5.273 -6.098 1 90.31 145 ASP B N 1
ATOM 3408 C CA . ASP B 1 145 ? 21.953 -5.477 -7.461 1 90.31 145 ASP B CA 1
ATOM 3409 C C . ASP B 1 145 ? 21.984 -6.953 -7.84 1 90.31 145 ASP B C 1
ATOM 3411 O O . ASP B 1 145 ? 22.938 -7.664 -7.52 1 90.31 145 ASP B O 1
ATOM 3415 N N . GLY B 1 146 ? 20.969 -7.484 -8.391 1 90.38 146 GLY B N 1
ATOM 3416 C CA . GLY B 1 146 ? 20.844 -8.859 -8.852 1 90.38 146 GLY B CA 1
ATOM 3417 C C . GLY B 1 146 ? 19.734 -9.055 -9.852 1 90.38 146 GLY B C 1
ATOM 3418 O O . GLY B 1 146 ? 18.859 -8.188 -10.008 1 90.38 146 GLY B O 1
ATOM 3419 N N . LEU B 1 147 ? 19.766 -10.156 -10.508 1 91.31 147 LEU B N 1
ATOM 3420 C CA . LEU B 1 147 ? 18.766 -10.445 -11.523 1 91.31 147 LEU B CA 1
ATOM 3421 C C . LEU B 1 147 ? 17.391 -10.688 -10.891 1 91.31 147 LEU B C 1
ATOM 3423 O O . LEU B 1 147 ? 17.297 -11.375 -9.875 1 91.31 147 LEU B O 1
ATOM 3427 N N . GLY B 1 148 ? 16.375 -10.07 -11.523 1 94.44 148 GLY B N 1
ATOM 3428 C CA . GLY B 1 148 ? 15.008 -10.367 -11.133 1 94.44 148 GLY B CA 1
ATOM 3429 C C . GLY B 1 148 ? 14.523 -9.516 -9.977 1 94.44 148 GLY B C 1
ATOM 3430 O O . GLY B 1 148 ? 13.523 -9.844 -9.336 1 94.44 148 GLY B O 1
ATOM 3431 N N . GLY B 1 149 ? 15.32 -8.477 -9.648 1 95.06 149 GLY B N 1
ATOM 3432 C CA . GLY B 1 149 ? 14.805 -7.578 -8.633 1 95.06 149 GLY B CA 1
ATOM 3433 C C . GLY B 1 149 ? 13.375 -7.141 -8.891 1 95.06 149 GLY B C 1
ATOM 3434 O O . GLY B 1 149 ? 13.023 -6.77 -10.016 1 95.06 149 GLY B O 1
ATOM 3435 N N . GLY B 1 150 ? 12.523 -7.238 -7.832 1 95.94 150 GLY B N 1
ATOM 3436 C CA . GLY B 1 150 ? 11.117 -6.914 -8.008 1 95.94 150 GLY B CA 1
ATOM 3437 C C . GLY B 1 150 ? 10.219 -8.141 -8.016 1 95.94 150 GLY B C 1
ATOM 3438 O O . GLY B 1 150 ? 9.039 -8.055 -7.676 1 95.94 150 GLY B O 1
ATOM 3439 N N . VAL B 1 151 ? 10.656 -9.273 -8.281 1 97.31 151 VAL B N 1
ATOM 3440 C CA . VAL B 1 151 ? 9.852 -10.477 -8.484 1 97.31 151 VAL B CA 1
ATOM 3441 C C . VAL B 1 151 ? 9.172 -10.867 -7.18 1 97.31 151 VAL B C 1
ATOM 3443 O O . VAL B 1 151 ? 8.031 -11.336 -7.188 1 97.31 151 VAL B O 1
ATOM 3446 N N . CYS B 1 152 ? 9.812 -10.664 -6.094 1 97.56 152 CYS B N 1
ATOM 3447 C CA . CYS B 1 152 ? 9.227 -11.055 -4.816 1 97.56 152 CYS B CA 1
ATOM 3448 C C . CYS B 1 152 ? 8.023 -10.18 -4.48 1 97.56 152 CYS B C 1
ATOM 3450 O O . CYS B 1 152 ? 7.215 -10.539 -3.623 1 97.56 152 CYS B O 1
ATOM 3452 N N . GLN B 1 153 ? 7.926 -8.961 -5.023 1 98.38 153 GLN B N 1
ATOM 3453 C CA . GLN B 1 153 ? 6.691 -8.203 -4.867 1 98.38 153 GLN B CA 1
ATOM 3454 C C . GLN B 1 153 ? 5.52 -8.914 -5.539 1 98.38 153 GLN B C 1
ATOM 3456 O O . GLN B 1 153 ? 4.395 -8.875 -5.043 1 98.38 153 GLN B O 1
ATOM 3461 N N . VAL B 1 154 ? 5.754 -9.594 -6.676 1 98.81 154 VAL B N 1
ATOM 3462 C CA . VAL B 1 154 ? 4.719 -10.344 -7.379 1 98.81 154 VAL B CA 1
ATOM 3463 C C . VAL B 1 154 ? 4.234 -11.5 -6.504 1 98.81 154 VAL B C 1
ATOM 3465 O O . VAL B 1 154 ? 3.031 -11.672 -6.305 1 98.81 154 VAL B O 1
ATOM 3468 N N . SER B 1 155 ? 5.156 -12.211 -5.918 1 98.75 155 SER B N 1
ATOM 3469 C CA . SER B 1 155 ? 4.777 -13.328 -5.066 1 98.75 155 SER B CA 1
ATOM 3470 C C . SER B 1 155 ? 4.059 -12.852 -3.809 1 98.75 155 SER B C 1
ATOM 3472 O O . SER B 1 155 ? 3.092 -13.477 -3.365 1 98.75 155 SER B O 1
ATOM 3474 N N . SER B 1 156 ? 4.555 -11.773 -3.238 1 98.88 156 SER B N 1
ATOM 3475 C CA . SER B 1 156 ? 3.92 -11.227 -2.039 1 98.88 156 SER B CA 1
ATOM 3476 C C . SER B 1 156 ? 2.508 -10.734 -2.336 1 98.88 156 SER B C 1
ATOM 3478 O O . SER B 1 156 ? 1.599 -10.922 -1.522 1 98.88 156 SER B O 1
ATOM 3480 N N . THR B 1 157 ? 2.32 -10.109 -3.471 1 98.88 157 THR B N 1
ATOM 3481 C CA . THR B 1 157 ? 0.995 -9.672 -3.893 1 98.88 157 THR B CA 1
ATOM 3482 C C . THR B 1 157 ? 0.068 -10.867 -4.098 1 98.88 157 THR B C 1
ATOM 3484 O O . THR B 1 157 ? -1.099 -10.828 -3.699 1 98.88 157 THR B O 1
ATOM 3487 N N . LEU B 1 158 ? 0.565 -11.906 -4.711 1 98.88 158 LEU B N 1
ATOM 3488 C CA . LEU B 1 158 ? -0.188 -13.141 -4.891 1 98.88 158 LEU B CA 1
ATOM 3489 C C . LEU B 1 158 ? -0.562 -13.75 -3.545 1 98.88 158 LEU B C 1
ATOM 3491 O O . LEU B 1 158 ? -1.708 -14.156 -3.34 1 98.88 158 LEU B O 1
ATOM 3495 N N . PHE B 1 159 ? 0.374 -13.797 -2.604 1 98.88 159 PHE B N 1
ATOM 3496 C CA . PHE B 1 159 ? 0.132 -14.336 -1.271 1 98.88 159 PHE B CA 1
ATOM 3497 C C . PHE B 1 159 ? -1.015 -13.602 -0.589 1 98.88 159 PHE B C 1
ATOM 3499 O O . PHE B 1 159 ? -1.955 -14.227 -0.094 1 98.88 159 PHE B O 1
ATOM 3506 N N . GLU B 1 160 ? -0.926 -12.289 -0.622 1 98.81 160 GLU B N 1
ATOM 3507 C CA . GLU B 1 160 ? -1.974 -11.469 -0.022 1 98.81 160 GLU B CA 1
ATOM 3508 C C . GLU B 1 160 ? -3.326 -11.734 -0.676 1 98.81 160 GLU B C 1
ATOM 3510 O O . GLU B 1 160 ? -4.355 -11.758 0.002 1 98.81 160 GLU B O 1
ATOM 3515 N N . CYS B 1 161 ? -3.336 -11.922 -1.964 1 98.81 161 CYS B N 1
ATOM 3516 C CA . CYS B 1 161 ? -4.57 -12.164 -2.699 1 98.81 161 CYS B CA 1
ATOM 3517 C C . CYS B 1 161 ? -5.18 -13.508 -2.32 1 98.81 161 CYS B C 1
ATOM 3519 O O . CYS B 1 161 ? -6.336 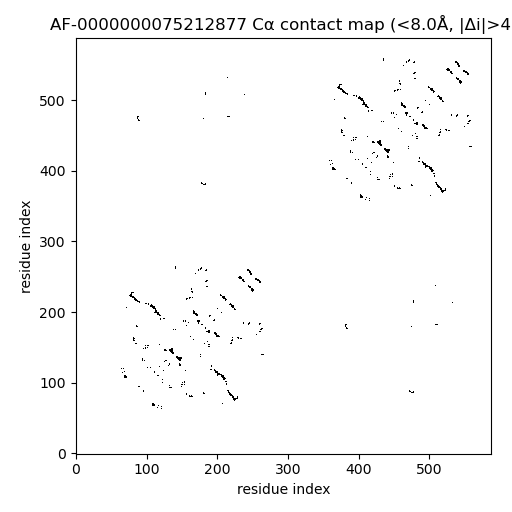-13.578 -1.905 1 98.81 161 CYS B O 1
ATOM 3521 N N . VAL B 1 162 ? -4.418 -14.562 -2.35 1 98.62 162 VAL B N 1
ATOM 3522 C CA . VAL B 1 162 ? -4.973 -15.898 -2.168 1 98.62 162 VAL B CA 1
ATOM 3523 C C . VAL B 1 162 ? -5.305 -16.125 -0.694 1 98.62 162 VAL B C 1
ATOM 3525 O O . VAL B 1 162 ? -6.172 -16.938 -0.364 1 98.62 162 VAL B O 1
ATOM 3528 N N . LEU B 1 163 ? -4.605 -15.422 0.241 1 98.38 163 LEU B N 1
ATOM 3529 C CA . LEU B 1 163 ? -5.016 -15.422 1.641 1 98.38 163 LEU B CA 1
ATOM 3530 C C . LEU B 1 163 ? -6.484 -15.023 1.775 1 98.38 163 LEU B C 1
ATOM 3532 O O . LEU B 1 163 ? -7.23 -15.648 2.535 1 98.38 163 LEU B O 1
ATOM 3536 N N . ARG B 1 164 ? -6.828 -14.07 1.007 1 98.5 164 ARG B N 1
ATOM 3537 C CA . ARG B 1 164 ? -8.164 -13.492 1.098 1 98.5 164 ARG B CA 1
ATOM 3538 C C . ARG B 1 164 ? -9.188 -14.359 0.362 1 98.5 164 ARG B C 1
ATOM 3540 O O . ARG B 1 164 ? -10.391 -14.203 0.553 1 98.5 164 ARG B O 1
ATOM 3547 N N . ALA B 1 165 ? -8.711 -15.258 -0.477 1 98.44 165 ALA B N 1
ATOM 3548 C CA . ALA B 1 165 ? -9.578 -16.203 -1.17 1 98.44 165 ALA B CA 1
ATOM 3549 C C . ALA B 1 165 ? -9.789 -17.469 -0.34 1 98.44 165 ALA B C 1
ATOM 3551 O O . ALA B 1 165 ? -10.523 -18.375 -0.747 1 98.44 165 ALA B O 1
ATOM 3552 N N . ASN B 1 166 ? -9.078 -17.5 0.767 1 98 166 ASN B N 1
ATOM 3553 C CA . ASN B 1 166 ? -9.234 -18.578 1.732 1 98 166 ASN B CA 1
ATOM 3554 C C . ASN B 1 166 ? -8.727 -19.906 1.178 1 98 166 ASN B C 1
ATOM 3556 O O . ASN B 1 166 ? -9.328 -20.953 1.405 1 98 166 ASN B O 1
ATOM 3560 N N . VAL B 1 167 ? -7.73 -19.891 0.409 1 98 167 VAL B N 1
ATOM 3561 C CA . VAL B 1 167 ? -7.098 -21.125 -0.04 1 98 167 VAL B CA 1
ATOM 3562 C C . VAL B 1 167 ? -6.148 -21.641 1.039 1 98 167 VAL B C 1
ATOM 3564 O O . VAL B 1 167 ? -5.836 -20.922 1.994 1 98 167 VAL B O 1
ATOM 3567 N N . GLU B 1 168 ? -5.758 -22.812 0.902 1 98.12 168 GLU B N 1
ATOM 3568 C CA . GLU B 1 168 ? -4.797 -23.406 1.83 1 98.12 168 GLU B CA 1
ATOM 3569 C C . GLU B 1 168 ? -3.369 -23 1.47 1 98.12 168 GLU B C 1
ATOM 3571 O O . GLU B 1 168 ? -2.916 -23.234 0.347 1 98.12 168 GLU B O 1
ATOM 3576 N N . ILE B 1 169 ? -2.734 -22.422 2.449 1 98.62 169 ILE B N 1
ATOM 3577 C CA . ILE B 1 169 ? -1.332 -22.078 2.246 1 98.62 169 ILE B CA 1
ATOM 3578 C C . ILE B 1 169 ? -0.454 -23.281 2.555 1 98.62 169 ILE B C 1
ATOM 3580 O O . ILE B 1 169 ? -0.513 -23.844 3.658 1 98.62 169 ILE B O 1
ATOM 3584 N N . VAL B 1 170 ? 0.371 -23.688 1.549 1 98.38 170 VAL B N 1
ATOM 3585 C CA . VAL B 1 170 ? 1.185 -24.891 1.66 1 98.38 170 VAL B CA 1
ATOM 3586 C C . VAL B 1 170 ? 2.596 -24.531 2.115 1 98.38 170 VAL B C 1
ATOM 3588 O O . VAL B 1 170 ? 3.188 -25.219 2.945 1 98.38 170 VAL B O 1
ATOM 3591 N N . TYR B 1 171 ? 3.213 -23.469 1.567 1 98 171 TYR B N 1
ATOM 3592 C CA . TYR B 1 171 ? 4.566 -23.031 1.884 1 98 171 TYR B CA 1
ATOM 3593 C C . TYR B 1 171 ? 4.711 -21.531 1.7 1 98 171 TYR B C 1
ATOM 3595 O O . TYR B 1 171 ? 4.328 -20.984 0.66 1 98 171 TYR B O 1
ATOM 3603 N N . ARG B 1 172 ? 5.227 -20.828 2.721 1 98.5 172 ARG B N 1
ATOM 3604 C CA . ARG B 1 172 ? 5.453 -19.391 2.703 1 98.5 172 ARG B CA 1
ATOM 3605 C C . ARG B 1 172 ? 6.562 -19 3.676 1 98.5 172 ARG B C 1
ATOM 3607 O O . ARG B 1 172 ? 6.586 -19.469 4.82 1 98.5 172 ARG B O 1
ATOM 3614 N N . THR B 1 173 ? 7.5 -18.219 3.168 1 97.19 173 THR B N 1
ATOM 3615 C CA . THR B 1 173 ? 8.539 -17.641 4.008 1 97.19 173 THR B CA 1
ATOM 3616 C C . THR B 1 173 ? 8.641 -16.141 3.795 1 97.19 173 THR B C 1
ATOM 3618 O O . THR B 1 173 ? 8.414 -15.648 2.688 1 97.19 173 THR B O 1
ATOM 3621 N N . ASN B 1 174 ? 8.891 -15.445 4.898 1 97.19 174 ASN B N 1
ATOM 3622 C CA . ASN B 1 174 ? 9.102 -14 4.785 1 97.19 174 ASN B CA 1
ATOM 3623 C C . ASN B 1 174 ? 10.508 -13.68 4.301 1 97.19 174 ASN B C 1
ATOM 3625 O O . ASN B 1 174 ? 11.383 -14.547 4.285 1 97.19 174 ASN B O 1
ATOM 3629 N N . HIS B 1 175 ? 10.766 -12.453 3.912 1 96.31 175 HIS B N 1
ATOM 3630 C CA . HIS B 1 175 ? 12.094 -11.945 3.576 1 96.31 175 HIS B CA 1
ATOM 3631 C C . HIS B 1 175 ? 12.992 -11.906 4.805 1 96.31 175 HIS B C 1
ATOM 3633 O O . HIS B 1 175 ? 12.516 -11.961 5.938 1 96.31 175 HIS B O 1
ATOM 3639 N N . SER B 1 176 ? 14.32 -11.844 4.543 1 94.5 176 SER B N 1
ATOM 3640 C CA . SER B 1 176 ? 15.273 -11.68 5.637 1 94.5 176 SER B CA 1
ATOM 3641 C C . SER B 1 176 ? 15.289 -10.242 6.148 1 94.5 176 SER B C 1
ATOM 3643 O O . SER B 1 176 ? 15.562 -10 7.324 1 94.5 176 SER B O 1
ATOM 3645 N N . LEU B 1 177 ? 15.047 -9.297 5.227 1 95.25 177 LEU B N 1
ATOM 3646 C CA . LEU B 1 177 ? 14.953 -7.887 5.566 1 95.25 177 LEU B CA 1
ATOM 3647 C C . LEU B 1 177 ? 13.531 -7.371 5.383 1 95.25 177 LEU B C 1
ATOM 3649 O O . LEU B 1 177 ? 12.742 -7.965 4.645 1 95.25 177 LEU B O 1
ATOM 3653 N N . GLU B 1 178 ? 13.227 -6.258 6.086 1 95.19 178 GLU B N 1
ATOM 3654 C CA . GLU B 1 178 ? 11.914 -5.625 5.926 1 95.19 178 GLU B CA 1
ATOM 3655 C C . GLU B 1 178 ? 11.727 -5.105 4.504 1 95.19 178 GLU B C 1
ATOM 3657 O O . GLU B 1 178 ? 12.68 -4.613 3.887 1 95.19 178 GLU B O 1
ATOM 3662 N N . ILE B 1 179 ? 10.555 -5.215 4.004 1 94.25 179 ILE B N 1
ATOM 3663 C CA . ILE B 1 179 ? 10.164 -4.633 2.725 1 94.25 179 ILE B CA 1
ATOM 3664 C C . ILE B 1 179 ? 9.023 -3.639 2.939 1 94.25 179 ILE B C 1
ATOM 3666 O O . ILE B 1 179 ? 8.469 -3.547 4.039 1 94.25 179 ILE B O 1
ATOM 3670 N N . GLY B 1 180 ? 8.688 -2.898 1.848 1 94.19 180 GLY B N 1
ATOM 3671 C CA . GLY B 1 180 ? 7.762 -1.806 2.105 1 94.19 180 GLY B CA 1
ATOM 3672 C C . GLY B 1 180 ? 6.531 -1.841 1.216 1 94.19 180 GLY B C 1
ATOM 3673 O O . GLY B 1 180 ? 5.676 -0.956 1.293 1 94.19 180 GLY B O 1
ATOM 3674 N N . TYR B 1 181 ? 6.332 -2.908 0.356 1 95.75 181 TYR B N 1
ATOM 3675 C CA . TYR B 1 181 ? 5.25 -2.852 -0.62 1 95.75 181 TYR B CA 1
ATOM 3676 C C . TYR B 1 181 ? 4.051 -3.664 -0.151 1 95.75 181 TYR B C 1
ATOM 3678 O O . TYR B 1 181 ? 2.986 -3.625 -0.772 1 95.75 181 TYR B O 1
ATOM 3686 N N . VAL B 1 182 ? 4.18 -4.43 0.843 1 97.75 182 VAL B N 1
ATOM 3687 C CA . VAL B 1 182 ? 3.109 -5.09 1.584 1 97.75 182 VAL B CA 1
ATOM 3688 C C . VAL B 1 182 ? 3.365 -4.965 3.084 1 97.75 182 VAL B C 1
ATOM 3690 O O . VAL B 1 182 ? 4.473 -4.617 3.504 1 97.75 182 VAL B O 1
ATOM 3693 N N . PRO B 1 183 ? 2.352 -5.211 3.949 1 97.62 183 PRO B N 1
ATOM 3694 C CA . PRO B 1 183 ? 2.602 -5.133 5.391 1 97.62 183 PRO B CA 1
ATOM 3695 C C . PRO B 1 183 ? 3.689 -6.098 5.855 1 97.62 183 PRO B C 1
ATOM 3697 O O . PRO B 1 183 ? 3.787 -7.215 5.34 1 97.62 183 PRO B O 1
ATOM 3700 N N . LEU B 1 184 ? 4.5 -5.582 6.832 1 97.31 184 LEU B N 1
ATOM 3701 C CA . LEU B 1 184 ? 5.445 -6.508 7.441 1 97.31 184 LEU B CA 1
ATOM 3702 C C . LEU B 1 184 ? 4.727 -7.734 7.996 1 97.31 184 LEU B C 1
ATOM 3704 O O . LEU B 1 184 ? 3.723 -7.605 8.703 1 97.31 184 LEU B O 1
ATOM 3708 N N . GLY B 1 185 ? 5.211 -8.867 7.598 1 98 185 GLY B N 1
ATOM 3709 C CA . GLY B 1 185 ? 4.543 -10.117 7.938 1 98 185 GLY B CA 1
ATOM 3710 C C . GLY B 1 185 ? 3.654 -10.641 6.824 1 98 185 GLY B C 1
ATOM 3711 O O . GLY B 1 185 ? 3.221 -11.797 6.859 1 98 185 GLY B O 1
ATOM 3712 N N . GLY B 1 186 ? 3.406 -9.828 5.848 1 98.38 186 GLY B N 1
ATOM 3713 C CA . GLY B 1 186 ? 2.51 -10.195 4.762 1 98.38 186 GLY B CA 1
ATOM 3714 C C . GLY B 1 186 ? 3.234 -10.523 3.471 1 98.38 186 GLY B C 1
ATOM 3715 O O . GLY B 1 186 ? 2.619 -10.586 2.404 1 98.38 186 GLY B O 1
ATOM 3716 N N . ASP B 1 187 ? 4.516 -10.688 3.521 1 98.44 187 ASP B N 1
ATOM 3717 C CA . ASP B 1 187 ? 5.316 -10.953 2.33 1 98.44 187 ASP B CA 1
ATOM 3718 C C . ASP B 1 187 ? 5.527 -12.453 2.129 1 98.44 187 ASP B C 1
ATOM 3720 O O . ASP B 1 187 ? 5.309 -13.242 3.047 1 98.44 187 ASP B O 1
ATOM 3724 N N . ALA B 1 188 ? 5.895 -12.836 0.954 1 98.62 188 ALA B N 1
ATOM 3725 C CA . ALA B 1 188 ? 6.297 -14.188 0.566 1 98.62 188 ALA B CA 1
ATOM 3726 C C . ALA B 1 188 ? 7.555 -14.156 -0.3 1 98.62 188 ALA B C 1
ATOM 3728 O O . ALA B 1 188 ? 7.516 -13.695 -1.445 1 98.62 188 ALA B O 1
ATOM 3729 N N . THR B 1 189 ? 8.586 -14.711 0.213 1 97.06 189 THR B N 1
ATOM 3730 C CA . THR B 1 189 ? 9.867 -14.695 -0.484 1 97.06 189 THR B CA 1
ATOM 3731 C C . THR B 1 189 ? 10.008 -15.914 -1.396 1 97.06 189 THR B C 1
ATOM 3733 O O . THR B 1 189 ? 9.594 -17.016 -1.035 1 97.06 189 THR B O 1
ATOM 3736 N N . VAL B 1 190 ? 10.516 -15.656 -2.574 1 96.62 190 VAL B N 1
ATOM 3737 C CA . VAL B 1 190 ? 10.82 -16.75 -3.494 1 96.62 190 VAL B CA 1
ATOM 3738 C C . VAL B 1 190 ? 12.266 -16.625 -3.975 1 96.62 190 VAL B C 1
ATOM 3740 O O . VAL B 1 190 ? 12.773 -15.523 -4.172 1 96.62 190 VAL B O 1
ATOM 3743 N N . GLN B 1 191 ? 12.883 -17.656 -4.027 1 92.62 191 GLN B N 1
ATOM 3744 C CA . GLN B 1 191 ? 14.234 -17.812 -4.539 1 92.62 191 GLN B CA 1
ATOM 3745 C C . GLN B 1 191 ? 14.398 -19.172 -5.219 1 92.62 191 GLN B C 1
ATOM 3747 O O . GLN B 1 191 ? 14.117 -20.219 -4.617 1 92.62 191 GLN B O 1
ATOM 3752 N N . TRP B 1 192 ? 14.891 -19.078 -6.414 1 90.19 192 TRP B N 1
ATOM 3753 C CA . TRP B 1 192 ? 15 -20.328 -7.16 1 90.19 192 TRP B CA 1
ATOM 3754 C C . TRP B 1 192 ? 15.812 -21.359 -6.379 1 90.19 192 TRP B C 1
ATOM 3756 O O . TRP B 1 192 ? 16.891 -21.047 -5.871 1 90.19 192 TRP B O 1
ATOM 3766 N N . ASN B 1 193 ? 15.305 -22.5 -6.203 1 83.81 193 ASN B N 1
ATOM 3767 C CA . ASN B 1 193 ? 15.891 -23.688 -5.609 1 83.81 193 ASN B CA 1
ATOM 3768 C C . ASN B 1 193 ? 16.062 -23.547 -4.102 1 83.81 193 ASN B C 1
ATOM 3770 O O . ASN B 1 193 ? 16.828 -24.297 -3.48 1 83.81 193 ASN B O 1
ATOM 3774 N N . SER B 1 194 ? 15.5 -22.547 -3.512 1 87.31 194 SER B N 1
ATOM 3775 C CA . SER B 1 194 ? 15.625 -22.438 -2.061 1 87.31 194 SER B CA 1
ATOM 3776 C C . SER B 1 194 ? 14.289 -22.078 -1.415 1 87.31 194 SER B C 1
ATOM 3778 O O . SER B 1 194 ? 13.797 -22.812 -0.552 1 87.31 194 SER B O 1
ATOM 3780 N N . LYS B 1 195 ? 13.734 -20.969 -1.781 1 94.75 195 LYS B N 1
ATOM 3781 C CA . LYS B 1 195 ? 12.469 -20.531 -1.203 1 94.75 195 LYS B CA 1
ATOM 3782 C C . LYS B 1 195 ? 11.383 -20.438 -2.27 1 94.75 195 LYS B C 1
ATOM 3784 O O . LYS B 1 195 ? 11.609 -19.922 -3.359 1 94.75 195 LYS B O 1
ATOM 3789 N N . ASP B 1 196 ? 10.211 -20.969 -1.95 1 96.69 196 ASP B N 1
ATOM 3790 C CA . ASP B 1 196 ? 9.062 -20.969 -2.852 1 96.69 196 ASP B CA 1
ATOM 3791 C C . ASP B 1 196 ? 7.812 -20.453 -2.145 1 96.69 196 ASP B C 1
ATOM 3793 O O . ASP B 1 196 ? 7.82 -20.25 -0.928 1 96.69 196 ASP B O 1
ATOM 3797 N N . PHE B 1 197 ? 6.887 -20.109 -2.922 1 98.5 197 PHE B N 1
ATOM 3798 C CA . PHE B 1 197 ? 5.543 -19.875 -2.408 1 98.5 197 PHE B CA 1
ATOM 3799 C C . PHE B 1 197 ? 4.555 -20.859 -3.027 1 98.5 197 PHE B C 1
ATOM 3801 O O . PHE B 1 197 ? 4.445 -20.953 -4.25 1 98.5 197 PHE B O 1
ATOM 3808 N N . LYS B 1 198 ? 3.869 -21.578 -2.152 1 98.12 198 LYS B N 1
ATOM 3809 C CA . LYS B 1 198 ? 2.953 -22.625 -2.607 1 98.12 198 LYS B CA 1
ATOM 3810 C C . LYS B 1 198 ? 1.62 -22.547 -1.869 1 98.12 198 LYS B C 1
ATOM 3812 O O . LYS B 1 198 ? 1.587 -22.297 -0.662 1 98.12 198 LYS B O 1
ATOM 3817 N N . PHE B 1 199 ? 0.603 -22.734 -2.635 1 98.44 199 PHE B N 1
ATOM 3818 C CA . PHE B 1 199 ? -0.722 -22.875 -2.039 1 98.44 199 PHE B CA 1
ATOM 3819 C C . PHE B 1 199 ? -1.544 -23.922 -2.783 1 98.44 199 PHE B C 1
ATOM 3821 O O . PHE B 1 199 ? -1.222 -24.281 -3.918 1 98.44 199 PHE B O 1
ATOM 3828 N N . LYS B 1 200 ? -2.541 -24.422 -2.115 1 98.25 200 LYS B N 1
ATOM 3829 C CA . LYS B 1 200 ? -3.428 -25.438 -2.682 1 98.25 200 LYS B CA 1
ATOM 3830 C C . LYS B 1 200 ? -4.824 -24.859 -2.922 1 98.25 200 LYS B C 1
ATOM 3832 O O . LYS B 1 200 ? -5.383 -24.188 -2.057 1 98.25 200 LYS B O 1
ATOM 3837 N N . ASN B 1 201 ? -5.324 -25.125 -4.148 1 98.06 201 ASN B N 1
ATOM 3838 C CA . ASN B 1 201 ? -6.711 -24.766 -4.434 1 98.06 201 ASN B CA 1
ATOM 3839 C C . ASN B 1 201 ? -7.688 -25.734 -3.762 1 98.06 201 ASN B C 1
ATOM 3841 O O . ASN B 1 201 ? -7.918 -26.844 -4.254 1 98.06 201 ASN B O 1
ATOM 3845 N N . THR B 1 202 ? -8.305 -25.234 -2.766 1 97.56 202 THR B N 1
ATOM 3846 C CA . THR B 1 202 ? -9.234 -26.078 -2.01 1 97.56 202 THR B CA 1
ATOM 3847 C C . THR B 1 202 ? -10.656 -25.531 -2.129 1 97.56 202 THR B C 1
ATOM 3849 O O . THR B 1 202 ? -11.477 -25.719 -1.229 1 97.56 202 THR B O 1
ATOM 3852 N N . LEU B 1 203 ? -10.938 -24.844 -3.15 1 97.44 203 LEU B N 1
ATOM 3853 C CA . LEU B 1 203 ? -12.172 -24.078 -3.223 1 97.44 203 LEU B CA 1
ATOM 3854 C C . LEU B 1 203 ? -13.281 -24.875 -3.895 1 97.44 203 LEU B C 1
ATOM 3856 O O . LEU B 1 203 ? -14.43 -24.438 -3.938 1 97.44 203 LEU B O 1
ATOM 3860 N N . GLY B 1 204 ? -13.008 -26.062 -4.449 1 97.5 204 GLY B N 1
ATOM 3861 C CA . GLY B 1 204 ? -14.023 -26.938 -5.008 1 97.5 204 GLY B CA 1
ATOM 3862 C C . GLY B 1 204 ? -14.312 -26.656 -6.473 1 97.5 204 GLY B C 1
ATOM 3863 O O . GLY B 1 204 ? -15.289 -27.156 -7.027 1 97.5 204 GLY B O 1
ATOM 3864 N N . CYS B 1 205 ? -13.547 -25.828 -7.078 1 97.88 205 CYS B N 1
ATOM 3865 C CA . CYS B 1 205 ? -13.648 -25.531 -8.5 1 97.88 205 CYS B CA 1
ATOM 3866 C C . CYS B 1 205 ? -12.32 -25 -9.047 1 97.88 205 CYS B C 1
ATOM 3868 O O . CYS B 1 205 ? -11.414 -24.688 -8.273 1 97.88 205 CYS B O 1
ATOM 3870 N N . ASP B 1 206 ? -12.195 -24.984 -10.367 1 97.56 206 ASP B N 1
ATOM 3871 C CA . ASP B 1 206 ? -11.023 -24.375 -10.984 1 97.56 206 ASP B CA 1
ATOM 3872 C C . ASP B 1 206 ? -10.992 -22.859 -10.727 1 97.56 206 ASP B C 1
ATOM 3874 O O . ASP B 1 206 ? -12.047 -22.219 -10.695 1 97.56 206 ASP B O 1
ATOM 3878 N N . VAL B 1 207 ? -9.797 -22.375 -10.555 1 98.31 207 VAL B N 1
ATOM 3879 C CA . VAL B 1 207 ? -9.625 -20.938 -10.414 1 98.31 207 VAL B CA 1
ATOM 3880 C C . VAL B 1 207 ? -8.562 -20.438 -11.391 1 98.31 207 VAL B C 1
ATOM 3882 O O . VAL B 1 207 ? -7.785 -21.234 -11.93 1 98.31 207 VAL B O 1
ATOM 3885 N N . ARG B 1 208 ? -8.617 -19.125 -11.633 1 98.38 208 ARG B N 1
ATOM 3886 C CA . ARG B 1 208 ? -7.676 -18.5 -12.547 1 98.38 208 ARG B CA 1
ATOM 3887 C C . ARG B 1 208 ? -7.055 -17.25 -11.914 1 98.38 208 ARG B C 1
ATOM 3889 O O . ARG B 1 208 ? -7.754 -16.438 -11.305 1 98.38 208 ARG B O 1
ATOM 3896 N N . ILE B 1 209 ? -5.77 -17.141 -12.039 1 98.56 209 ILE B N 1
ATOM 3897 C CA . ILE B 1 209 ? -5.062 -15.938 -11.609 1 98.56 209 ILE B CA 1
ATOM 3898 C C . ILE B 1 209 ? -5.105 -14.883 -12.719 1 98.56 209 ILE B C 1
ATOM 3900 O O . ILE B 1 209 ? -4.754 -15.172 -13.867 1 98.56 209 ILE B O 1
ATOM 3904 N N . LYS B 1 210 ? -5.582 -13.75 -12.406 1 98.5 210 LYS B N 1
ATOM 3905 C CA . LYS B 1 210 ? -5.438 -12.57 -13.25 1 98.5 210 LYS B CA 1
ATOM 3906 C C . LYS B 1 210 ? -4.523 -11.539 -12.602 1 98.5 210 LYS B C 1
ATOM 3908 O O . LYS B 1 210 ? -4.785 -11.086 -11.484 1 98.5 210 LYS B O 1
ATOM 3913 N N . MET B 1 211 ? -3.467 -11.273 -13.281 1 98.25 211 MET B N 1
ATOM 3914 C CA . MET B 1 211 ? -2.52 -10.312 -12.727 1 98.25 211 MET B CA 1
ATOM 3915 C C . MET B 1 211 ? -2.189 -9.219 -13.734 1 98.25 211 MET B C 1
ATOM 3917 O O . MET B 1 211 ? -2.016 -9.5 -14.922 1 98.25 211 MET B O 1
ATOM 3921 N N . THR B 1 212 ? -2.111 -7.969 -13.258 1 97.88 212 THR B N 1
ATOM 3922 C CA . THR B 1 212 ? -1.772 -6.824 -14.094 1 97.88 212 THR B CA 1
ATOM 3923 C C . THR B 1 212 ? -0.694 -5.969 -13.438 1 97.88 212 THR B C 1
ATOM 3925 O O . THR B 1 212 ? -0.603 -5.914 -12.211 1 97.88 212 THR B O 1
ATOM 3928 N N . CYS B 1 213 ? 0.132 -5.461 -14.188 1 97.69 213 CYS B N 1
ATOM 3929 C CA . CYS B 1 213 ? 1.215 -4.566 -13.797 1 97.69 213 CYS B CA 1
ATOM 3930 C C . CYS B 1 213 ? 1.258 -3.332 -14.688 1 97.69 213 CYS B C 1
ATOM 3932 O O . CYS B 1 213 ? 1.958 -3.318 -15.703 1 97.69 213 CYS B O 1
ATOM 3934 N N . GLU B 1 214 ? 0.547 -2.32 -14.289 1 96 214 GLU B N 1
ATOM 3935 C CA . GLU B 1 214 ? 0.418 -1.121 -15.109 1 96 214 GLU B CA 1
ATOM 3936 C C . GLU B 1 214 ? 0.193 0.117 -14.242 1 96 214 GLU B C 1
ATOM 3938 O O . GLU B 1 214 ? -0.516 0.056 -13.234 1 96 214 GLU B O 1
ATOM 3943 N N . GLY B 1 215 ? 0.861 1.238 -14.672 1 94.06 215 GLY B N 1
ATOM 3944 C CA . GLY B 1 215 ? 0.611 2.512 -14.016 1 94.06 215 GLY B CA 1
ATOM 3945 C C . GLY B 1 215 ? 1.01 2.516 -12.555 1 94.06 215 GLY B C 1
ATOM 3946 O O . GLY B 1 215 ? 0.337 3.129 -11.727 1 94.06 215 GLY B O 1
ATOM 3947 N N . GLY B 1 216 ? 1.977 1.771 -12.188 1 96.56 216 GLY B N 1
ATOM 3948 C CA . GLY B 1 216 ? 2.453 1.752 -10.812 1 96.56 216 GLY B CA 1
ATOM 3949 C C . GLY B 1 216 ? 1.622 0.867 -9.906 1 96.56 216 GLY B C 1
ATOM 3950 O O . GLY B 1 216 ? 1.749 0.932 -8.68 1 96.56 216 GLY B O 1
ATOM 3951 N N . LYS B 1 217 ? 0.762 0.099 -10.523 1 98.12 217 LYS B N 1
ATOM 3952 C CA . LYS B 1 217 ? -0.094 -0.818 -9.773 1 98.12 217 LYS B CA 1
ATOM 3953 C C . LYS B 1 217 ? 0.189 -2.268 -10.156 1 98.12 217 LYS B C 1
ATOM 3955 O O . LYS B 1 217 ? 0.262 -2.602 -11.344 1 98.12 217 LYS B O 1
ATOM 3960 N N . LEU B 1 218 ? 0.46 -3.01 -9.18 1 98.69 218 LEU B N 1
ATOM 3961 C CA . LEU B 1 218 ? 0.5 -4.461 -9.32 1 98.69 218 LEU B CA 1
ATOM 3962 C C . LEU B 1 218 ? -0.718 -5.102 -8.664 1 98.69 218 LEU B C 1
ATOM 3964 O O . LEU B 1 218 ? -0.839 -5.102 -7.434 1 98.69 218 LEU B O 1
ATOM 3968 N N . THR B 1 219 ? -1.615 -5.672 -9.469 1 98.81 219 THR B N 1
ATOM 3969 C CA . THR B 1 219 ? -2.881 -6.184 -8.953 1 98.81 219 THR B CA 1
ATOM 3970 C C . THR B 1 219 ? -3.025 -7.672 -9.25 1 98.81 219 THR B C 1
ATOM 3972 O O . THR B 1 219 ? -2.758 -8.117 -10.375 1 98.81 219 THR B O 1
ATOM 3975 N N . CYS B 1 220 ? -3.389 -8.383 -8.273 1 98.88 220 CYS B N 1
ATOM 3976 C CA . CYS B 1 220 ? -3.748 -9.789 -8.414 1 98.88 220 CYS B CA 1
ATOM 3977 C C . CYS B 1 220 ? -5.223 -10.008 -8.102 1 98.88 220 CYS B C 1
ATOM 3979 O O . CYS B 1 220 ? -5.73 -9.508 -7.098 1 98.88 220 CYS B O 1
ATOM 3981 N N . LYS B 1 221 ? -5.852 -10.711 -8.953 1 98.75 221 LYS B N 1
ATOM 3982 C CA . LYS B 1 221 ? -7.215 -11.188 -8.742 1 98.75 221 LYS B CA 1
ATOM 3983 C C . LYS B 1 221 ? -7.305 -12.703 -8.922 1 98.75 221 LYS B C 1
ATOM 3985 O O . LYS B 1 221 ? -6.668 -13.266 -9.805 1 98.75 221 LYS B O 1
ATOM 3990 N N . LEU B 1 222 ? -8.055 -13.297 -8.078 1 98.75 222 LEU B N 1
ATOM 3991 C CA . LEU B 1 222 ? -8.398 -14.703 -8.227 1 98.75 222 LEU B CA 1
ATOM 3992 C C . LEU B 1 222 ? -9.852 -14.875 -8.641 1 98.75 222 LEU B C 1
ATOM 3994 O O . LEU B 1 222 ? -10.75 -14.359 -7.969 1 98.75 222 LEU B O 1
ATOM 3998 N N . TYR B 1 223 ? -10.055 -15.602 -9.742 1 98.56 223 TYR B N 1
ATOM 3999 C CA . TYR B 1 223 ? -11.398 -15.844 -10.258 1 98.56 223 TYR B CA 1
ATOM 4000 C C . TYR B 1 223 ? -11.766 -17.312 -10.148 1 98.56 223 TYR B C 1
ATOM 4002 O O . TYR B 1 223 ? -10.914 -18.188 -10.336 1 98.56 223 TYR B O 1
ATOM 4010 N N . GLY B 1 224 ? -13.047 -17.562 -9.93 1 98.5 224 GLY B N 1
ATOM 4011 C CA . GLY B 1 224 ? -13.531 -18.938 -9.836 1 98.5 224 GLY B CA 1
ATOM 4012 C C . GLY B 1 224 ? -14.664 -19.234 -10.797 1 98.5 224 GLY B C 1
ATOM 4013 O O . GLY B 1 224 ? -15.359 -18.328 -11.25 1 98.5 224 GLY B O 1
ATOM 4014 N N . LYS B 1 225 ? -14.789 -20.469 -11.102 1 97.5 225 LYS B N 1
ATOM 4015 C CA . LYS B 1 225 ? -15.883 -20.922 -11.953 1 97.5 225 LYS B CA 1
ATOM 4016 C C . LYS B 1 225 ? -17.188 -21 -11.18 1 97.5 225 LYS B C 1
ATOM 4018 O O . LYS B 1 225 ? -18.266 -21.031 -11.773 1 97.5 225 LYS B O 1
ATOM 4023 N N . LYS B 1 226 ? -17.062 -21.078 -9.922 1 97.62 226 LYS B N 1
ATOM 4024 C CA . LYS B 1 226 ? -18.203 -21.078 -9.023 1 97.62 226 LYS B CA 1
ATOM 4025 C C . LYS B 1 226 ? -18.125 -19.922 -8.039 1 97.62 226 LYS B C 1
ATOM 4027 O O . LYS B 1 226 ? -17.062 -19.344 -7.832 1 97.62 226 LYS B O 1
ATOM 4032 N N . ASP B 1 227 ? -19.297 -19.531 -7.484 1 96.94 227 ASP B N 1
ATOM 4033 C CA . ASP B 1 227 ? -19.344 -18.469 -6.473 1 96.94 227 ASP B CA 1
ATOM 4034 C C . ASP B 1 227 ? -18.953 -19.016 -5.102 1 96.94 227 ASP B C 1
ATOM 4036 O O . ASP B 1 227 ? -19.828 -19.266 -4.262 1 96.94 227 ASP B O 1
ATOM 4040 N N . VAL B 1 228 ? -17.75 -19.125 -4.961 1 96.94 228 VAL B N 1
ATOM 4041 C CA . VAL B 1 228 ? -17.234 -19.656 -3.703 1 96.94 228 VAL B CA 1
ATOM 4042 C C . VAL B 1 228 ? -16.5 -18.562 -2.941 1 96.94 228 VAL B C 1
ATOM 4044 O O . VAL B 1 228 ? -15.555 -18.844 -2.199 1 96.94 228 VAL B O 1
ATOM 4047 N N . LYS B 1 229 ? -16.828 -17.328 -3.189 1 96.12 229 LYS B N 1
ATOM 4048 C CA . LYS B 1 229 ? -16.219 -16.203 -2.471 1 96.12 229 LYS B CA 1
ATOM 4049 C C . LYS B 1 229 ? -16.406 -16.359 -0.963 1 96.12 229 LYS B C 1
ATOM 4051 O O . LYS B 1 229 ? -17.531 -16.516 -0.487 1 96.12 229 LYS B O 1
ATOM 4056 N N . PRO B 1 230 ? -15.289 -16.359 -0.317 1 93.62 230 PRO B N 1
ATOM 4057 C CA . PRO B 1 230 ? -15.445 -16.5 1.133 1 93.62 230 PRO B CA 1
ATOM 4058 C C . PRO B 1 230 ? -16.062 -15.25 1.771 1 93.62 230 PRO B C 1
ATOM 4060 O O . PRO B 1 230 ? -15.773 -14.125 1.342 1 93.62 230 PRO B O 1
ATOM 4063 N N . ASN B 1 231 ? -16.828 -15.531 2.68 1 90.25 231 ASN B N 1
ATOM 4064 C CA . ASN B 1 231 ? -17.422 -14.422 3.408 1 90.25 231 ASN B CA 1
ATOM 4065 C C . ASN B 1 231 ? -16.641 -14.102 4.68 1 90.25 231 ASN B C 1
ATOM 4067 O O . ASN B 1 231 ? -16.094 -15 5.316 1 90.25 231 ASN B O 1
ATOM 4071 N N . ASN B 1 232 ? -16.531 -12.867 5.105 1 93.56 232 ASN B N 1
ATOM 4072 C CA . ASN B 1 232 ? -15.992 -12.383 6.375 1 93.56 232 ASN B CA 1
ATOM 4073 C C . ASN B 1 232 ? -14.547 -12.836 6.582 1 93.56 232 ASN B C 1
ATOM 4075 O O . ASN B 1 232 ? -14.219 -13.422 7.613 1 93.56 232 ASN B O 1
ATOM 4079 N N . VAL B 1 233 ? -13.789 -12.742 5.566 1 97.25 233 VAL B N 1
ATOM 4080 C CA . VAL B 1 233 ? -12.359 -13.016 5.699 1 97.25 233 VAL B CA 1
ATOM 4081 C C . VAL B 1 233 ? -11.656 -11.812 6.316 1 97.25 233 VAL B C 1
ATOM 4083 O O . VAL B 1 233 ? -11.812 -10.688 5.848 1 97.25 233 VAL B O 1
ATOM 4086 N N . LYS B 1 234 ? -10.922 -12.039 7.391 1 97.12 234 LYS B N 1
ATOM 4087 C CA . LYS B 1 234 ? -10.141 -10.992 8.047 1 97.12 234 LYS B CA 1
ATOM 4088 C C . LYS B 1 234 ? -8.672 -11.391 8.156 1 97.12 234 LYS B C 1
ATOM 4090 O O . LYS B 1 234 ? -8.352 -12.484 8.617 1 97.12 234 LYS B O 1
ATOM 4095 N N . ILE B 1 235 ? -7.855 -10.516 7.652 1 97.81 235 ILE B N 1
ATOM 4096 C CA . ILE B 1 235 ? -6.414 -10.672 7.82 1 97.81 235 ILE B CA 1
ATOM 4097 C C . ILE B 1 235 ? -5.906 -9.688 8.875 1 97.81 235 ILE B C 1
ATOM 4099 O O . ILE B 1 235 ? -6.156 -8.477 8.773 1 97.81 235 ILE B O 1
ATOM 4103 N N . ASN B 1 236 ? -5.277 -10.25 9.836 1 97.06 236 ASN B N 1
ATOM 4104 C CA . ASN B 1 236 ? -4.707 -9.422 10.891 1 97.06 236 ASN B CA 1
ATOM 4105 C C . ASN B 1 236 ? -3.213 -9.672 11.062 1 97.06 236 ASN B C 1
ATOM 4107 O O . ASN B 1 236 ? -2.768 -10.82 11.031 1 97.06 236 ASN B O 1
ATOM 4111 N N . ILE B 1 237 ? -2.479 -8.625 11.227 1 97.06 237 ILE B N 1
ATOM 4112 C CA . ILE B 1 237 ? -1.062 -8.75 11.555 1 97.06 237 ILE B CA 1
ATOM 4113 C C . ILE B 1 237 ? -0.762 -7.953 12.828 1 97.06 237 ILE B C 1
ATOM 4115 O O . ILE B 1 237 ? -0.985 -6.742 12.875 1 97.06 237 ILE B O 1
ATOM 4119 N N . LYS B 1 238 ? -0.233 -8.609 13.773 1 95.94 238 LYS B N 1
ATOM 4120 C CA . LYS B 1 238 ? 0.123 -8.008 15.055 1 95.94 238 LYS B CA 1
ATOM 4121 C C . LYS B 1 238 ? 1.627 -8.086 15.297 1 95.94 238 LYS B C 1
ATOM 4123 O O . LYS B 1 238 ? 2.236 -9.141 15.117 1 95.94 238 LYS B O 1
ATOM 4128 N N . LYS B 1 239 ? 2.137 -6.984 15.656 1 94.25 239 LYS B N 1
ATOM 4129 C CA . LYS B 1 239 ? 3.533 -6.992 16.078 1 94.25 239 LYS B CA 1
ATOM 4130 C C . LYS B 1 239 ? 3.66 -7.426 17.547 1 94.25 239 LYS B C 1
ATOM 4132 O O . LYS B 1 239 ? 2.938 -6.93 18.406 1 94.25 239 LYS B O 1
ATOM 4137 N N . ASP B 1 240 ? 4.449 -8.406 17.781 1 94.88 240 ASP B N 1
ATOM 4138 C CA . ASP B 1 240 ? 4.793 -8.914 19.109 1 94.88 240 ASP B CA 1
ATOM 4139 C C . ASP B 1 240 ? 6.309 -8.977 19.297 1 94.88 240 ASP B C 1
ATOM 4141 O O . ASP B 1 240 ? 6.953 -9.945 18.875 1 94.88 240 ASP B O 1
ATOM 4145 N N . GLY B 1 241 ? 6.836 -7.977 19.984 1 93.88 241 GLY B N 1
ATOM 4146 C CA . GLY B 1 241 ? 8.289 -7.863 19.984 1 93.88 241 GLY B CA 1
ATOM 4147 C C . GLY B 1 241 ? 8.875 -7.676 18.609 1 93.88 241 GLY B C 1
ATOM 4148 O O . GLY B 1 241 ? 8.516 -6.738 17.891 1 93.88 241 GLY B O 1
ATOM 4149 N N . ASP B 1 242 ? 9.742 -8.664 18.25 1 93.38 242 ASP B N 1
ATOM 4150 C CA . ASP B 1 242 ? 10.375 -8.57 16.938 1 93.38 242 ASP B CA 1
ATOM 4151 C C . ASP B 1 242 ? 9.664 -9.461 15.922 1 93.38 242 ASP B C 1
ATOM 4153 O O . ASP B 1 242 ? 10.148 -9.648 14.805 1 93.38 242 ASP B O 1
ATOM 4157 N N . GLN B 1 243 ? 8.539 -9.914 16.344 1 96.94 243 GLN B N 1
ATOM 4158 C CA . GLN B 1 243 ? 7.805 -10.828 15.477 1 96.94 243 GLN B CA 1
ATOM 4159 C C . GLN B 1 243 ? 6.543 -10.172 14.922 1 96.94 243 GLN B C 1
ATOM 4161 O O . GLN B 1 243 ? 5.961 -9.289 15.562 1 96.94 243 GLN B O 1
ATOM 4166 N N . TYR B 1 244 ? 6.242 -10.578 13.766 1 97.69 244 TYR B N 1
ATOM 4167 C CA . TYR B 1 244 ? 4.961 -10.234 13.156 1 97.69 244 TYR B CA 1
ATOM 4168 C C . TYR B 1 244 ? 4.09 -11.477 12.977 1 97.69 244 TYR B C 1
ATOM 4170 O O . TYR B 1 244 ? 4.449 -12.391 12.227 1 97.69 244 TYR B O 1
ATOM 4178 N N . ILE B 1 245 ? 2.939 -11.469 13.633 1 98.38 245 ILE B N 1
ATOM 4179 C CA . ILE B 1 245 ? 2.049 -12.625 13.625 1 98.38 245 ILE B CA 1
ATOM 4180 C C . ILE B 1 245 ? 0.853 -12.344 12.719 1 98.38 245 ILE B C 1
ATOM 4182 O O . ILE B 1 245 ? 0.018 -11.492 13.023 1 98.38 245 ILE B O 1
ATOM 4186 N N . LEU B 1 246 ? 0.804 -13.016 11.602 1 98.5 246 LEU B N 1
ATOM 4187 C CA . LEU B 1 246 ? -0.318 -12.914 10.672 1 98.5 246 LEU B CA 1
ATOM 4188 C C . LEU B 1 246 ? -1.319 -14.039 10.906 1 98.5 246 LEU B C 1
ATOM 4190 O O . LEU B 1 246 ? -0.938 -15.211 10.977 1 98.5 246 LEU B O 1
ATOM 4194 N N . THR B 1 247 ? -2.615 -13.656 11.031 1 98.5 247 THR B N 1
ATOM 4195 C CA . THR B 1 247 ? -3.689 -14.633 11.156 1 98.5 247 THR B CA 1
ATOM 4196 C C . THR B 1 247 ? -4.805 -14.344 10.156 1 98.5 247 THR B C 1
ATOM 4198 O O . THR B 1 247 ? -5.066 -13.188 9.82 1 98.5 247 THR B O 1
ATOM 4201 N N . ARG B 1 248 ? -5.328 -15.367 9.641 1 98.38 248 ARG B N 1
ATOM 4202 C CA . ARG B 1 248 ? -6.559 -15.289 8.859 1 98.38 248 ARG B CA 1
ATOM 4203 C C . ARG B 1 248 ? -7.73 -15.914 9.617 1 98.38 248 ARG B C 1
ATOM 4205 O O . ARG B 1 248 ? -7.617 -17.016 10.148 1 98.38 248 ARG B O 1
ATOM 4212 N N . THR B 1 249 ? -8.781 -15.148 9.695 1 98 249 THR B N 1
ATOM 4213 C CA . THR B 1 249 ? -10.031 -15.625 10.273 1 98 249 THR B CA 1
ATOM 4214 C C . THR B 1 249 ? -11.141 -15.633 9.219 1 98 249 THR B C 1
ATOM 4216 O O . THR B 1 249 ? -11.289 -14.672 8.461 1 98 249 THR B O 1
ATOM 4219 N N . VAL B 1 250 ? -11.789 -16.719 9.094 1 96.5 250 VAL B N 1
ATOM 4220 C CA . VAL B 1 250 ? -12.953 -16.844 8.227 1 96.5 250 VAL B CA 1
ATOM 4221 C C . VAL B 1 250 ? -14.18 -17.203 9.055 1 96.5 250 VAL B C 1
ATOM 4223 O O . VAL B 1 250 ? -14.18 -18.188 9.789 1 96.5 250 VAL B O 1
ATOM 4226 N N . ASP B 1 251 ? -15.156 -16.344 8.992 1 94.19 251 ASP B N 1
ATOM 4227 C CA . ASP B 1 251 ? -16.375 -16.531 9.781 1 94.19 251 ASP B CA 1
ATOM 4228 C C . ASP B 1 251 ? -16.047 -16.656 11.273 1 94.19 251 ASP B C 1
ATOM 4230 O O . ASP B 1 251 ? -16.547 -17.562 11.945 1 94.19 251 ASP B O 1
ATOM 4234 N N . GLY B 1 252 ? -15.102 -15.844 11.648 1 94.38 252 GLY B N 1
ATOM 4235 C CA . GLY B 1 252 ? -14.773 -15.727 13.062 1 94.38 252 GLY B CA 1
ATOM 4236 C C . GLY B 1 252 ? -13.812 -16.797 13.547 1 94.38 252 GLY B C 1
ATOM 4237 O O . GLY B 1 252 ? -13.375 -16.766 14.703 1 94.38 252 GLY B O 1
ATOM 4238 N N . LYS B 1 253 ? -13.523 -17.75 12.703 1 96.38 253 LYS B N 1
ATOM 4239 C CA . LYS B 1 253 ? -12.617 -18.828 13.102 1 96.38 253 LYS B CA 1
ATOM 4240 C C . LYS B 1 253 ? -11.258 -18.672 12.438 1 96.38 253 LYS B C 1
ATOM 4242 O O . LYS B 1 253 ? -11.164 -18.531 11.219 1 96.38 253 LYS B O 1
ATOM 4247 N N . GLN B 1 254 ? -10.258 -18.703 13.266 1 97.62 254 GLN B N 1
ATOM 4248 C CA . GLN B 1 254 ? -8.906 -18.641 12.727 1 97.62 254 GLN B CA 1
ATOM 4249 C C . GLN B 1 254 ? -8.539 -19.938 12.016 1 97.62 254 GLN B C 1
ATOM 4251 O O . GLN B 1 254 ? -8.664 -21.016 12.594 1 97.62 254 GLN B O 1
ATOM 4256 N N . ASN B 1 255 ? -8.062 -19.844 10.773 1 97.56 255 ASN B N 1
ATOM 4257 C CA . ASN B 1 255 ? -7.742 -21.078 10.07 1 97.56 255 ASN B CA 1
ATOM 4258 C C . ASN B 1 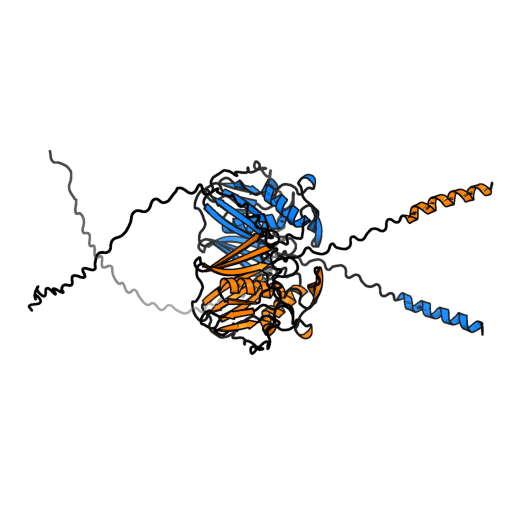255 ? -6.359 -21.016 9.43 1 97.56 255 ASN B C 1
ATOM 4260 O O . ASN B 1 255 ? -5.988 -21.891 8.641 1 97.56 255 ASN B O 1
ATOM 4264 N N . TYR B 1 256 ? -5.645 -19.922 9.719 1 98.06 256 TYR B N 1
ATOM 4265 C CA . TYR B 1 256 ? -4.266 -19.797 9.266 1 98.06 256 TYR B CA 1
ATOM 4266 C C . TYR B 1 256 ? -3.477 -18.875 10.188 1 98.06 256 TYR B C 1
ATOM 4268 O O . TYR B 1 256 ? -4.008 -17.859 10.672 1 98.06 256 TYR B O 1
ATOM 4276 N N . ARG B 1 257 ? -2.277 -19.156 10.438 1 98.31 257 ARG B N 1
ATOM 4277 C CA . ARG B 1 257 ? -1.371 -18.375 11.266 1 98.31 257 ARG B CA 1
ATOM 4278 C C . ARG B 1 257 ? 0.076 -18.562 10.82 1 98.31 257 ARG B C 1
ATOM 4280 O O . ARG B 1 257 ? 0.504 -19.672 10.523 1 98.31 257 AR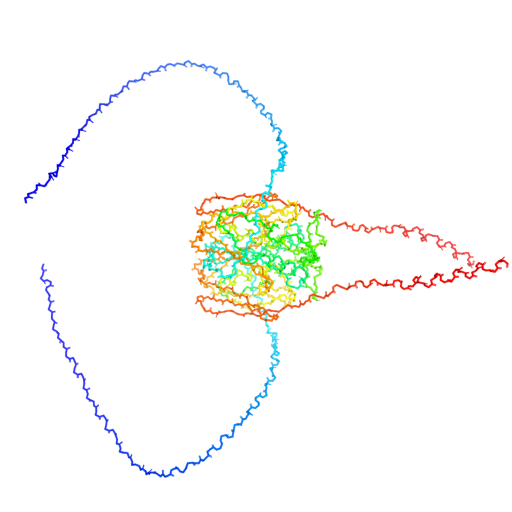G B O 1
ATOM 4287 N N . THR B 1 258 ? 0.8 -17.516 10.766 1 98.06 258 THR B N 1
ATOM 4288 C CA . THR B 1 258 ? 2.227 -17.594 10.477 1 98.06 258 THR B CA 1
ATOM 4289 C C . THR B 1 258 ? 2.986 -16.484 11.195 1 98.06 258 THR B C 1
ATOM 4291 O O . THR B 1 258 ? 2.41 -15.438 11.523 1 98.06 258 THR B O 1
ATOM 4294 N N . VAL B 1 259 ? 4.227 -16.719 11.469 1 98.19 259 VAL B N 1
ATOM 4295 C CA . VAL B 1 259 ? 5.078 -15.766 12.18 1 98.19 259 VAL B CA 1
ATOM 4296 C C . VAL B 1 259 ? 6.25 -15.352 11.297 1 98.19 259 VAL B C 1
ATOM 4298 O O . VAL B 1 259 ? 6.875 -16.203 10.641 1 98.19 259 VAL B O 1
ATOM 4301 N N . SER B 1 260 ? 6.508 -14.07 11.258 1 97.94 260 SER B N 1
ATOM 4302 C CA . SER B 1 260 ? 7.617 -13.531 10.484 1 97.94 260 SER B CA 1
ATOM 4303 C C . SER B 1 260 ? 8.57 -12.734 11.367 1 97.94 260 SER B C 1
ATOM 4305 O O . SER B 1 260 ? 8.141 -12.086 12.32 1 97.94 260 SER B O 1
ATOM 4307 N N . LYS B 1 261 ? 9.844 -12.797 11.031 1 96.38 261 LYS B N 1
ATOM 4308 C CA . LYS B 1 261 ? 10.906 -12.016 11.648 1 96.38 261 LYS B CA 1
ATOM 4309 C C . LYS B 1 261 ? 11.844 -11.43 10.594 1 96.38 261 LYS B C 1
ATOM 4311 O O . LYS B 1 261 ? 12.117 -12.078 9.578 1 96.38 261 LYS B O 1
ATOM 4316 N N . TYR B 1 262 ? 12.312 -10.25 10.898 1 95.19 262 TYR B N 1
ATOM 4317 C CA . TYR B 1 262 ? 13.219 -9.57 9.977 1 95.19 262 TYR B CA 1
ATOM 4318 C C . TYR B 1 262 ? 14.508 -9.156 10.688 1 95.19 262 TYR B C 1
ATOM 4320 O O . TYR B 1 262 ? 14.484 -8.781 11.859 1 95.19 262 TYR B O 1
ATOM 4328 N N . SER B 1 263 ? 15.586 -9.188 9.938 1 91.44 263 SER B N 1
ATOM 4329 C CA . SER B 1 263 ? 16.859 -8.711 10.461 1 91.44 263 SER B CA 1
ATOM 4330 C C . SER B 1 263 ? 17.062 -7.227 10.18 1 91.44 263 SER B C 1
ATOM 4332 O O . SER B 1 263 ? 16.422 -6.672 9.281 1 91.44 263 SER B O 1
ATOM 4334 N N . LYS B 1 264 ? 17.844 -6.535 10.953 1 84.38 264 LYS B N 1
ATOM 4335 C CA . LYS B 1 264 ? 18.266 -5.18 10.625 1 84.38 264 LYS B CA 1
ATOM 4336 C C . LYS B 1 264 ? 19.328 -5.191 9.523 1 84.38 264 LYS B C 1
ATOM 4338 O O . LYS B 1 264 ? 20.203 -6.055 9.508 1 84.38 264 LYS B O 1
ATOM 4343 N N . PRO B 1 265 ? 19.188 -4.195 8.672 1 77.69 265 PRO B N 1
ATOM 4344 C CA . PRO B 1 265 ? 20.219 -4.152 7.629 1 77.69 265 PRO B CA 1
ATOM 4345 C C . PRO B 1 265 ? 21.625 -3.916 8.188 1 77.69 265 PRO B C 1
ATOM 4347 O O . PRO B 1 265 ? 21.781 -3.234 9.203 1 77.69 265 PRO B O 1
ATOM 4350 N N . LYS B 1 266 ? 22.625 -4.539 7.617 1 72.19 266 LYS B N 1
ATOM 4351 C CA . LYS B 1 266 ? 24.016 -4.305 8.023 1 72.19 266 LYS B CA 1
ATOM 4352 C C . LYS B 1 266 ? 24.406 -2.846 7.812 1 72.19 266 LYS B C 1
ATOM 4354 O O . LYS B 1 266 ? 24.078 -2.252 6.785 1 72.19 266 LYS B O 1
ATOM 4359 N N . PRO B 1 267 ? 24.875 -2.107 8.805 1 62.53 267 PRO B N 1
ATOM 4360 C CA . PRO B 1 267 ? 25.266 -0.704 8.648 1 62.53 267 PRO B CA 1
ATOM 4361 C C . PRO B 1 267 ? 26.219 -0.483 7.473 1 62.53 267 PRO B C 1
ATOM 4363 O O . PRO B 1 267 ? 27.031 -1.351 7.172 1 62.53 267 PRO B O 1
ATOM 4366 N N . LYS B 1 268 ? 25.828 0.4 6.527 1 56.94 268 LYS B N 1
ATOM 4367 C CA . LYS B 1 268 ? 26.828 0.746 5.516 1 56.94 268 LYS B CA 1
ATOM 4368 C C . LYS B 1 268 ? 28.172 1.062 6.156 1 56.94 268 LYS B C 1
ATOM 4370 O O . LYS B 1 268 ? 28.234 1.731 7.188 1 56.94 268 LYS B O 1
ATOM 4375 N N . PRO B 1 269 ? 29.234 0.349 5.727 1 45.56 269 PRO B N 1
ATOM 4376 C CA . PRO B 1 269 ? 30.531 0.68 6.312 1 45.56 269 PRO B CA 1
ATOM 4377 C C . PRO B 1 269 ? 30.766 2.186 6.426 1 45.56 269 PRO B C 1
ATOM 4379 O O . PRO B 1 269 ? 30.531 2.924 5.465 1 45.56 269 PRO B O 1
ATOM 4382 N N . THR B 1 270 ? 30.5 2.699 7.523 1 41.62 270 THR B N 1
ATOM 4383 C CA . THR B 1 270 ? 30.953 4.07 7.719 1 41.62 270 THR B CA 1
ATOM 4384 C C . THR B 1 270 ? 32.344 4.277 7.098 1 41.62 270 THR B C 1
ATOM 4386 O O . THR B 1 270 ? 33.25 3.508 7.359 1 41.62 270 THR B O 1
ATOM 4389 N N . THR B 1 271 ? 32.375 4.75 5.898 1 38.31 271 THR B N 1
ATOM 4390 C CA . THR B 1 271 ? 33.719 5.188 5.5 1 38.31 271 THR B CA 1
ATOM 4391 C C . THR B 1 271 ? 34.406 5.91 6.648 1 38.31 271 THR B C 1
ATOM 4393 O O . THR B 1 271 ? 33.938 6.965 7.094 1 38.31 271 THR B O 1
ATOM 4396 N N . THR B 1 272 ? 35 5.293 7.445 1 35.91 272 THR B N 1
ATOM 4397 C CA . THR B 1 272 ? 35.969 5.961 8.328 1 35.91 272 THR B CA 1
ATOM 4398 C C . THR B 1 272 ? 36.781 6.992 7.559 1 35.91 272 THR B C 1
ATOM 4400 O O . THR B 1 272 ? 37.5 6.648 6.617 1 35.91 272 THR B O 1
ATOM 4403 N N . LYS B 1 273 ? 36.344 8.227 7.484 1 33.03 273 LYS B N 1
ATOM 4404 C CA . LYS B 1 273 ? 37.375 9.188 7.184 1 33.03 273 LYS B CA 1
ATOM 4405 C C . LYS B 1 273 ? 38.688 8.82 7.902 1 33.03 273 LYS B C 1
ATOM 4407 O O . LYS B 1 273 ? 38.719 8.75 9.133 1 33.03 273 LYS B O 1
ATOM 4412 N N . LYS B 1 274 ? 39.594 8.062 7.375 1 33.06 274 LYS B N 1
ATOM 4413 C CA . LYS B 1 274 ? 40.969 8.086 7.836 1 33.06 274 LYS B CA 1
ATOM 4414 C C . LYS B 1 274 ? 41.406 9.5 8.219 1 33.06 274 LYS B C 1
ATOM 4416 O O . LYS B 1 274 ? 41.375 10.414 7.391 1 33.06 274 LYS B O 1
ATOM 4421 N N . SER B 1 275 ? 41.156 9.938 9.375 1 31.7 275 SER B N 1
ATOM 4422 C CA . SER B 1 275 ? 41.812 11.125 9.898 1 31.7 275 SER B CA 1
ATOM 4423 C C . SER B 1 275 ? 43.25 11.234 9.375 1 31.7 275 SER B C 1
ATOM 4425 O O . SER B 1 275 ? 44.031 10.289 9.484 1 31.7 275 SER B O 1
ATOM 4427 N N . ASP B 1 276 ? 43.375 11.898 8.32 1 32.91 276 ASP B N 1
ATOM 4428 C CA . ASP B 1 276 ? 44.719 12.273 7.883 1 32.91 276 ASP B CA 1
ATOM 4429 C C . ASP B 1 276 ? 45.562 12.75 9.055 1 32.91 276 ASP B C 1
ATOM 4431 O O . ASP B 1 276 ? 45.5 13.922 9.453 1 32.91 276 ASP B O 1
ATOM 4435 N N . LYS B 1 277 ? 45.688 11.953 10.086 1 35 277 LYS B N 1
ATOM 4436 C CA . LYS B 1 277 ? 46.625 12.227 11.18 1 35 277 LYS B CA 1
ATOM 4437 C C . LYS B 1 277 ? 47.969 12.633 10.641 1 35 277 LYS B C 1
ATOM 4439 O O . LYS B 1 277 ? 48.906 12.906 11.414 1 35 277 LYS B O 1
ATOM 4444 N N . ASN B 1 278 ? 48.219 12.211 9.344 1 34.38 278 ASN B N 1
ATOM 4445 C CA . ASN B 1 278 ? 49.625 12.352 9.086 1 34.38 278 ASN B CA 1
ATOM 4446 C C . ASN B 1 278 ? 50.031 13.812 8.859 1 34.38 278 ASN B C 1
ATOM 4448 O O . ASN B 1 278 ? 51.156 14.102 8.453 1 34.38 278 ASN B O 1
ATOM 4452 N N . LYS B 1 279 ? 48.938 14.688 8.688 1 31.52 279 LYS B N 1
ATOM 4453 C CA . LYS B 1 279 ? 49.5 15.953 8.203 1 31.52 279 LYS B CA 1
ATOM 4454 C C . LYS B 1 279 ? 50.125 16.75 9.336 1 31.52 279 LYS B C 1
ATOM 4456 O O . LYS B 1 279 ? 50.562 17.891 9.141 1 31.52 279 LYS B O 1
ATOM 4461 N N . LYS B 1 280 ? 49.875 16.266 10.547 1 34.16 280 LYS B N 1
ATOM 4462 C CA . LYS B 1 280 ? 50.406 17.203 11.539 1 34.16 280 LYS B CA 1
ATOM 4463 C C . LYS B 1 280 ? 51.938 17.25 11.477 1 34.16 280 LYS B C 1
ATOM 4465 O O . LYS B 1 280 ? 52.562 18.078 12.156 1 34.16 280 LYS B O 1
ATOM 4470 N N . ASP B 1 281 ? 52.406 16.078 11.016 1 33.25 281 ASP B N 1
ATOM 4471 C CA . ASP B 1 281 ? 53.781 16.031 11.445 1 33.25 281 ASP B CA 1
ATOM 4472 C C . ASP B 1 281 ? 54.656 16.969 10.609 1 33.25 281 ASP B C 1
ATOM 4474 O O . ASP B 1 281 ? 55.875 17.047 10.812 1 33.25 281 ASP B O 1
ATOM 4478 N N . LYS B 1 282 ? 54.094 17.375 9.453 1 31.42 282 LYS B N 1
ATOM 4479 C CA . LYS B 1 282 ? 55.125 17.969 8.594 1 31.42 282 LYS B CA 1
ATOM 4480 C C . LYS B 1 282 ? 55.406 19.406 9.008 1 31.42 282 LYS B C 1
ATOM 4482 O O . LYS B 1 282 ? 56.188 20.094 8.352 1 31.42 282 LYS B O 1
ATOM 4487 N N . LYS B 1 283 ? 54.5 20 9.766 1 34.06 283 LYS B N 1
ATOM 4488 C CA . LYS B 1 283 ? 54.781 21.422 9.93 1 34.06 283 LYS B CA 1
ATOM 4489 C C . LYS B 1 283 ? 56.062 21.641 10.734 1 34.06 283 LYS B C 1
ATOM 4491 O O . LYS B 1 283 ? 56.5 22.781 10.883 1 34.06 283 LYS B O 1
ATOM 4496 N N . GLY B 1 284 ? 56.344 20.562 11.5 1 29.94 284 GLY B N 1
ATOM 4497 C CA . GLY B 1 284 ? 57.438 20.891 12.391 1 29.94 284 GLY B CA 1
ATOM 4498 C C . GLY B 1 284 ? 58.75 21.109 11.664 1 29.94 284 GLY B C 1
ATOM 4499 O O . GLY B 1 284 ? 59.719 21.656 12.234 1 29.94 284 GLY B O 1
ATOM 4500 N N . GLN B 1 285 ? 58.844 20.375 10.555 1 28.83 285 GLN B N 1
ATOM 4501 C CA . GLN B 1 285 ? 60.25 20.219 10.156 1 28.83 285 GLN B CA 1
ATOM 4502 C C . GLN B 1 285 ? 60.75 21.453 9.438 1 28.83 285 GLN B C 1
ATOM 4504 O O . GLN B 1 285 ? 61.938 21.531 9.078 1 28.83 285 GLN B O 1
ATOM 4509 N N . ARG B 1 286 ? 59.875 22.297 8.906 1 32.19 286 ARG B N 1
ATOM 4510 C CA . ARG B 1 286 ? 60.438 23.328 8.031 1 32.19 286 ARG B CA 1
ATOM 4511 C C . ARG B 1 286 ? 61.219 24.359 8.828 1 32.19 286 ARG B C 1
ATOM 4513 O O . ARG B 1 286 ? 61.938 25.188 8.258 1 32.19 286 ARG B O 1
ATOM 4520 N N . GLN B 1 287 ? 60.844 24.516 10.047 1 27.23 287 GLN B N 1
ATOM 4521 C CA . GLN B 1 287 ? 61.438 25.688 10.672 1 27.23 287 GLN B CA 1
ATOM 4522 C C . GLN B 1 287 ? 62.969 25.531 10.789 1 27.23 287 GLN B C 1
ATOM 4524 O O . GLN B 1 287 ? 63.656 26.469 11.172 1 27.23 287 GLN B O 1
ATOM 4529 N N . LYS B 1 288 ? 63.406 24.234 10.812 1 31.2 288 LYS B N 1
ATOM 4530 C CA . LYS B 1 288 ? 64.812 24.156 11.25 1 31.2 288 LYS B CA 1
ATOM 4531 C C . LYS B 1 288 ? 65.75 24.781 10.219 1 31.2 288 LYS B C 1
ATOM 4533 O O . LYS B 1 288 ? 66.938 24.969 10.492 1 31.2 288 LYS B O 1
ATOM 4538 N N . ARG B 1 289 ? 65.375 24.688 8.969 1 30.16 289 ARG B N 1
ATOM 4539 C CA . ARG B 1 289 ? 66.5 24.875 8.07 1 30.16 289 ARG B CA 1
ATOM 4540 C C . ARG B 1 289 ? 66.875 26.344 8 1 30.16 289 ARG B C 1
ATOM 4542 O O . ARG B 1 289 ? 67.938 26.672 7.387 1 30.16 289 ARG B O 1
ATOM 4549 N N . GLN B 1 290 ? 65.875 27.188 8.273 1 29.95 290 GLN B N 1
ATOM 4550 C CA . GLN B 1 290 ? 66.312 28.547 7.902 1 29.95 290 GLN B CA 1
ATOM 4551 C C . GLN B 1 290 ? 67.438 29.047 8.82 1 29.95 290 GLN B C 1
ATOM 4553 O O . GLN B 1 290 ? 67.938 30.156 8.648 1 29.95 290 GLN B O 1
ATOM 4558 N N . GLU B 1 291 ? 67.625 28.344 9.953 1 32.38 291 GLU B N 1
ATOM 4559 C CA . GLU B 1 291 ? 68.562 28.969 10.891 1 32.38 291 GLU B CA 1
ATOM 4560 C C . GLU B 1 291 ? 69.938 29.047 10.312 1 32.38 291 GLU B C 1
ATOM 4562 O O . GLU B 1 291 ? 70.812 29.828 10.781 1 32.38 291 GLU B O 1
ATOM 4567 N N . ASN B 1 292 ? 70.375 28.016 9.594 1 30.03 292 ASN B N 1
ATOM 4568 C CA . ASN B 1 292 ? 71.812 27.938 9.5 1 30.03 292 ASN B CA 1
ATOM 4569 C C . ASN B 1 292 ? 72.375 29.062 8.641 1 30.03 292 ASN B C 1
ATOM 4571 O O . ASN B 1 292 ? 73.562 29.156 8.438 1 30.03 292 ASN B O 1
ATOM 4575 N N . HIS B 1 293 ? 71.562 29.531 7.688 1 30.34 293 HIS B N 1
ATOM 4576 C CA . HIS B 1 293 ? 72.375 30.312 6.766 1 30.34 293 HIS B CA 1
ATOM 4577 C C . HIS B 1 293 ? 72.688 31.688 7.344 1 30.34 293 HIS B C 1
ATOM 4579 O O . HIS B 1 293 ? 73.312 32.531 6.668 1 30.34 293 HIS B O 1
ATOM 4585 N N . ASN B 1 294 ? 72.188 31.984 8.508 1 23.09 294 ASN B N 1
ATOM 4586 C CA . ASN B 1 294 ? 72.938 33.156 8.938 1 23.09 294 ASN B CA 1
ATOM 4587 C C . ASN B 1 294 ? 74.312 32.781 9.438 1 23.09 294 ASN B C 1
ATOM 4589 O O . ASN B 1 294 ? 74.5 31.781 10.133 1 23.09 294 ASN B O 1
#